Protein 3CRJ (pdb70)

Sequence (726 aa):
RTFSDQTEEIQATYRALREHGYADLTIQRIADEYGKSTAAVHYYYDTKDDLLAAFLDYLLERFVDSIHDVETTDPEARLNLLLDELLVKPQENPDLSVALLERSQAPYKEAFSDRFRQNDEYVRYLKAVINHGIDEGVFTDVDAEHVTRSLLTIIDGARTRAVLDDTEELETARQTASEYADALQFSDQTEEIQATYRALREHGYADLTIQRIADEYGKSTAAVHYYYDTKDDLLAAFLDYLLERFVDSIHDVETTDPEARLNLLLDELLVKPQENPDLLSVALLERSQAPYKEAFSDRFRQNDEYVRYLKAVINHGIDEGVFTDVDAEHVTRSLLTIIDGARTRAVLDDTEELETARQTASEYADALQDQTEEIQATYRALRDLTIQRIADEYSTAAVHYYYDTKDDLLAAFLDYLLERFVDSIHDVETTDPEARLNLLLDELLVKPQENPDLSVALLERSQAPYKEAFSDRFRQNDEYVRYLKAVINHGIDEGVFTDVDAEHVTRSLLTIIDGARTRAVLDDTEELETARQTASEYADALQTFSDQTEEIQATYRALREHGYADLTIQRIADEYGKSTAAVHYYYDTKDDLLAAFLDYLLERFVDSIHDVETTDPEARLNLLLDELLVKPQENPDLSVALLERSQAPYKEAFSDRFRQNDEYVRYLKAVINHGIDEGVFTDVDAEHVTRSLLTIIDGARTRAVLDDTEELETARQTASEYADALQ

Organism: Haloarcula marismortui (strain ATCC 43049 / DSM 3752 / JCM 8966 / VKM B-1809) (NCBI:txid272569)

Nearest PDB structures (foldseek):
  3crj-assembly2_C  TM=1.004E+00  e=4.520E-21  Haloarcula marismortui ATCC 43049
  3vpr-assembly2_C  TM=7.444E-01  e=3.535E-04  Thermus thermophilus HB8
  5k7z-assembly2_C  TM=6.966E-01  e=6.890E-03  Myxococcus xanthus DK 1622
  4x1e-assembly1_B  TM=6.804E-01  e=2.512E-02  Escherichia coli CFT073
  4xk4-assembly2_D  TM=6.507E-01  e=2.175E-02  Escherichia coli K-12

Secondary structure (DSSP, 8-state):
--HHHHHHH--HHHHHHHHHTTTT--HHHHHHHHTS-HHHHHTT-SSHHHHHHHHHHHHHHHHHHHHHT-----HHHHHHHHHHHHHTGGGG-HHHHHHHH--TTGGG-HHHHHHHHHHHHHHH--HHHHHHHHHHTSS----HHHHHHHHHHHHHHHHHHH----THHHHHHHHHHHHHHH---/-HHHHHH--HHHHHHHHHTTTT--HHHHHHHH-S-HHHHHTT-SSHHHHHHHHHHHHHHHHHHHHTT-----HHHHHHHHHHHHHTGGGG-GGGHHHHH--TTTTT-HHHHHHHHHHHHHHH--HHHHHHHHHTTSS----HHHHHHHHHHHHHHHHHHH----THHHHHHHHHHHHHHH---/--GGG---TTGGG----SHHHHTT--TTTS-TTSS-HHHHHHHHHHHHHHHHHHHHTT----SHHHHHHHHHHHHHTGGGS-HHHHHHHH---SGGG-HHHHHHHHHHHHHHH--HHHHHHHHHHTSS----HHHHHHHHHHHHHHHHHHH----THHHHHHHHHHHHHHH---/-HHHHHHH--HHHHHHTTTHHHH--HHHHHHHHTS-HHHHHTT-SSHHHHHHHHHHHHHHHHHHHHHT-----HHHHHHHHHIIIIIGGGT-TTHHHHHH--TTTTT-HHHHHHHHHHHHHHH--HHHHHHHHHTTSS----HHHHHHHHHHHHHHHHHHH----THHHHHHHHHHHHHHH---

CATH classification: 1.10.357.10

Radius of gyration: 34.07 Å; Cα contacts (8 Å, |Δi|>4): 810; chains: 4; bounding box: 64×96×90 Å

InterPro domains:
  IPR001647 DNA-binding HTH domain, TetR-type [PF00440] (16-61)
  IPR001647 DNA-binding HTH domain, TetR-type [PS50977] (10-70)
  IPR009057 Homedomain-like superfamily [SSF46689] (3-76)
  IPR036271 Tetracyclin repressor-like, C-terminal domain superfamily [SSF48498] (81-195)
  IPR039538 BetI-type transcriptional repressor, C-terminal [PF13977] (82-195)
  IPR050109 HTH-type, TetR-like transcriptional regulator [PTHR30055] (3-187)

B-factor: mean 64.31, std 8.61, range [44.81, 91.11]

Foldseek 3Di:
DVVVVLLVLLVLVLVQCLPQAQPPDDCVSSCVSSVDDSVSVCVPPVDPVRSVLSVLVVVLVVLVVVLVVDPDLQLVVSLLVLLCSLQVVCLPSLSNLRNLVVCVCLVVDVSVVVSVVVSVVVSLVSLVSLVSCVVVVVFDDDDSSVLSVVLSVLSVVLSVCCNCVNSVSSVVSSVVNVVSRVVSD/DVVLLVLLCLCVVLCLPQNDVRDDLVSSCVSSVHDSVVVCVVPVDVVSSVLVVLVVVLVVLVVVLVVLPDLQLVVNLLVLLCSLQVVCLVVPSCLRNVVCCVCVVVDVSNVVRVVVSVVVQLCSLVSLVSCVVVVNFPPDPSSVLSVVLVVLSVVLSVVCVCVNSCSSVVSSVVNVVSRRCSD/DPCLLCVQLLCCQCPGDPQSRVVRSHCVPCVVVDPDPVVVVLVVLVNLLVVLVVVLVVPPDQQLPVNLLVLLCSLQVVCLPPLSSLVVVCCCVCQVPDPSNVVSVVVSVVVQLCSLVSVVSCPVVVNFPDDPSSVLSVVLVVLSVVLSVVCVCVHSVSSVVSSVVSVVSRVVSD/DLVVLLVLLVLVLVQCLPPNVVPDDCCSSCVSSVHHSVVVCVNPVGPVRSVLVVVVVLLVVLVVQLVVQDDLPQVVNLLSSLCSLFVVCLVPVSSLSHVVSCVCLVVDVSSVVVVVVSLVVQLCSLVSLVSCVVVVQFDPDPSSVLSVVLVVLSNVLSVVCVCVHSVSSVVSSVVSVVSRVVSD

Solvent-accessible surface area: 33147 Å² total

Structure (mmCIF, N/CA/C/O backbone):
data_3CRJ
#
_entry.id   3CRJ
#
_cell.length_a   62.494
_cell.length_b   103.361
_cell.length_c   167.898
_cell.angle_alpha   90.00
_cell.angle_beta   90.00
_cell.angle_gamma   90.00
#
_symmetry.space_group_name_H-M   'P 21 21 21'
#
loop_
_entity.id
_entity.type
_entity.pdbx_description
1 polymer 'Transcription regulator'
2 non-polymer 'CHLORIDE ION'
#
loop_
_atom_site.group_PDB
_atom_site.id
_atom_site.type_symbol
_atom_site.label_atom_id
_atom_site.label_alt_id
_atom_site.label_comp_id
_atom_site.label_asym_id
_atom_site.label_entity_id
_atom_site.label_seq_id
_atom_site.pdbx_PDB_ins_code
_atom_site.Cartn_x
_atom_site.Cartn_y
_atom_site.Cartn_z
_atom_site.occupancy
_atom_site.B_iso_or_equiv
_atom_site.auth_seq_id
_atom_site.auth_comp_id
_atom_site.auth_asym_id
_atom_site.auth_atom_id
_atom_site.pdbx_PDB_model_num
ATOM 1 N N . ARG A 1 10 ? -0.733 65.431 120.510 1.00 75.97 7 ARG A N 1
ATOM 2 C CA . ARG A 1 10 ? 0.197 64.340 120.077 1.00 75.92 7 ARG A CA 1
ATOM 3 C C . ARG A 1 10 ? -0.222 63.737 118.734 1.00 76.01 7 ARG A C 1
ATOM 4 O O . ARG A 1 10 ? 0.529 63.819 117.762 1.00 75.97 7 ARG A O 1
ATOM 12 N N . THR A 1 11 ? -1.415 63.143 118.684 1.00 76.05 8 THR A N 1
ATOM 13 C CA . THR A 1 11 ? -1.987 62.637 117.422 1.00 76.05 8 THR A CA 1
ATOM 14 C C . THR A 1 11 ? -2.973 63.635 116.774 1.00 76.08 8 THR A C 1
ATOM 15 O O . THR A 1 11 ? -3.475 63.396 115.666 1.00 76.12 8 THR A O 1
ATOM 19 N N . PHE A 1 12 ? -3.224 64.751 117.470 1.00 75.93 9 PHE A N 1
ATOM 20 C CA . PHE A 1 12 ? -4.033 65.869 116.950 1.00 75.59 9 PHE A CA 1
ATOM 21 C C . PHE A 1 12 ? -3.230 66.683 115.931 1.00 74.91 9 PHE A C 1
ATOM 22 O O . PHE A 1 12 ? -3.771 67.124 114.913 1.00 75.14 9 PHE A O 1
ATOM 30 N N . SER A 1 13 ? -1.943 66.884 116.217 1.00 73.96 10 SER A N 1
ATOM 31 C CA . SER A 1 13 ? -1.034 67.604 115.320 1.00 72.98 10 SER A CA 1
ATOM 32 C C . SER A 1 13 ? -0.731 66.804 114.045 1.00 72.33 10 SER A C 1
ATOM 33 O O . SER A 1 13 ? -0.541 67.378 112.971 1.00 72.18 10 SER A O 1
ATOM 36 N N . ASP A 1 14 ? -0.688 65.480 114.193 1.00 71.52 11 ASP A N 1
ATOM 37 C CA . ASP A 1 14 ? -0.347 64.553 113.116 1.00 70.61 11 ASP A CA 1
ATOM 38 C C . ASP A 1 14 ? -1.404 64.592 112.016 1.00 69.78 11 ASP A C 1
ATOM 39 O O . ASP A 1 14 ? -1.072 64.625 110.832 1.00 69.50 11 ASP A O 1
ATOM 44 N N . GLN A 1 15 ? -2.671 64.596 112.426 1.00 68.81 12 GLN A N 1
ATOM 45 C CA . GLN A 1 15 ? -3.810 64.712 111.510 1.00 67.95 12 GLN A CA 1
ATOM 46 C C . GLN A 1 15 ? -3.919 66.083 110.852 1.00 66.91 12 GLN A C 1
ATOM 47 O O . GLN A 1 15 ? -4.219 66.190 109.664 1.00 67.03 12 GLN A O 1
ATOM 53 N N . THR A 1 16 ? -3.712 67.124 111.649 1.00 65.63 13 THR A N 1
ATOM 54 C CA . THR A 1 16 ? -3.731 68.500 111.185 1.00 64.45 13 THR A CA 1
ATOM 55 C C . THR A 1 16 ? -2.713 68.664 110.041 1.00 63.61 13 THR A C 1
ATOM 56 O O . THR A 1 16 ? -3.074 69.080 108.935 1.00 63.32 13 THR A O 1
ATOM 60 N N . GLU A 1 17 ? -1.462 68.286 110.307 1.00 62.64 14 GLU A N 1
ATOM 61 C CA . GLU A 1 17 ? -0.367 68.330 109.336 1.00 62.02 14 GLU A CA 1
ATOM 62 C C . GLU A 1 17 ? -0.640 67.549 108.042 1.00 61.59 14 GLU A C 1
ATOM 63 O O . GLU A 1 17 ? -0.489 68.086 106.941 1.00 61.56 14 GLU A O 1
ATOM 69 N N . GLU A 1 18 ? -1.033 66.284 108.176 1.00 60.91 15 GLU A N 1
ATOM 70 C CA . GLU A 1 18 ? -1.434 65.477 107.030 1.00 60.52 15 GLU A CA 1
ATOM 71 C C . GLU A 1 18 ? -2.571 66.146 106.274 1.00 60.16 15 GLU A C 1
ATOM 72 O O . GLU A 1 18 ? -2.598 66.101 105.039 1.00 59.85 15 GLU A O 1
ATOM 78 N N . ILE A 1 19 ? -3.509 66.752 107.013 1.00 59.73 16 ILE A N 1
ATOM 79 C CA . ILE A 1 19 ? -4.607 67.502 106.381 1.00 59.54 16 ILE A CA 1
ATOM 80 C C . ILE A 1 19 ? -4.138 68.802 105.721 1.00 59.61 16 ILE A C 1
ATOM 81 O O . ILE A 1 19 ? -4.583 69.115 104.623 1.00 59.05 16 ILE A O 1
ATOM 94 N N . GLN A 1 21 ? -1.192 69.301 104.457 1.00 59.64 18 GLN A N 1
ATOM 95 C CA . GLN A 1 21 ? -0.534 68.822 103.242 1.00 59.40 18 GLN A CA 1
ATOM 96 C C . GLN A 1 21 ? -1.516 68.462 102.123 1.00 59.00 18 GLN A C 1
ATOM 97 O O . GLN A 1 21 ? -1.344 68.885 100.988 1.00 59.44 18 GLN A O 1
ATOM 103 N N . ALA A 1 22 ? -2.554 67.710 102.450 1.00 58.76 19 ALA A N 1
ATOM 104 C CA . ALA A 1 22 ? -3.603 67.400 101.487 1.00 58.93 19 ALA A CA 1
ATOM 105 C C . ALA A 1 22 ? -4.123 68.696 100.892 1.00 59.40 19 ALA A C 1
ATOM 106 O O . ALA A 1 22 ? -4.260 68.810 99.667 1.00 59.68 19 ALA A O 1
ATOM 108 N N . THR A 1 23 ? -4.393 69.672 101.764 1.00 59.65 20 THR A N 1
ATOM 109 C CA . THR A 1 23 ? -4.898 70.982 101.358 1.00 59.56 20 THR A CA 1
ATOM 110 C C . THR A 1 23 ? -3.982 71.623 100.329 1.00 59.38 20 THR A C 1
ATOM 111 O O . THR A 1 23 ? -4.417 71.918 99.204 1.00 59.70 20 THR A O 1
ATOM 115 N N . TYR A 1 24 ? -2.716 71.796 100.696 1.00 58.78 21 TYR A N 1
ATOM 116 C CA . TYR A 1 24 ? -1.737 72.253 99.747 1.00 58.65 21 TYR A CA 1
ATOM 117 C C . TYR A 1 24 ? -1.927 71.537 98.410 1.00 58.47 21 TYR A C 1
ATOM 118 O O . TYR A 1 24 ? -2.100 72.203 97.391 1.00 58.75 21 TYR A O 1
ATOM 127 N N . ARG A 1 25 ? -1.922 70.197 98.412 1.00 57.24 22 ARG A N 1
ATOM 128 C CA . ARG A 1 25 ? -1.962 69.430 97.156 1.00 55.95 22 ARG A CA 1
ATOM 129 C C . ARG A 1 25 ? -3.234 69.690 96.372 1.00 55.72 22 ARG A C 1
ATOM 130 O O . ARG A 1 25 ? -3.202 69.781 95.148 1.00 56.23 22 ARG A O 1
ATOM 138 N N . ALA A 1 26 ? -4.337 69.854 97.082 1.00 55.47 23 ALA A N 1
ATOM 139 C CA . ALA A 1 26 ? -5.647 69.960 96.465 1.00 55.43 23 ALA A CA 1
ATOM 140 C C . ALA A 1 26 ? -5.842 71.363 95.878 1.00 55.67 23 ALA A C 1
ATOM 141 O O . ALA A 1 26 ? -6.319 71.515 94.723 1.00 55.22 23 ALA A O 1
ATOM 143 N N . LEU A 1 27 ? -5.428 72.369 96.656 1.00 55.32 24 LEU A N 1
ATOM 144 C CA . LEU A 1 27 ? -5.292 73.746 96.158 1.00 55.39 24 LEU A CA 1
ATOM 145 C C . LEU A 1 27 ? -4.375 73.849 94.937 1.00 55.90 24 LEU A C 1
ATOM 146 O O . LEU A 1 27 ? -4.737 74.518 93.981 1.00 56.68 24 LEU A O 1
ATOM 151 N N . ARG A 1 28 ? -3.207 73.201 94.962 1.00 55.52 25 ARG A N 1
ATOM 152 C CA . ARG A 1 28 ? -2.336 73.202 93.803 1.00 56.13 25 ARG A CA 1
ATOM 153 C C . ARG A 1 28 ? -3.091 72.691 92.569 1.00 56.06 25 ARG A C 1
ATOM 154 O O . ARG A 1 28 ? -2.992 73.274 91.501 1.00 55.85 25 ARG A O 1
ATOM 162 N N . GLU A 1 29 ? -3.884 71.640 92.716 1.00 56.26 26 GLU A N 1
ATOM 163 C CA . GLU A 1 29 ? -4.594 71.103 91.549 1.00 56.23 26 GLU A CA 1
ATOM 164 C C . GLU A 1 29 ? -5.814 71.891 91.106 1.00 56.03 26 GLU A C 1
ATOM 165 O O . GLU A 1 29 ? -5.968 72.154 89.923 1.00 55.25 26 GLU A O 1
ATOM 171 N N . HIS A 1 30 ? -6.684 72.248 92.052 1.00 56.53 27 HIS A N 1
ATOM 172 C CA . HIS A 1 30 ? -8.020 72.748 91.715 1.00 57.17 27 HIS A CA 1
ATOM 173 C C . HIS A 1 30 ? -8.215 74.240 91.794 1.00 57.58 27 HIS A C 1
ATOM 174 O O . HIS A 1 30 ? -9.230 74.747 91.304 1.00 58.06 27 HIS A O 1
ATOM 181 N N . GLY A 1 31 ? -7.278 74.933 92.434 1.00 57.98 28 GLY A N 1
ATOM 182 C CA . GLY A 1 31 ? -7.424 76.355 92.704 1.00 58.78 28 GLY A CA 1
ATOM 183 C C . GLY A 1 31 ? -8.375 76.585 93.862 1.00 59.70 28 GLY A C 1
ATOM 184 O O . GLY A 1 31 ? -8.952 75.641 94.409 1.00 59.26 28 GLY A O 1
ATOM 185 N N . TYR A 1 32 ? -8.561 77.848 94.232 1.00 60.87 29 TYR A N 1
ATOM 186 C CA . TYR A 1 32 ? -9.479 78.158 95.321 1.00 61.78 29 TYR A CA 1
ATOM 187 C C . TYR A 1 32 ? -10.933 77.820 94.975 1.00 61.65 29 TYR A C 1
ATOM 188 O O . TYR A 1 32 ? -11.565 77.064 95.678 1.00 61.90 29 TYR A O 1
ATOM 197 N N . ALA A 1 33 ? -11.458 78.376 93.895 1.00 61.88 30 ALA A N 1
ATOM 198 C CA . ALA A 1 33 ? -12.895 78.268 93.605 1.00 62.14 30 ALA A CA 1
ATOM 199 C C . ALA A 1 33 ? -13.451 76.827 93.619 1.00 62.37 30 ALA A C 1
ATOM 200 O O . ALA A 1 33 ? -14.571 76.571 94.048 1.00 62.47 30 ALA A O 1
ATOM 202 N N . ASP A 1 34 ? -12.654 75.885 93.149 1.00 62.68 31 ASP A N 1
ATOM 203 C CA . ASP A 1 34 ? -13.158 74.558 92.932 1.00 62.54 31 ASP A CA 1
ATOM 204 C C . ASP A 1 34 ? -12.686 73.629 94.013 1.00 62.78 31 ASP A C 1
ATOM 205 O O . ASP A 1 34 ? -12.826 72.420 93.889 1.00 63.30 31 ASP A O 1
ATOM 210 N N . LEU A 1 35 ? -12.109 74.182 95.074 1.00 62.93 32 LEU A N 1
ATOM 211 C CA . LEU A 1 35 ? -11.698 73.370 96.201 1.00 62.57 32 LEU A CA 1
ATOM 212 C C . LEU A 1 35 ? -12.947 72.969 96.924 1.00 62.75 32 LEU A C 1
ATOM 213 O O . LEU A 1 35 ? -13.897 73.754 97.036 1.00 62.76 32 LEU A O 1
ATOM 218 N N . THR A 1 36 ? -12.947 71.739 97.407 1.00 62.83 33 THR A N 1
ATOM 219 C CA . THR A 1 36 ? -14.020 71.228 98.250 1.00 62.58 33 THR A CA 1
ATOM 220 C C . THR A 1 36 ? -13.395 70.341 99.321 1.00 62.96 33 THR A C 1
ATOM 221 O O . THR A 1 36 ? -12.475 69.580 99.043 1.00 63.35 33 THR A O 1
ATOM 225 N N . ILE A 1 37 ? -13.892 70.433 100.547 1.00 63.68 34 ILE A N 1
ATOM 226 C CA . ILE A 1 37 ? -13.587 69.428 101.565 1.00 64.12 34 ILE A CA 1
ATOM 227 C C . ILE A 1 37 ? -13.425 68.046 100.890 1.00 64.63 34 ILE A C 1
ATOM 228 O O . ILE A 1 37 ? -12.426 67.344 101.094 1.00 64.45 34 ILE A O 1
ATOM 233 N N . GLN A 1 38 ? -14.384 67.685 100.041 1.00 64.98 35 GLN A N 1
ATOM 234 C CA . GLN A 1 38 ? -14.323 66.403 99.400 1.00 65.72 35 GLN A CA 1
ATOM 235 C C . GLN A 1 38 ? -12.978 66.182 98.722 1.00 65.84 35 GLN A C 1
ATOM 236 O O . GLN A 1 38 ? -12.359 65.118 98.878 1.00 65.82 35 GLN A O 1
ATOM 242 N N . ARG A 1 39 ? -12.525 67.182 97.970 1.00 65.63 36 ARG A N 1
ATOM 243 C CA . ARG A 1 39 ? -11.311 67.018 97.181 1.00 65.49 36 ARG A CA 1
ATOM 244 C C . ARG A 1 39 ? -10.091 67.001 98.094 1.00 65.56 36 ARG A C 1
ATOM 245 O O . ARG A 1 39 ? -9.177 66.188 97.919 1.00 65.41 36 ARG A O 1
ATOM 253 N N . ILE A 1 40 ? -10.115 67.875 99.095 1.00 65.43 37 ILE A N 1
ATOM 254 C CA . ILE A 1 40 ? -9.202 67.780 100.217 1.00 65.12 37 ILE A CA 1
ATOM 255 C C . ILE A 1 40 ? -9.197 66.353 100.769 1.00 64.93 37 ILE A C 1
ATOM 256 O O . ILE A 1 40 ? -8.146 65.717 100.840 1.00 64.89 37 ILE A O 1
ATOM 261 N N . ALA A 1 41 ? -10.371 65.837 101.119 1.00 64.56 38 ALA A N 1
ATOM 262 C CA . ALA A 1 41 ? -10.440 64.491 101.664 1.00 64.63 38 ALA A CA 1
ATOM 263 C C . ALA A 1 41 ? -9.867 63.454 100.717 1.00 64.63 38 ALA A C 1
ATOM 264 O O . ALA A 1 41 ? -9.130 62.582 101.150 1.00 64.54 38 ALA A O 1
ATOM 266 N N . ASP A 1 42 ? -10.190 63.544 99.429 1.00 65.00 39 ASP A N 1
ATOM 267 C CA . ASP A 1 42 ? -9.572 62.640 98.442 1.00 65.41 39 ASP A CA 1
ATOM 268 C C . ASP A 1 42 ? -8.038 62.681 98.475 1.00 64.51 39 ASP A C 1
ATOM 269 O O . ASP A 1 42 ? -7.369 61.672 98.321 1.00 64.17 39 ASP A O 1
ATOM 274 N N . GLU A 1 43 ? -7.482 63.858 98.689 1.00 64.70 40 GLU A N 1
ATOM 275 C CA . GLU A 1 43 ? -6.041 63.973 98.779 1.00 64.50 40 GLU A CA 1
ATOM 276 C C . GLU A 1 43 ? -5.464 63.486 100.109 1.00 63.82 40 GLU A C 1
ATOM 277 O O . GLU A 1 43 ? -4.300 63.114 100.184 1.00 63.73 40 GLU A O 1
ATOM 283 N N . TYR A 1 44 ? -6.299 63.477 101.140 1.00 63.17 41 TYR A N 1
ATOM 284 C CA . TYR A 1 44 ? -5.900 63.072 102.482 1.00 62.54 41 TYR A CA 1
ATOM 285 C C . TYR A 1 44 ? -5.938 61.551 102.598 1.00 62.40 41 TYR A C 1
ATOM 286 O O . TYR A 1 44 ? -5.152 60.954 103.329 1.00 62.25 41 TYR A O 1
ATOM 295 N N . GLY A 1 45 ? -6.837 60.933 101.841 1.00 62.30 42 GLY A N 1
ATOM 296 C CA . GLY A 1 45 ? -6.886 59.481 101.726 1.00 62.22 42 GLY A CA 1
ATOM 297 C C . GLY A 1 45 ? -7.888 58.895 102.686 1.00 62.27 42 GLY A C 1
ATOM 298 O O . GLY A 1 45 ? -8.191 57.702 102.633 1.00 62.31 42 GLY A O 1
ATOM 299 N N . LYS A 1 46 ? -8.405 59.745 103.565 1.00 62.54 43 LYS A N 1
ATOM 300 C CA . LYS A 1 46 ? -9.438 59.345 104.506 1.00 62.75 43 LYS A CA 1
ATOM 301 C C . LYS A 1 46 ? -10.813 59.876 104.122 1.00 62.16 43 LYS A C 1
ATOM 302 O O . LYS A 1 46 ? -10.933 60.718 103.244 1.00 62.60 43 LYS A O 1
ATOM 308 N N . SER A 1 47 ? -11.841 59.328 104.764 1.00 61.87 44 SER A N 1
ATOM 309 C CA . SER A 1 47 ? -13.217 59.818 104.717 1.00 61.28 44 SER A CA 1
ATOM 310 C C . SER A 1 47 ? -13.360 61.341 104.795 1.00 61.09 44 SER A C 1
ATOM 311 O O . SER A 1 47 ? -12.547 62.028 105.414 1.00 60.55 44 SER A O 1
ATOM 314 N N . THR A 1 48 ? -14.432 61.851 104.194 1.00 60.76 45 THR A N 1
ATOM 315 C CA . THR A 1 48 ? -14.737 63.272 104.246 1.00 60.40 45 THR A CA 1
ATOM 316 C C . THR A 1 48 ? -14.932 63.739 105.700 1.00 59.90 45 THR A C 1
ATOM 317 O O . THR A 1 48 ? -14.474 64.800 106.078 1.00 60.57 45 THR A O 1
ATOM 321 N N . ALA A 1 49 ? -15.552 62.904 106.515 1.00 59.32 46 ALA A N 1
ATOM 322 C CA . ALA A 1 49 ? -15.797 63.190 107.921 1.00 59.18 46 ALA A CA 1
ATOM 323 C C . ALA A 1 49 ? -14.530 63.172 108.768 1.00 58.94 46 ALA A C 1
ATOM 324 O O . ALA A 1 49 ? -14.526 63.658 109.892 1.00 59.06 46 ALA A O 1
ATOM 326 N N . ALA A 1 50 ? -13.463 62.583 108.255 1.00 58.88 47 ALA A N 1
ATOM 327 C CA . ALA A 1 50 ? -12.190 62.663 108.955 1.00 59.02 47 ALA A CA 1
ATOM 328 C C . ALA A 1 50 ? -11.574 64.079 108.834 1.00 59.27 47 ALA A C 1
ATOM 329 O O . ALA A 1 50 ? -10.786 64.477 109.686 1.00 59.80 47 ALA A O 1
ATOM 331 N N . VAL A 1 51 ? -11.932 64.836 107.797 1.00 58.88 48 VAL A N 1
ATOM 332 C CA . VAL A 1 51 ? -11.604 66.255 107.782 1.00 58.93 48 VAL A CA 1
ATOM 333 C C . VAL A 1 51 ? -12.627 67.118 108.536 1.00 59.35 48 VAL A C 1
ATOM 334 O O . VAL A 1 51 ? -12.234 68.026 109.272 1.00 59.30 48 VAL A O 1
ATOM 338 N N . HIS A 1 52 ? -13.922 66.819 108.409 1.00 59.60 49 HIS A N 1
ATOM 339 C CA . HIS A 1 52 ? -14.936 67.578 109.171 1.00 59.61 49 HIS A CA 1
ATOM 340 C C . HIS A 1 52 ? -14.824 67.415 110.681 1.00 59.65 49 HIS A C 1
ATOM 341 O O . HIS A 1 52 ? -15.440 68.169 111.452 1.00 59.78 49 HIS A O 1
ATOM 348 N N . TYR A 1 53 ? -14.030 66.432 111.096 1.00 59.43 50 TYR A N 1
ATOM 349 C CA . TYR A 1 53 ? -13.686 66.253 112.499 1.00 59.26 50 TYR A CA 1
ATOM 350 C C . TYR A 1 53 ? -12.910 67.468 113.028 1.00 58.91 50 TYR A C 1
ATOM 351 O O . TYR A 1 53 ? -13.087 67.861 114.171 1.00 58.67 50 TYR A O 1
ATOM 360 N N . TYR A 1 54 ? -12.076 68.065 112.182 1.00 58.59 51 TYR A N 1
ATOM 361 C CA . TYR A 1 54 ? -11.241 69.186 112.589 1.00 58.64 51 TYR A CA 1
ATOM 362 C C . TYR A 1 54 ? -11.741 70.529 112.094 1.00 58.93 51 TYR A C 1
ATOM 363 O O . TYR A 1 54 ? -11.572 71.539 112.769 1.00 59.23 51 TYR A O 1
ATOM 372 N N . TYR A 1 55 ? -12.339 70.541 110.909 1.00 59.27 52 TYR A N 1
ATOM 373 C CA . TYR A 1 55 ? -12.842 71.767 110.307 1.00 59.47 52 TYR A CA 1
ATOM 374 C C . TYR A 1 55 ? -14.265 71.583 109.785 1.00 60.25 52 TYR A C 1
ATOM 375 O O . TYR A 1 55 ? -14.599 70.540 109.205 1.00 60.61 52 TYR A O 1
ATOM 384 N N . ASP A 1 56 ? -15.096 72.599 109.988 1.00 60.55 53 ASP A N 1
ATOM 385 C CA . ASP A 1 56 ? -16.508 72.512 109.645 1.00 61.48 53 ASP A CA 1
ATOM 386 C C . ASP A 1 56 ? -16.769 73.052 108.248 1.00 61.76 53 ASP A C 1
ATOM 387 O O . ASP A 1 56 ? -17.764 72.704 107.612 1.00 62.29 53 ASP A O 1
ATOM 392 N N . THR A 1 57 ? -15.853 73.885 107.767 1.00 62.04 54 THR A N 1
ATOM 393 C CA . THR A 1 57 ? -16.025 74.588 106.522 1.00 61.90 54 THR A CA 1
ATOM 394 C C . THR A 1 57 ? -14.741 74.582 105.748 1.00 62.41 54 THR A C 1
ATOM 395 O O . THR A 1 57 ? -13.652 74.504 106.332 1.00 62.86 54 THR A O 1
ATOM 399 N N . LYS A 1 58 ? -14.883 74.630 104.423 1.00 62.75 55 LYS A N 1
ATOM 400 C CA . LYS A 1 58 ? -13.818 75.046 103.512 1.00 62.77 55 LYS A CA 1
ATOM 401 C C . LYS A 1 58 ? -13.098 76.272 104.089 1.00 62.94 55 LYS A C 1
ATOM 402 O O . LYS A 1 58 ? -11.875 76.263 104.210 1.00 63.86 55 LYS A O 1
ATOM 408 N N . ASP A 1 59 ? -13.859 77.294 104.474 1.00 62.59 56 ASP A N 1
ATOM 409 C CA . ASP A 1 59 ? -13.300 78.541 104.998 1.00 62.77 56 ASP A CA 1
ATOM 410 C C . ASP A 1 59 ? -12.542 78.403 106.316 1.00 62.41 56 ASP A C 1
ATOM 411 O O . ASP A 1 59 ? -11.484 79.013 106.483 1.00 62.64 56 ASP A O 1
ATOM 416 N N . ASP A 1 60 ? -13.067 77.624 107.253 1.00 61.64 57 ASP A N 1
ATOM 417 C CA . ASP A 1 60 ? -12.328 77.378 108.482 1.00 61.52 57 ASP A CA 1
ATOM 418 C C . ASP A 1 60 ? -10.999 76.731 108.137 1.00 60.66 57 ASP A C 1
ATOM 419 O O . ASP A 1 60 ? -9.948 77.094 108.662 1.00 60.23 57 ASP A O 1
ATOM 424 N N . LEU A 1 61 ? -11.072 75.769 107.221 1.00 60.08 58 LEU A N 1
ATOM 425 C CA . LEU A 1 61 ? -9.940 74.949 106.855 1.00 59.03 58 LEU A CA 1
ATOM 426 C C . LEU A 1 61 ? -8.849 75.794 106.218 1.00 58.64 58 LEU A C 1
ATOM 427 O O . LEU A 1 61 ? -7.674 75.617 106.520 1.00 58.72 58 LEU A O 1
ATOM 432 N N . LEU A 1 62 ? -9.240 76.728 105.363 1.00 57.91 59 LEU A N 1
ATOM 433 C CA . LEU A 1 62 ? -8.273 77.575 104.688 1.00 57.68 59 LEU A CA 1
ATOM 434 C C . LEU A 1 62 ? -7.730 78.696 105.571 1.00 57.56 59 LEU A C 1
ATOM 435 O O . LEU A 1 62 ? -6.640 79.213 105.332 1.00 57.14 59 LEU A O 1
ATOM 440 N N . ALA A 1 63 ? -8.473 79.088 106.599 1.00 57.70 60 ALA A N 1
ATOM 441 C CA . ALA A 1 63 ? -7.903 80.038 107.539 1.00 58.07 60 ALA A CA 1
ATOM 442 C C . ALA A 1 63 ? -6.733 79.338 108.209 1.00 57.95 60 ALA A C 1
ATOM 443 O O . ALA A 1 63 ? -5.628 79.886 108.270 1.00 57.99 60 ALA A O 1
ATOM 445 N N . ALA A 1 64 ? -6.979 78.108 108.664 1.00 57.79 61 ALA A N 1
ATOM 446 C CA . ALA A 1 64 ? -5.925 77.242 109.219 1.00 57.64 61 ALA A CA 1
ATOM 447 C C . ALA A 1 64 ? -4.742 77.080 108.243 1.00 57.85 61 ALA A C 1
ATOM 448 O O . ALA A 1 64 ? -3.584 77.197 108.653 1.00 57.84 61 ALA A O 1
ATOM 450 N N . PHE A 1 65 ? -5.045 76.858 106.957 1.00 57.80 62 PHE A N 1
ATOM 451 C CA . PHE A 1 65 ? -4.021 76.677 105.934 1.00 58.28 62 PHE A CA 1
ATOM 452 C C . PHE A 1 65 ? -3.176 77.932 105.752 1.00 58.86 62 PHE A C 1
ATOM 453 O O . PHE A 1 65 ? -1.965 77.843 105.537 1.00 59.35 62 PHE A O 1
ATOM 461 N N . LEU A 1 66 ? -3.793 79.105 105.838 1.00 59.10 63 LEU A N 1
ATOM 462 C CA . LEU A 1 66 ? -2.991 80.312 105.870 1.00 59.28 63 LEU A CA 1
ATOM 463 C C . LEU A 1 66 ? -2.047 80.304 107.090 1.00 59.84 63 LEU A C 1
ATOM 464 O O . LEU A 1 66 ? -0.826 80.473 106.937 1.00 59.79 63 LEU A O 1
ATOM 469 N N . ASP A 1 67 ? -2.597 80.038 108.279 1.00 60.11 64 ASP A N 1
ATOM 470 C CA . ASP A 1 67 ? -1.793 79.980 109.515 1.00 60.59 64 ASP A CA 1
ATOM 471 C C . ASP A 1 67 ? -0.627 79.030 109.359 1.00 60.73 64 ASP A C 1
ATOM 472 O O . ASP A 1 67 ? 0.490 79.309 109.818 1.00 60.78 64 ASP A O 1
ATOM 477 N N . TYR A 1 68 ? -0.911 77.919 108.683 1.00 60.52 65 TYR A N 1
ATOM 478 C CA . TYR A 1 68 ? 0.085 76.922 108.351 1.00 60.32 65 TYR A CA 1
ATOM 479 C C . TYR A 1 68 ? 1.189 77.490 107.464 1.00 60.26 65 TYR A C 1
ATOM 480 O O . TYR A 1 68 ? 2.353 77.299 107.763 1.00 60.38 65 TYR A O 1
ATOM 489 N N . LEU A 1 69 ? 0.840 78.193 106.394 1.00 60.44 66 LEU A N 1
ATOM 490 C CA . LEU A 1 69 ? 1.869 78.734 105.516 1.00 61.00 66 LEU A CA 1
ATOM 491 C C . LEU A 1 69 ? 2.723 79.774 106.243 1.00 61.76 66 LEU A C 1
ATOM 492 O O . LEU A 1 69 ? 3.924 79.876 105.997 1.00 62.24 66 LEU A O 1
ATOM 497 N N . LEU A 1 70 ? 2.118 80.537 107.149 1.00 62.29 67 LEU A N 1
ATOM 498 C CA . LEU A 1 70 ? 2.880 81.514 107.903 1.00 62.66 67 LEU A CA 1
ATOM 499 C C . LEU A 1 70 ? 3.913 80.827 108.805 1.00 63.56 67 LEU A C 1
ATOM 500 O O . LEU A 1 70 ? 5.035 81.301 108.917 1.00 63.70 67 LEU A O 1
ATOM 505 N N . GLU A 1 71 ? 3.533 79.715 109.429 1.00 64.69 68 GLU A N 1
ATOM 506 C CA . GLU A 1 71 ? 4.440 78.982 110.336 1.00 66.27 68 GLU A CA 1
ATOM 507 C C . GLU A 1 71 ? 5.626 78.414 109.568 1.00 66.73 68 GLU A C 1
ATOM 508 O O . GLU A 1 71 ? 6.774 78.481 110.020 1.00 66.45 68 GLU A O 1
ATOM 514 N N . ARG A 1 72 ? 5.321 77.820 108.417 1.00 67.85 69 ARG A N 1
ATOM 515 C CA . ARG A 1 72 ? 6.331 77.321 107.492 1.00 68.94 69 ARG A CA 1
ATOM 516 C C . ARG A 1 72 ? 7.312 78.459 107.159 1.00 68.53 69 ARG A C 1
ATOM 517 O O . ARG A 1 72 ? 8.535 78.268 107.157 1.00 68.86 69 ARG A O 1
ATOM 525 N N . PHE A 1 73 ? 6.771 79.644 106.897 1.00 68.07 70 PHE A N 1
ATOM 526 C CA . PHE A 1 73 ? 7.608 80.791 106.560 1.00 68.01 70 PHE A CA 1
ATOM 527 C C . PHE A 1 73 ? 8.437 81.226 107.774 1.00 68.21 70 PHE A C 1
ATOM 528 O O . PHE A 1 73 ? 9.655 81.411 107.668 1.00 68.16 70 PHE A O 1
ATOM 536 N N . VAL A 1 74 ? 7.764 81.354 108.921 1.00 68.33 71 VAL A N 1
ATOM 537 C CA . VAL A 1 74 ? 8.400 81.690 110.193 1.00 68.51 71 VAL A CA 1
ATOM 538 C C . VAL A 1 74 ? 9.563 80.740 110.520 1.00 68.57 71 VAL A C 1
ATOM 539 O O . VAL A 1 74 ? 10.650 81.191 110.891 1.00 68.48 71 VAL A O 1
ATOM 543 N N . ASP A 1 75 ? 9.329 79.439 110.350 1.00 68.67 72 ASP A N 1
ATOM 544 C CA . ASP A 1 75 ? 10.358 78.414 110.526 1.00 68.39 72 ASP A CA 1
ATOM 545 C C . ASP A 1 75 ? 11.619 78.715 109.743 1.00 68.47 72 ASP A C 1
ATOM 546 O O . ASP A 1 75 ? 12.713 78.756 110.314 1.00 68.35 72 ASP A O 1
ATOM 551 N N . SER A 1 76 ? 11.459 78.933 108.440 1.00 68.56 73 SER A N 1
ATOM 552 C CA . SER A 1 76 ? 12.600 79.100 107.536 1.00 68.88 73 SER A CA 1
ATOM 553 C C . SER A 1 76 ? 13.431 80.332 107.878 1.00 68.25 73 SER A C 1
ATOM 554 O O . SER A 1 76 ? 14.652 80.308 107.725 1.00 68.34 73 SER A O 1
ATOM 557 N N . ILE A 1 77 ? 12.760 81.394 108.341 1.00 67.50 74 ILE A N 1
ATOM 558 C CA . ILE A 1 77 ? 13.430 82.599 108.858 1.00 66.49 74 ILE A CA 1
ATOM 559 C C . ILE A 1 77 ? 14.211 82.345 110.158 1.00 66.30 74 ILE A C 1
ATOM 560 O O . ILE A 1 77 ? 15.330 82.837 110.306 1.00 65.96 74 ILE A O 1
ATOM 565 N N . HIS A 1 78 ? 13.639 81.571 111.086 1.00 65.87 75 HIS A N 1
ATOM 566 C CA . HIS A 1 78 ? 14.382 81.160 112.281 1.00 65.83 75 HIS A CA 1
ATOM 567 C C . HIS A 1 78 ? 15.662 80.432 111.879 1.00 65.96 75 HIS A C 1
ATOM 568 O O . HIS A 1 78 ? 16.574 80.308 112.678 1.00 65.80 75 HIS A O 1
ATOM 575 N N . ASP A 1 79 ? 15.712 79.947 110.639 1.00 66.32 76 ASP A N 1
ATOM 576 C CA . ASP A 1 79 ? 16.904 79.284 110.116 1.00 66.61 76 ASP A CA 1
ATOM 577 C C . ASP A 1 79 ? 18.010 80.278 109.880 1.00 66.59 76 ASP A C 1
ATOM 578 O O . ASP A 1 79 ? 19.181 79.941 110.025 1.00 66.82 76 ASP A O 1
ATOM 583 N N . VAL A 1 80 ? 17.648 81.499 109.496 1.00 66.38 77 VAL A N 1
ATOM 584 C CA . VAL A 1 80 ? 18.662 82.541 109.310 1.00 66.14 77 VAL A CA 1
ATOM 585 C C . VAL A 1 80 ? 19.040 83.236 110.641 1.00 65.44 77 VAL A C 1
ATOM 586 O O . VAL A 1 80 ? 18.322 84.103 111.147 1.00 65.66 77 VAL A O 1
ATOM 590 N N . GLU A 1 81 ? 20.164 82.827 111.214 1.00 64.35 78 GLU A N 1
ATOM 591 C CA . GLU A 1 81 ? 20.648 83.478 112.430 1.00 63.38 78 GLU A CA 1
ATOM 592 C C . GLU A 1 81 ? 21.645 84.622 112.170 1.00 62.85 78 GLU A C 1
ATOM 593 O O . GLU A 1 81 ? 22.191 85.196 113.112 1.00 62.56 78 GLU A O 1
ATOM 599 N N . THR A 1 82 ? 21.883 84.970 110.911 1.00 62.21 79 THR A N 1
ATOM 600 C CA . THR A 1 82 ? 22.816 86.050 110.659 1.00 62.08 79 THR A CA 1
ATOM 601 C C . THR A 1 82 ? 22.245 87.374 111.190 1.00 61.78 79 THR A C 1
ATOM 602 O O . THR A 1 82 ? 21.077 87.721 110.950 1.00 61.56 79 THR A O 1
ATOM 606 N N . THR A 1 83 ? 23.080 88.079 111.948 1.00 61.13 80 THR A N 1
ATOM 607 C CA . THR A 1 83 ? 22.706 89.351 112.548 1.00 60.64 80 THR A CA 1
ATOM 608 C C . THR A 1 83 ? 23.345 90.535 111.821 1.00 60.21 80 THR A C 1
ATOM 609 O O . THR A 1 83 ? 23.052 91.674 112.144 1.00 60.01 80 THR A O 1
ATOM 613 N N . ASP A 1 84 ? 24.219 90.262 110.853 1.00 60.33 81 ASP A N 1
ATOM 614 C CA . ASP A 1 84 ? 24.773 91.297 109.967 1.00 60.64 81 ASP A CA 1
ATOM 615 C C . ASP A 1 84 ? 23.675 91.961 109.124 1.00 60.49 81 ASP A C 1
ATOM 616 O O . ASP A 1 84 ? 23.060 91.309 108.268 1.00 60.19 81 ASP A O 1
ATOM 621 N N . PRO A 1 85 ? 23.438 93.258 109.361 1.00 60.37 82 PRO A N 1
ATOM 622 C CA . PRO A 1 85 ? 22.336 93.965 108.752 1.00 60.83 82 PRO A CA 1
ATOM 623 C C . PRO A 1 85 ? 22.295 93.873 107.227 1.00 61.52 82 PRO A C 1
ATOM 624 O O . PRO A 1 85 ? 21.221 93.616 106.680 1.00 61.86 82 PRO A O 1
ATOM 628 N N . GLU A 1 86 ? 23.426 94.054 106.545 1.00 61.62 83 GLU A N 1
ATOM 629 C CA . GLU A 1 86 ? 23.426 93.970 105.088 1.00 62.14 83 GLU A CA 1
ATOM 630 C C . GLU A 1 86 ? 23.073 92.541 104.675 1.00 61.45 83 GLU A C 1
ATOM 631 O O . GLU A 1 86 ? 22.154 92.327 103.857 1.00 61.18 83 GLU A O 1
ATOM 637 N N . ALA A 1 87 ? 23.780 91.558 105.248 1.00 60.58 84 ALA A N 1
ATOM 638 C CA . ALA A 1 87 ? 23.572 90.154 104.850 1.00 59.62 84 ALA A CA 1
ATOM 639 C C . ALA A 1 87 ? 22.172 89.641 105.183 1.00 59.07 84 ALA A C 1
ATOM 640 O O . ALA A 1 87 ? 21.639 88.766 104.498 1.00 58.89 84 ALA A O 1
ATOM 642 N N . ARG A 1 88 ? 21.576 90.204 106.226 1.00 58.52 85 ARG A N 1
ATOM 643 C CA . ARG A 1 88 ? 20.310 89.706 106.716 1.00 57.90 85 ARG A CA 1
ATOM 644 C C . ARG A 1 88 ? 19.155 90.249 105.900 1.00 57.24 85 ARG A C 1
ATOM 645 O O . ARG A 1 88 ? 18.177 89.527 105.629 1.00 56.64 85 ARG A O 1
ATOM 653 N N . LEU A 1 89 ? 19.257 91.519 105.519 1.00 56.54 86 LEU A N 1
ATOM 654 C CA . LEU A 1 89 ? 18.253 92.107 104.669 1.00 56.18 86 LEU A CA 1
ATOM 655 C C . LEU A 1 89 ? 18.195 91.237 103.438 1.00 56.81 86 LEU A C 1
ATOM 656 O O . LEU A 1 89 ? 17.140 90.649 103.112 1.00 57.20 86 LEU A O 1
ATOM 661 N N . ASN A 1 90 ? 19.342 91.092 102.784 1.00 56.66 87 ASN A N 1
ATOM 662 C CA . ASN A 1 90 ? 19.385 90.321 101.547 1.00 56.64 87 ASN A CA 1
ATOM 663 C C . ASN A 1 90 ? 18.743 88.948 101.662 1.00 56.99 87 ASN A C 1
ATOM 664 O O . ASN A 1 90 ? 17.917 88.571 100.832 1.00 57.60 87 ASN A O 1
ATOM 669 N N . LEU A 1 91 ? 19.123 88.218 102.704 1.00 57.04 88 LEU A N 1
ATOM 670 C CA . LEU A 1 91 ? 18.630 86.884 102.956 1.00 56.85 88 LEU A CA 1
ATOM 671 C C . LEU A 1 91 ? 17.129 86.882 103.156 1.00 56.90 88 LEU A C 1
ATOM 672 O O . LEU A 1 91 ? 16.444 85.970 102.713 1.00 56.70 88 LEU A O 1
ATOM 677 N N . LEU A 1 92 ? 16.607 87.911 103.811 1.00 57.30 89 LEU A N 1
ATOM 678 C CA . LEU A 1 92 ? 15.152 88.026 103.944 1.00 57.69 89 LEU A CA 1
ATOM 679 C C . LEU A 1 92 ? 14.515 8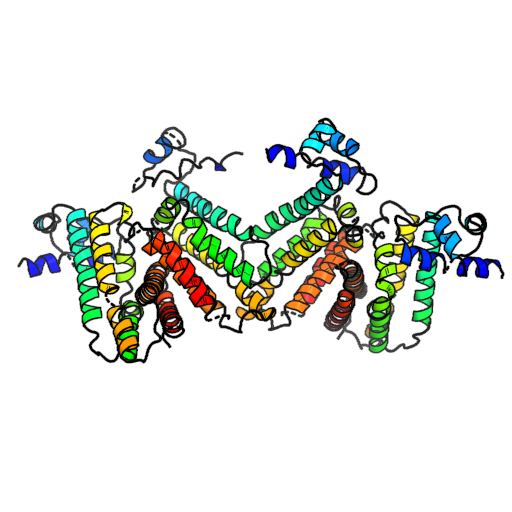8.286 102.594 1.00 58.08 89 LEU A C 1
ATOM 680 O O . LEU A 1 92 ? 13.563 87.604 102.219 1.00 58.57 89 LEU A O 1
ATOM 685 N N . LEU A 1 93 ? 15.059 89.252 101.854 1.00 57.98 90 LEU A N 1
ATOM 686 C CA . LEU A 1 93 ? 14.563 89.521 100.527 1.00 58.29 90 LEU A CA 1
ATOM 687 C C . LEU A 1 93 ? 14.625 88.294 99.646 1.00 58.55 90 LEU A C 1
ATOM 688 O O . LEU A 1 93 ? 13.677 88.045 98.904 1.00 58.44 90 LEU A O 1
ATOM 693 N N . ASP A 1 94 ? 15.721 87.537 99.718 1.00 58.84 91 ASP A N 1
ATOM 694 C CA . ASP A 1 94 ? 15.806 86.289 98.973 1.00 59.81 91 ASP A CA 1
ATOM 695 C C . ASP A 1 94 ? 14.677 85.375 99.373 1.00 60.31 91 ASP A C 1
ATOM 696 O O . ASP A 1 94 ? 13.969 84.856 98.524 1.00 60.51 91 ASP A O 1
ATOM 701 N N . GLU A 1 95 ? 14.479 85.226 100.671 1.00 61.22 92 GLU A N 1
ATOM 702 C CA . GLU A 1 95 ? 13.421 84.384 101.185 1.00 62.48 92 GLU A CA 1
ATOM 703 C C . GLU A 1 95 ? 12.042 84.761 100.634 1.00 62.63 92 GLU A C 1
ATOM 704 O O . GLU A 1 95 ? 11.246 83.889 100.286 1.00 63.74 92 GLU A O 1
ATOM 710 N N . LEU A 1 96 ? 11.773 86.049 100.520 1.00 62.47 93 LEU A N 1
ATOM 711 C CA . LEU A 1 96 ? 10.459 86.508 100.100 1.00 62.27 93 LEU A CA 1
ATOM 712 C C . LEU A 1 96 ? 10.322 86.544 98.575 1.00 62.63 93 LEU A C 1
ATOM 713 O O . LEU A 1 96 ? 9.212 86.473 98.049 1.00 62.39 93 LEU A O 1
ATOM 718 N N . LEU A 1 97 ? 11.444 86.642 97.867 1.00 63.27 94 LEU A N 1
ATOM 719 C CA . LEU A 1 97 ? 11.402 86.892 96.416 1.00 64.18 94 LEU A CA 1
ATOM 720 C C . LEU A 1 97 ? 12.059 85.844 95.531 1.00 65.44 94 LEU A C 1
ATOM 721 O O . LEU A 1 97 ? 11.653 85.693 94.401 1.00 65.97 94 LEU A O 1
ATOM 726 N N . VAL A 1 98 ? 13.063 85.122 96.012 1.00 67.28 95 VAL A N 1
ATOM 727 C CA . VAL A 1 98 ? 13.646 84.061 95.183 1.00 69.06 95 VAL A CA 1
ATOM 728 C C . VAL A 1 98 ? 13.056 82.668 95.446 1.00 70.49 95 VAL A C 1
ATOM 729 O O . VAL A 1 98 ? 12.740 81.946 94.502 1.00 70.88 95 VAL A O 1
ATOM 733 N N . LYS A 1 99 ? 12.891 82.302 96.716 1.00 72.44 96 LYS A N 1
ATOM 734 C CA . LYS A 1 99 ? 12.282 81.007 97.079 1.00 74.61 96 LYS A CA 1
ATOM 735 C C . LYS A 1 99 ? 10.924 80.728 96.406 1.00 75.52 96 LYS A C 1
ATOM 736 O O . LYS A 1 99 ? 10.723 79.608 95.928 1.00 75.54 96 LYS A O 1
ATOM 742 N N . PRO A 1 100 ? 9.992 81.728 96.376 1.00 76.47 97 PRO A N 1
ATOM 743 C CA . PRO A 1 100 ? 8.653 81.496 95.803 1.00 77.56 97 PRO A CA 1
ATOM 744 C C . PRO A 1 100 ? 8.625 81.337 94.282 1.00 78.72 97 PRO A C 1
ATOM 745 O O . PRO A 1 100 ? 7.533 81.122 93.706 1.00 78.85 97 PRO A O 1
ATOM 749 N N . GLN A 1 101 ? 9.801 81.428 93.644 1.00 79.61 98 GLN A N 1
ATOM 750 C CA . GLN A 1 101 ? 9.929 81.117 92.216 1.00 80.61 98 GLN A CA 1
ATOM 751 C C . GLN A 1 101 ? 9.759 79.619 91.936 1.00 81.29 98 GLN A C 1
ATOM 752 O O . GLN A 1 101 ? 9.986 79.189 90.797 1.00 81.64 98 GLN A O 1
ATOM 758 N N . GLU A 1 102 ? 9.351 78.845 92.971 1.00 82.02 99 GLU A N 1
ATOM 759 C CA . GLU A 1 102 ? 8.903 77.414 92.842 1.00 82.21 99 GLU A CA 1
ATOM 760 C C . GLU A 1 102 ? 7.514 77.020 93.459 1.00 82.30 99 GLU A C 1
ATOM 761 O O . GLU A 1 102 ? 7.267 75.834 93.719 1.00 82.33 99 GLU A O 1
ATOM 767 N N . ASN A 1 103 ? 6.623 77.993 93.687 1.00 82.04 100 ASN A N 1
ATOM 768 C CA . ASN A 1 103 ? 5.251 77.697 94.136 1.00 81.96 100 ASN A CA 1
ATOM 769 C C . ASN A 1 103 ? 4.127 78.263 93.213 1.00 81.20 100 ASN A C 1
ATOM 770 O O . ASN A 1 103 ? 2.975 78.435 93.631 1.00 81.61 100 ASN A O 1
ATOM 775 N N . PRO A 1 104 ? 4.436 78.479 91.932 1.00 80.00 101 PRO A N 1
ATOM 776 C CA . PRO A 1 104 ? 3.501 79.228 91.100 1.00 79.42 101 PRO A CA 1
ATOM 777 C C . PRO A 1 104 ? 2.034 78.746 91.113 1.00 78.79 101 PRO A C 1
ATOM 778 O O . PRO A 1 104 ? 1.125 79.552 90.872 1.00 79.50 101 PRO A O 1
ATOM 782 N N . ASP A 1 105 ? 1.792 77.460 91.360 1.00 77.65 102 ASP A N 1
ATOM 783 C CA . ASP A 1 105 ? 0.407 76.937 91.311 1.00 75.85 102 ASP A CA 1
ATOM 784 C C . ASP A 1 105 ? -0.350 77.234 92.608 1.00 73.91 102 ASP A C 1
ATOM 785 O O . ASP A 1 105 ? -1.557 77.575 92.582 1.00 74.03 102 ASP A O 1
ATOM 790 N N . LEU A 1 106 ? 0.365 77.153 93.730 1.00 70.53 103 LEU A N 1
ATOM 791 C CA . LEU A 1 106 ? -0.149 77.751 94.945 1.00 67.92 103 LEU A CA 1
ATOM 792 C C . LEU A 1 106 ? -0.433 79.257 94.781 1.00 66.29 103 LEU A C 1
ATOM 793 O O . LEU A 1 106 ? -1.381 79.798 95.335 1.00 65.99 103 LEU A O 1
ATOM 798 N N . SER A 1 107 ? 0.378 79.924 93.986 1.00 64.51 104 SER A N 1
ATOM 799 C CA . SER A 1 107 ? 0.240 81.359 93.804 1.00 63.34 104 SER A CA 1
ATOM 800 C C . SER A 1 107 ? -1.099 81.853 93.237 1.00 62.48 104 SER A C 1
ATOM 801 O O . SER A 1 107 ? -1.642 82.838 93.752 1.00 62.70 104 SER A O 1
ATOM 804 N N . VAL A 1 108 ? -1.631 81.168 92.217 1.00 60.84 105 VAL A N 1
ATOM 805 C CA . VAL A 1 108 ? -2.976 81.442 91.690 1.00 59.23 105 VAL A CA 1
ATOM 806 C C . VAL A 1 108 ? -4.013 81.370 92.818 1.00 59.27 105 VAL A C 1
ATOM 807 O O . VAL A 1 108 ? -4.779 82.309 93.026 1.00 59.03 105 VAL A O 1
ATOM 811 N N . ALA A 1 109 ? -3.998 80.271 93.566 1.00 59.09 106 ALA A N 1
ATOM 812 C CA . ALA A 1 109 ? -4.916 80.083 94.691 1.00 58.82 106 ALA A CA 1
ATOM 813 C C . ALA A 1 109 ? -4.868 81.217 95.702 1.00 58.48 106 ALA A C 1
ATOM 814 O O . ALA A 1 109 ? -5.917 81.708 96.123 1.00 57.91 106 ALA A O 1
ATOM 816 N N . LEU A 1 110 ? -3.656 81.639 96.067 1.00 58.39 107 LEU A N 1
ATOM 817 C CA . LEU A 1 110 ? -3.473 82.704 97.061 1.00 58.07 107 LEU A CA 1
ATOM 818 C C . LEU A 1 110 ? -3.957 84.102 96.615 1.00 58.00 107 LEU A C 1
ATOM 819 O O . LEU A 1 110 ? -4.436 84.878 97.436 1.00 58.16 107 LEU A O 1
ATOM 824 N N . LEU A 1 111 ? -3.845 84.417 95.329 1.00 57.58 108 LEU A N 1
ATOM 825 C CA . LEU A 1 111 ? -4.381 85.671 94.804 1.00 57.23 108 LEU A CA 1
ATOM 826 C C . LEU A 1 111 ? -5.910 85.631 94.812 1.00 57.23 108 LEU A C 1
ATOM 827 O O . LEU A 1 111 ? -6.560 86.626 95.122 1.00 56.49 108 LEU A O 1
ATOM 832 N N . GLU A 1 112 ? -6.478 84.475 94.484 1.00 57.46 109 GLU A N 1
ATOM 833 C CA . GLU A 1 112 ? -7.922 84.315 94.522 1.00 58.30 109 GLU A CA 1
ATOM 834 C C . GLU A 1 112 ? -8.377 84.595 95.938 1.00 58.88 109 GLU A C 1
ATOM 835 O O . GLU A 1 112 ? -9.331 85.341 96.159 1.00 59.32 109 GLU A O 1
ATOM 849 N N . ARG A 1 114 ? -6.766 86.235 98.309 1.00 59.92 111 ARG A N 1
ATOM 850 C CA . ARG A 1 114 ? -6.500 87.634 98.656 1.00 59.74 111 ARG A CA 1
ATOM 851 C C . ARG A 1 114 ? -7.583 88.546 98.139 1.00 59.27 111 ARG A C 1
ATOM 852 O O . ARG A 1 114 ? -7.997 89.476 98.828 1.00 58.60 111 ARG A O 1
ATOM 860 N N . SER A 1 115 ? -8.039 88.280 96.916 1.00 59.28 112 SER A N 1
ATOM 861 C CA . SER A 1 115 ? -9.108 89.080 96.326 1.00 58.93 112 SER A CA 1
ATOM 862 C C . SER A 1 115 ? -10.405 88.912 97.099 1.00 59.09 112 SER A C 1
ATOM 863 O O . SER A 1 115 ? -11.292 89.737 96.973 1.00 59.44 112 SER A O 1
ATOM 866 N N . GLN A 1 116 ? -10.491 87.868 97.923 1.00 59.53 113 GLN A N 1
ATOM 867 C CA . GLN A 1 116 ? -11.661 87.647 98.780 1.00 60.15 113 GLN A CA 1
ATOM 868 C C . GLN A 1 116 ? -11.603 88.171 100.204 1.00 59.93 113 GLN A C 1
ATOM 869 O O . GLN A 1 116 ? -12.600 88.163 100.899 1.00 60.05 113 GLN A O 1
ATOM 875 N N . ALA A 1 117 ? -10.450 88.677 100.616 1.00 60.59 114 ALA A N 1
ATOM 876 C CA . ALA A 1 117 ? -10.281 89.289 101.932 1.00 60.71 114 ALA A CA 1
ATOM 877 C C . ALA A 1 117 ? -11.332 90.346 102.317 1.00 60.74 114 ALA A C 1
ATOM 878 O O . ALA A 1 117 ? -11.712 90.404 103.476 1.00 61.56 114 ALA A O 1
ATOM 880 N N . PRO A 1 118 ? -11.803 91.184 101.368 1.00 60.70 115 PRO A N 1
ATOM 881 C CA . PRO A 1 118 ? -12.853 92.127 101.774 1.00 60.60 115 PRO A CA 1
ATOM 882 C C . PRO A 1 118 ? -14.227 91.496 102.052 1.00 61.17 115 PRO A C 1
ATOM 883 O O . PRO A 1 118 ? -15.151 92.204 102.480 1.00 61.64 115 PRO A O 1
ATOM 887 N N . TYR A 1 119 ? -14.380 90.196 101.821 1.00 61.38 116 TYR A N 1
ATOM 888 C CA . TYR A 1 119 ? -15.667 89.556 102.076 1.00 61.76 116 TYR A CA 1
ATOM 889 C C . TYR A 1 119 ? -15.584 88.581 103.224 1.00 61.56 116 TYR A C 1
ATOM 890 O O . TYR A 1 119 ? -16.599 88.032 103.641 1.00 62.02 116 TYR A O 1
ATOM 899 N N . LYS A 1 120 ? -14.374 88.357 103.721 1.00 61.37 117 LYS A N 1
ATOM 900 C CA . LYS A 1 120 ? -14.118 87.315 104.707 1.00 60.94 117 LYS A CA 1
ATOM 901 C C . LYS A 1 120 ? -13.071 87.810 105.689 1.00 61.06 117 LYS A C 1
ATOM 902 O O . LYS A 1 120 ? -11.891 87.961 105.345 1.00 61.03 117 LYS A O 1
ATOM 908 N N . GLU A 1 121 ? -13.514 88.075 106.910 1.00 61.20 118 GLU A N 1
ATOM 909 C CA . GLU A 1 121 ? -12.633 88.484 107.995 1.00 61.22 118 GLU A CA 1
ATOM 910 C C . GLU A 1 121 ? -11.506 87.500 108.293 1.00 61.02 118 GLU A C 1
ATOM 911 O O . GLU A 1 121 ? -10.358 87.913 108.477 1.00 61.35 118 GLU A O 1
ATOM 917 N N . ALA A 1 122 ? -11.831 86.209 108.345 1.00 60.62 119 ALA A N 1
ATOM 918 C CA . ALA A 1 122 ? -10.850 85.198 108.699 1.00 59.99 119 ALA A CA 1
ATOM 919 C C . ALA A 1 122 ? -9.655 85.242 107.761 1.00 60.26 119 ALA A C 1
ATOM 920 O O . ALA A 1 122 ? -8.519 85.047 108.209 1.00 60.40 119 ALA A O 1
ATOM 922 N N . PHE A 1 123 ? -9.902 85.516 106.474 1.00 59.69 120 PHE A N 1
ATOM 923 C CA . PHE A 1 123 ? -8.820 85.633 105.497 1.00 59.57 120 PHE A CA 1
ATOM 924 C C . PHE A 1 123 ? -8.092 86.967 105.674 1.00 59.95 120 PHE A C 1
ATOM 925 O O . PHE A 1 123 ? -6.849 87.032 105.706 1.00 60.26 120 PHE A O 1
ATOM 933 N N . SER A 1 124 ? -8.878 88.036 105.769 1.00 60.13 121 SER A N 1
ATOM 934 C CA . SER A 1 124 ? -8.347 89.378 105.957 1.00 59.85 121 SER A CA 1
ATOM 935 C C . SER A 1 124 ? -7.447 89.451 107.186 1.00 59.61 121 SER A C 1
ATOM 936 O O . SER A 1 124 ? -6.287 89.869 107.072 1.00 59.45 121 SER A O 1
ATOM 939 N N . ASP A 1 125 ? -7.966 89.037 108.344 1.00 59.04 122 ASP A N 1
ATOM 940 C CA . ASP A 1 125 ? -7.141 88.928 109.556 1.00 59.33 122 ASP A CA 1
ATOM 941 C C . ASP A 1 125 ? -5.802 88.231 109.298 1.00 59.30 122 ASP A C 1
ATOM 942 O O . ASP A 1 125 ? -4.761 88.656 109.815 1.00 59.09 122 ASP A O 1
ATOM 947 N N . ARG A 1 126 ? -5.859 87.168 108.489 1.00 59.39 123 ARG A N 1
ATOM 948 C CA . ARG A 1 126 ? -4.772 86.214 108.286 1.00 59.30 123 ARG A CA 1
ATOM 949 C C . ARG A 1 126 ? -3.688 86.781 107.403 1.00 59.70 123 ARG A C 1
ATOM 950 O O . ARG A 1 126 ? -2.497 86.535 107.632 1.00 59.80 123 ARG A O 1
ATOM 958 N N . PHE A 1 127 ? -4.115 87.501 106.369 1.00 59.91 124 PHE A N 1
ATOM 959 C CA . PHE A 1 127 ? -3.212 88.143 105.435 1.00 60.08 124 PHE A CA 1
ATOM 960 C C . PHE A 1 127 ? -2.570 89.371 106.052 1.00 60.89 124 PHE A C 1
ATOM 961 O O . PHE A 1 127 ? -1.464 89.750 105.668 1.00 61.58 124 PHE A O 1
ATOM 969 N N . ARG A 1 128 ? -3.273 90.034 106.971 1.00 61.56 125 ARG A N 1
ATOM 970 C CA . ARG A 1 128 ? -2.692 91.177 107.680 1.00 62.11 125 ARG A CA 1
ATOM 971 C C . ARG A 1 128 ? -1.611 90.657 108.639 1.00 61.68 125 ARG A C 1
ATOM 972 O O . ARG A 1 128 ? -0.542 91.249 108.817 1.00 60.58 125 ARG A O 1
ATOM 980 N N . GLN A 1 129 ? -1.901 89.506 109.212 1.00 62.05 126 GLN A N 1
ATOM 981 C CA . GLN A 1 129 ? -0.991 88.866 110.135 1.00 63.04 126 GLN A CA 1
ATOM 982 C C . GLN A 1 129 ? 0.342 88.581 109.442 1.00 62.37 126 GLN A C 1
ATOM 983 O O . GLN A 1 129 ? 1.411 88.916 109.959 1.00 61.99 126 GLN A O 1
ATOM 989 N N . ASN A 1 130 ? 0.257 87.957 108.269 1.00 61.93 127 ASN A N 1
ATOM 990 C CA . ASN A 1 130 ? 1.419 87.643 107.459 1.00 61.36 127 ASN A CA 1
ATOM 991 C C . ASN A 1 130 ? 2.150 88.934 107.198 1.00 61.09 127 ASN A C 1
ATOM 992 O O . ASN A 1 130 ? 3.313 89.081 107.559 1.00 61.31 127 ASN A O 1
ATOM 997 N N . ASP A 1 131 ? 1.440 89.901 106.636 1.00 60.81 128 ASP A N 1
ATOM 998 C CA . ASP A 1 131 ? 2.030 91.189 106.360 1.00 61.30 128 ASP A CA 1
ATOM 999 C C . ASP A 1 131 ? 2.746 91.773 107.585 1.00 62.29 128 ASP A C 1
ATOM 1000 O O . ASP A 1 131 ? 3.903 92.153 107.446 1.00 63.27 128 ASP A O 1
ATOM 1005 N N . GLU A 1 132 ? 2.099 91.822 108.769 1.00 62.29 129 GLU A N 1
ATOM 1006 C CA . GLU A 1 132 ? 2.747 92.356 109.991 1.00 62.56 129 GLU A CA 1
ATOM 1007 C C . GLU A 1 132 ? 4.051 91.647 110.342 1.00 62.34 129 GLU A C 1
ATOM 1008 O O . GLU A 1 132 ? 5.015 92.284 110.787 1.00 61.60 129 GLU A O 1
ATOM 1014 N N . TYR A 1 133 ? 4.067 90.331 110.152 1.00 62.45 130 TYR A N 1
ATOM 1015 C CA . TYR A 1 133 ? 5.224 89.541 110.510 1.00 63.04 130 TYR A CA 1
ATOM 1016 C C . TYR A 1 133 ? 6.409 89.926 109.643 1.00 62.74 130 TYR A C 1
ATOM 1017 O O . TYR A 1 133 ? 7.541 90.083 110.143 1.00 62.71 130 TYR A O 1
ATOM 1026 N N . VAL A 1 134 ? 6.134 90.087 108.348 1.00 61.50 131 VAL A N 1
ATOM 1027 C CA . VAL A 1 134 ? 7.158 90.454 107.389 1.00 60.44 131 VAL A CA 1
ATOM 1028 C C . VAL A 1 134 ? 7.637 91.844 107.708 1.00 60.56 131 VAL A C 1
ATOM 1029 O O . VAL A 1 134 ? 8.827 92.063 107.867 1.00 61.07 131 VAL A O 1
ATOM 1033 N N . ARG A 1 135 ? 6.702 92.774 107.840 1.00 60.65 132 ARG A N 1
ATOM 1034 C CA . ARG A 1 135 ? 6.985 94.131 108.303 1.00 60.94 132 ARG A CA 1
ATOM 1035 C C . ARG A 1 135 ? 7.895 94.158 109.566 1.00 61.22 132 ARG A C 1
ATOM 1036 O O . ARG A 1 135 ? 8.941 94.821 109.572 1.00 61.25 132 ARG A O 1
ATOM 1044 N N . TYR A 1 136 ? 7.514 93.426 110.619 1.00 61.06 133 TYR A N 1
ATOM 1045 C CA . TYR A 1 136 ? 8.343 93.341 111.808 1.00 60.40 133 TYR A CA 1
ATOM 1046 C C . TYR A 1 136 ? 9.758 92.872 111.473 1.00 60.98 133 TYR A C 1
ATOM 1047 O O . TYR A 1 136 ? 10.717 93.500 111.876 1.00 61.47 133 TYR A O 1
ATOM 1064 N N . LEU A 1 138 ? 11.419 92.876 108.659 1.00 59.48 135 LEU A N 1
ATOM 1065 C CA . LEU A 1 138 ? 12.111 93.791 107.759 1.00 57.92 135 LEU A CA 1
ATOM 1066 C C . LEU A 1 138 ? 12.521 95.098 108.436 1.00 57.34 135 LEU A C 1
ATOM 1067 O O . LEU A 1 138 ? 13.689 95.492 108.376 1.00 57.50 135 LEU A O 1
ATOM 1072 N N . LYS A 1 139 ? 11.573 95.766 109.090 1.00 56.03 136 LYS A N 1
ATOM 1073 C CA . LYS A 1 139 ? 11.909 96.908 109.920 1.00 55.21 136 LYS A CA 1
ATOM 1074 C C . LYS A 1 139 ? 13.004 96.637 110.965 1.00 54.87 136 LYS A C 1
ATOM 1075 O O . LYS A 1 139 ? 13.882 97.481 111.183 1.00 55.17 136 LYS A O 1
ATOM 1081 N N . ALA A 1 140 ? 12.971 95.456 111.575 1.00 53.86 137 ALA A N 1
ATOM 1082 C CA . ALA A 1 140 ? 13.973 95.077 112.571 1.00 53.35 137 ALA A CA 1
ATOM 1083 C C . ALA A 1 140 ? 15.392 95.027 112.040 1.00 52.83 137 ALA A C 1
ATOM 1084 O O . ALA A 1 140 ? 16.297 95.413 112.738 1.00 52.49 137 ALA A O 1
ATOM 1086 N N . VAL A 1 141 ? 15.605 94.572 110.812 1.00 53.14 138 VAL A N 1
ATOM 1087 C CA . VAL A 1 141 ? 16.983 94.482 110.353 1.00 53.32 138 VAL A CA 1
ATOM 1088 C C . VAL A 1 141 ? 17.432 95.864 109.891 1.00 53.64 138 VAL A C 1
ATOM 1089 O O . VAL A 1 141 ? 18.581 96.269 110.125 1.00 53.18 138 VAL A O 1
ATOM 1093 N N . ILE A 1 142 ? 16.492 96.608 109.310 1.00 53.94 139 ILE A N 1
ATOM 1094 C CA . ILE A 1 142 ? 16.747 98.000 108.942 1.00 54.14 139 ILE A CA 1
ATOM 1095 C C . ILE A 1 142 ? 17.099 98.836 110.160 1.00 54.42 139 ILE A C 1
ATOM 1096 O O . ILE A 1 142 ? 17.993 99.706 110.117 1.00 55.40 139 ILE A O 1
ATOM 1101 N N . ASN A 1 143 ? 16.414 98.580 111.265 1.00 54.09 140 ASN A N 1
ATOM 1102 C CA . ASN A 1 143 ? 16.728 99.337 112.463 1.00 53.04 140 ASN A CA 1
ATOM 1103 C C . ASN A 1 143 ? 18.096 98.965 112.981 1.00 52.69 140 ASN A C 1
ATOM 1104 O O . ASN A 1 143 ? 18.857 99.839 113.365 1.00 53.82 140 ASN A O 1
ATOM 1109 N N . HIS A 1 144 ? 18.412 97.674 112.978 1.00 51.90 141 HIS A N 1
ATOM 1110 C CA . HIS A 1 144 ? 19.708 97.184 113.462 1.00 51.21 141 HIS A CA 1
ATOM 1111 C C . HIS A 1 144 ? 20.907 97.830 112.744 1.00 51.50 141 HIS A C 1
ATOM 1112 O O . HIS A 1 144 ? 21.872 98.264 113.393 1.00 50.80 141 HIS A O 1
ATOM 1119 N N . GLY A 1 145 ? 20.822 97.885 111.411 1.00 51.46 142 GLY A N 1
ATOM 1120 C CA . GLY A 1 145 ? 21.844 98.479 110.590 1.00 52.18 142 GLY A CA 1
ATOM 1121 C C . GLY A 1 145 ? 21.970 99.969 110.802 1.00 52.78 142 GLY A C 1
ATOM 1122 O O . GLY A 1 145 ? 23.083 100.499 110.809 1.00 53.48 142 GLY A O 1
ATOM 1123 N N . ILE A 1 146 ? 20.844 100.653 110.983 1.00 52.90 143 ILE A N 1
ATOM 1124 C CA . ILE A 1 146 ? 20.890 102.066 111.361 1.00 52.65 143 ILE A CA 1
ATOM 1125 C C . ILE A 1 146 ? 21.628 102.207 112.664 1.00 53.72 143 ILE A C 1
ATOM 1126 O O . ILE A 1 146 ? 22.495 103.077 112.803 1.00 54.21 143 ILE A O 1
ATOM 1131 N N . ASP A 1 147 ? 21.282 101.357 113.629 1.00 54.70 144 ASP A N 1
ATOM 1132 C CA . ASP A 1 147 ? 21.990 101.333 114.906 1.00 55.29 144 ASP A CA 1
ATOM 1133 C C . ASP A 1 147 ? 23.470 101.042 114.718 1.00 55.63 144 ASP A C 1
ATOM 1134 O O . ASP A 1 147 ? 24.276 101.744 115.283 1.00 56.16 144 ASP A O 1
ATOM 1139 N N . GLU A 1 148 ? 23.837 100.051 113.907 1.00 56.29 145 GLU A N 1
ATOM 1140 C CA . GLU A 1 148 ? 25.259 99.772 113.661 1.00 56.98 145 GLU A CA 1
ATOM 1141 C C . GLU A 1 148 ? 25.900 100.837 112.766 1.00 57.77 145 GLU A C 1
ATOM 1142 O O . GLU A 1 148 ? 27.116 100.835 112.558 1.00 58.01 145 GLU A O 1
ATOM 1148 N N . GLY A 1 149 ? 25.093 101.754 112.243 1.00 58.32 146 GLY A N 1
ATOM 1149 C CA . GLY A 1 149 ? 25.616 102.838 111.412 1.00 59.23 146 GLY A CA 1
ATOM 1150 C C . GLY A 1 149 ? 25.946 102.407 109.993 1.00 60.11 146 GLY A C 1
ATOM 1151 O O . GLY A 1 149 ? 26.533 103.177 109.225 1.00 60.21 146 GLY A O 1
ATOM 1152 N N . VAL A 1 150 ? 25.560 101.175 109.653 1.00 60.52 147 VAL A N 1
ATOM 1153 C CA . VAL A 1 150 ? 25.715 100.596 108.307 1.00 60.77 147 VAL A CA 1
ATOM 1154 C C . VAL A 1 150 ? 24.707 101.180 107.309 1.00 60.64 147 VAL A C 1
ATOM 1155 O O . VAL A 1 150 ? 24.957 101.214 106.097 1.00 61.17 147 VAL A O 1
ATOM 1159 N N . PHE A 1 151 ? 23.553 101.597 107.814 1.00 60.47 148 PHE A N 1
ATOM 1160 C CA . PHE A 1 151 ? 22.504 102.179 106.974 1.00 60.54 148 PHE A CA 1
ATOM 1161 C C . PHE A 1 151 ? 22.288 103.621 107.393 1.00 60.81 148 PHE A C 1
ATOM 1162 O O . PHE A 1 151 ? 22.366 103.958 108.578 1.00 60.92 148 PHE A O 1
ATOM 1170 N N . THR A 1 152 ? 21.987 104.468 106.424 1.00 61.47 149 THR A N 1
ATOM 1171 C CA . THR A 1 152 ? 21.600 105.857 106.680 1.00 62.23 149 THR A CA 1
ATOM 1172 C C . THR A 1 152 ? 20.397 105.935 107.612 1.00 62.56 149 THR A C 1
ATOM 1173 O O . THR A 1 152 ? 19.480 105.092 107.510 1.00 62.49 149 THR A O 1
ATOM 1177 N N . ASP A 1 153 ? 20.383 106.935 108.498 1.00 62.66 150 ASP A N 1
ATOM 1178 C CA . ASP A 1 153 ? 19.255 107.070 109.415 1.00 63.63 150 ASP A CA 1
ATOM 1179 C C . ASP A 1 153 ? 18.015 107.603 108.710 1.00 63.80 150 ASP A C 1
ATOM 1180 O O . ASP A 1 153 ? 17.860 108.805 108.560 1.00 64.78 150 ASP A O 1
ATOM 1185 N N . VAL A 1 154 ? 17.119 106.708 108.324 1.00 63.76 151 VAL A N 1
ATOM 1186 C CA . VAL A 1 154 ? 15.986 107.065 107.472 1.00 63.55 151 VAL A CA 1
ATOM 1187 C C . VAL A 1 154 ? 14.688 106.577 108.111 1.00 63.38 151 VAL A C 1
ATOM 1188 O O . VAL A 1 154 ? 14.729 105.868 109.122 1.00 63.87 151 VAL A O 1
ATOM 1192 N N . ASP A 1 155 ? 13.547 106.964 107.540 1.00 63.03 152 ASP A N 1
ATOM 1193 C CA . ASP A 1 155 ? 12.227 106.595 108.072 1.00 62.59 152 ASP A CA 1
ATOM 1194 C C . ASP A 1 155 ? 11.995 105.115 107.836 1.00 61.58 152 ASP A C 1
ATOM 1195 O O . ASP A 1 155 ? 11.568 104.707 106.766 1.00 61.69 152 ASP A O 1
ATOM 1200 N N . ALA A 1 156 ? 12.305 104.322 108.853 1.00 61.26 153 ALA A N 1
ATOM 1201 C CA . ALA A 1 156 ? 12.282 102.860 108.774 1.00 60.71 153 ALA A CA 1
ATOM 1202 C C . ALA A 1 156 ? 10.914 102.357 108.411 1.00 60.62 153 ALA A C 1
ATOM 1203 O O . ALA A 1 156 ? 10.807 101.477 107.574 1.00 61.09 153 ALA A O 1
ATOM 1205 N N . GLU A 1 157 ? 9.862 102.919 109.004 1.00 60.47 154 GLU A N 1
ATOM 1206 C CA . GLU A 1 157 ? 8.522 102.439 108.676 1.00 60.72 154 GLU A CA 1
ATOM 1207 C C . GLU A 1 157 ? 8.239 102.565 107.187 1.00 59.39 154 GLU A C 1
ATOM 1208 O O . GLU A 1 157 ? 7.658 101.673 106.599 1.00 59.50 154 GLU A O 1
ATOM 1214 N N . HIS A 1 158 ? 8.685 103.662 106.589 1.00 58.58 155 HIS A N 1
ATOM 1215 C CA . HIS A 1 158 ? 8.400 103.934 105.204 1.00 58.19 155 HIS A CA 1
ATOM 1216 C C . HIS A 1 158 ? 9.286 103.177 104.240 1.00 57.62 155 HIS A C 1
ATOM 1217 O O . HIS A 1 158 ? 8.841 102.744 103.190 1.00 56.80 155 HIS A O 1
ATOM 1224 N N . VAL A 1 159 ? 10.556 103.043 104.568 1.00 57.64 156 VAL A N 1
ATOM 1225 C CA . VAL A 1 159 ? 11.364 102.123 103.785 1.00 57.74 156 VAL A CA 1
ATOM 1226 C C . VAL A 1 159 ? 10.764 100.715 103.791 1.00 58.13 156 VAL A C 1
ATOM 1227 O O . VAL A 1 159 ? 10.643 100.098 102.727 1.00 58.80 156 VAL A O 1
ATOM 1231 N N . THR A 1 160 ? 10.337 100.199 104.942 1.00 58.43 157 THR A N 1
ATOM 1232 C CA . THR A 1 160 ? 9.872 98.803 104.917 1.00 58.88 157 THR A CA 1
ATOM 1233 C C . THR A 1 160 ? 8.494 98.649 104.257 1.00 59.06 157 THR A C 1
ATOM 1234 O O . THR A 1 160 ? 8.208 97.631 103.625 1.00 58.47 157 THR A O 1
ATOM 1238 N N . ARG A 1 161 ? 7.668 99.679 104.382 1.00 59.52 158 ARG A N 1
ATOM 1239 C CA . ARG A 1 161 ? 6.415 99.726 103.652 1.00 60.69 158 ARG A CA 1
ATOM 1240 C C . ARG A 1 161 ? 6.675 99.693 102.145 1.00 60.57 158 ARG A C 1
ATOM 1241 O O . ARG A 1 161 ? 5.978 98.998 101.400 1.00 60.40 158 ARG A O 1
ATOM 1249 N N . SER A 1 162 ? 7.689 100.4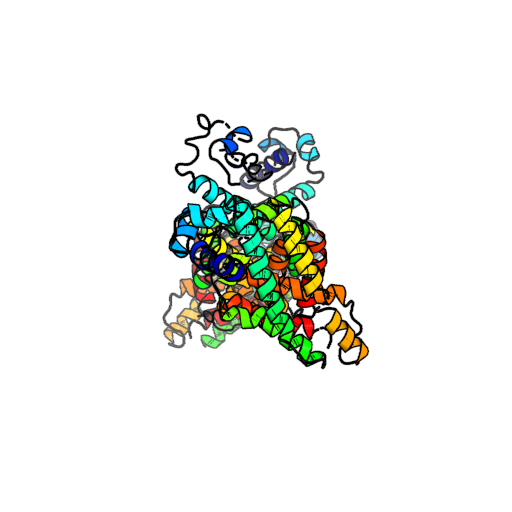38 101.710 1.00 60.76 159 SER A N 1
ATOM 1250 C CA . SER A 1 162 ? 8.143 100.405 100.339 1.00 61.17 159 SER A CA 1
ATOM 1251 C C . SER A 1 162 ? 8.552 99.000 99.860 1.00 61.53 159 SER A C 1
ATOM 1252 O O . SER A 1 162 ? 8.109 98.540 98.791 1.00 61.51 159 SER A O 1
ATOM 1255 N N . LEU A 1 163 ? 9.374 98.303 100.636 1.00 61.32 160 LEU A N 1
ATOM 1256 C CA . LEU A 1 163 ? 9.717 96.939 100.257 1.00 61.24 160 LEU A CA 1
ATOM 1257 C C . LEU A 1 163 ? 8.489 96.036 100.265 1.00 61.75 160 LEU A C 1
ATOM 1258 O O . LEU A 1 163 ? 8.429 95.033 99.521 1.00 62.64 160 LEU A O 1
ATOM 1263 N N . LEU A 1 164 ? 7.503 96.383 101.084 1.00 61.34 161 LEU A N 1
ATOM 1264 C CA . LEU A 1 164 ? 6.295 95.553 101.167 1.00 61.01 161 LEU A CA 1
ATOM 1265 C C . LEU A 1 164 ? 5.519 95.659 99.876 1.00 60.21 161 LEU A C 1
ATOM 1266 O O . LEU A 1 164 ? 4.924 94.673 99.424 1.00 60.25 161 LEU A O 1
ATOM 1271 N N . THR A 1 165 ? 5.523 96.864 99.305 1.00 58.35 162 THR A N 1
ATOM 1272 C CA . THR A 1 165 ? 4.788 97.119 98.090 1.00 56.95 162 THR A CA 1
ATOM 1273 C C . THR A 1 165 ? 5.419 96.372 96.927 1.00 56.52 162 THR A C 1
ATOM 1274 O O . THR A 1 165 ? 4.733 95.647 96.198 1.00 56.67 162 THR A O 1
ATOM 1278 N N . ILE A 1 166 ? 6.730 96.525 96.785 1.00 56.20 163 ILE A N 1
ATOM 1279 C CA . ILE A 1 166 ? 7.507 95.768 95.799 1.00 55.09 163 ILE A CA 1
ATOM 1280 C C . ILE A 1 166 ? 7.147 94.293 95.943 1.00 55.56 163 ILE A C 1
ATOM 1281 O O . ILE A 1 166 ? 6.706 93.689 94.977 1.00 55.75 163 ILE A O 1
ATOM 1286 N N . ILE A 1 167 ? 7.260 93.728 97.144 1.00 56.40 164 ILE A N 1
ATOM 1287 C CA . ILE A 1 167 ? 6.922 92.315 97.333 1.00 57.19 164 ILE A CA 1
ATOM 1288 C C . ILE A 1 167 ? 5.522 91.984 96.798 1.00 58.23 164 ILE A C 1
ATOM 1289 O O . ILE A 1 167 ? 5.357 91.072 95.970 1.00 58.85 164 ILE A O 1
ATOM 1294 N N . ASP A 1 168 ? 4.515 92.717 97.256 1.00 58.49 165 ASP A N 1
ATOM 1295 C CA . ASP A 1 168 ? 3.166 92.431 96.801 1.00 59.20 165 ASP A CA 1
ATOM 1296 C C . ASP A 1 168 ? 2.966 92.714 95.322 1.00 58.96 165 ASP A C 1
ATOM 1297 O O . ASP A 1 168 ? 2.125 92.077 94.704 1.00 59.44 165 ASP A O 1
ATOM 1302 N N . GLY A 1 169 ? 3.735 93.648 94.759 1.00 57.99 166 GLY A N 1
ATOM 1303 C CA . GLY A 1 169 ? 3.680 93.892 93.330 1.00 57.50 166 GLY A CA 1
ATOM 1304 C C . GLY A 1 169 ? 4.064 92.649 92.556 1.00 57.30 166 GLY A C 1
ATOM 1305 O O . GLY A 1 169 ? 3.335 92.193 91.657 1.00 56.95 166 GLY A O 1
ATOM 1306 N N . ALA A 1 170 ? 5.223 92.106 92.919 1.00 56.89 167 ALA A N 1
ATOM 1307 C CA . ALA A 1 170 ? 5.780 90.929 92.286 1.00 56.06 167 ALA A CA 1
ATOM 1308 C C . ALA A 1 170 ? 4.804 89.758 92.333 1.00 56.29 167 ALA A C 1
ATOM 1309 O O . ALA A 1 170 ? 4.624 89.079 91.331 1.00 56.91 167 ALA A O 1
ATOM 1311 N N . ARG A 1 171 ? 4.174 89.513 93.481 1.00 55.73 168 ARG A N 1
ATOM 1312 C CA . ARG A 1 171 ? 3.310 88.339 93.612 1.00 55.61 168 ARG A CA 1
ATOM 1313 C C . ARG A 1 171 ? 2.064 88.431 92.722 1.00 55.36 168 ARG A C 1
ATOM 1314 O O . ARG A 1 171 ? 1.560 87.408 92.249 1.00 55.06 168 ARG A O 1
ATOM 1322 N N . THR A 1 172 ? 1.560 89.645 92.533 1.00 54.61 169 THR A N 1
ATOM 1323 C CA . THR A 1 172 ? 0.386 89.855 91.717 1.00 54.73 169 THR A CA 1
ATOM 1324 C C . THR A 1 172 ? 0.746 89.702 90.248 1.00 55.24 169 THR A C 1
ATOM 1325 O O . THR A 1 172 ? 0.011 89.037 89.492 1.00 56.35 169 THR A O 1
ATOM 1329 N N . ARG A 1 173 ? 1.859 90.306 89.838 1.00 54.76 170 ARG A N 1
ATOM 1330 C CA . ARG A 1 173 ? 2.225 90.333 88.432 1.00 54.58 170 ARG A CA 1
ATOM 1331 C C . ARG A 1 173 ? 2.724 88.962 88.002 1.00 55.83 170 ARG A C 1
ATOM 1332 O O . ARG A 1 173 ? 2.595 88.583 86.836 1.00 55.55 170 ARG A O 1
ATOM 1340 N N . ALA A 1 174 ? 3.291 88.215 88.945 1.00 56.96 171 ALA A N 1
ATOM 1341 C CA . ALA A 1 174 ? 3.766 86.874 88.617 1.00 58.25 171 ALA A CA 1
ATOM 1342 C C . ALA A 1 174 ? 2.587 85.991 88.280 1.00 58.79 171 ALA A C 1
ATOM 1343 O O . ALA A 1 174 ? 2.661 85.241 87.323 1.00 59.39 171 ALA A O 1
ATOM 1345 N N . VAL A 1 175 ? 1.501 86.085 89.036 1.00 59.49 172 VAL A N 1
ATOM 1346 C CA . VAL A 1 175 ? 0.325 85.297 88.679 1.00 60.40 172 VAL A CA 1
ATOM 1347 C C . VAL A 1 175 ? -0.426 85.942 87.524 1.00 61.84 172 VAL A C 1
ATOM 1348 O O . VAL A 1 175 ? -0.707 85.261 86.518 1.00 62.01 172 VAL A O 1
ATOM 1360 N N . LEU A 1 177 ? 0.504 87.691 85.160 1.00 64.13 174 LEU A N 1
ATOM 1361 C CA . LEU A 1 177 ? 1.184 87.558 83.883 1.00 63.85 174 LEU A CA 1
ATOM 1362 C C . LEU A 1 177 ? 1.740 86.167 83.630 1.00 63.42 174 LEU A C 1
ATOM 1363 O O . LEU A 1 177 ? 2.456 85.955 82.655 1.00 63.83 174 LEU A O 1
ATOM 1368 N N . ASP A 1 178 ? 1.405 85.220 84.500 1.00 62.80 175 ASP A N 1
ATOM 1369 C CA . ASP A 1 178 ? 1.933 83.849 84.427 1.00 62.35 175 ASP A CA 1
ATOM 1370 C C . ASP A 1 178 ? 3.436 83.811 84.128 1.00 62.40 175 ASP A C 1
ATOM 1371 O O . ASP A 1 178 ? 3.894 83.110 83.220 1.00 62.08 175 ASP A O 1
ATOM 1376 N N . ASP A 1 179 ? 4.195 84.587 84.896 1.00 62.28 176 ASP A N 1
ATOM 1377 C CA . ASP A 1 179 ? 5.634 84.702 84.700 1.00 62.29 176 ASP A CA 1
ATOM 1378 C C . ASP A 1 179 ? 6.302 84.829 86.067 1.00 62.26 176 ASP A C 1
ATOM 1379 O O . ASP A 1 179 ? 6.022 85.739 86.832 1.00 61.86 176 ASP A O 1
ATOM 1384 N N . THR A 1 180 ? 7.163 83.876 86.387 1.00 62.71 177 THR A N 1
ATOM 1385 C CA . THR A 1 180 ? 7.906 83.929 87.641 1.00 62.98 177 THR A CA 1
ATOM 1386 C C . THR A 1 180 ? 9.116 84.844 87.499 1.00 63.08 177 THR A C 1
ATOM 1387 O O . THR A 1 180 ? 9.789 85.147 88.498 1.00 63.03 177 THR A O 1
ATOM 1391 N N . GLU A 1 181 ? 9.401 85.290 86.272 1.00 63.05 178 GLU A N 1
ATOM 1392 C CA . GLU A 1 181 ? 10.442 86.311 86.101 1.00 63.33 178 GLU A CA 1
ATOM 1393 C C . GLU A 1 181 ? 10.121 87.616 86.847 1.00 62.04 178 GLU A C 1
ATOM 1394 O O . GLU A 1 181 ? 11.025 88.354 87.179 1.00 61.90 178 GLU A O 1
ATOM 1400 N N . GLU A 1 182 ? 8.836 87.870 87.097 1.00 60.67 179 GLU A N 1
ATOM 1401 C CA . GLU A 1 182 ? 8.363 89.050 87.783 1.00 60.35 179 GLU A CA 1
ATOM 1402 C C . GLU A 1 182 ? 8.929 89.200 89.192 1.00 60.38 179 GLU A C 1
ATOM 1403 O O . GLU A 1 182 ? 9.155 90.322 89.678 1.00 59.91 179 GLU A O 1
ATOM 1409 N N . LEU A 1 183 ? 9.140 88.068 89.851 1.00 59.67 180 LEU A N 1
ATOM 1410 C CA . LEU A 1 183 ? 9.747 88.082 91.151 1.00 58.92 180 LEU A CA 1
ATOM 1411 C C . LEU A 1 183 ? 11.234 88.361 91.006 1.00 58.61 180 LEU A C 1
ATOM 1412 O O . LEU A 1 183 ? 11.833 89.026 91.858 1.00 58.51 180 LEU A O 1
ATOM 1417 N N . GLU A 1 184 ? 11.836 87.850 89.939 1.00 58.65 181 GLU A N 1
ATOM 1418 C CA . GLU A 1 184 ? 13.273 87.974 89.778 1.00 59.40 181 GLU A CA 1
ATOM 1419 C C . GLU A 1 184 ? 13.610 89.444 89.487 1.00 59.13 181 GLU A C 1
ATOM 1420 O O . GLU A 1 184 ? 14.572 89.986 90.060 1.00 59.39 181 GLU A O 1
ATOM 1426 N N . THR A 1 185 ? 12.794 90.112 88.668 1.00 58.36 182 THR A N 1
ATOM 1427 C CA . THR A 1 185 ? 12.992 91.551 88.459 1.00 58.10 182 THR A CA 1
ATOM 1428 C C . THR A 1 185 ? 12.683 92.345 89.737 1.00 57.53 182 THR A C 1
ATOM 1429 O O . THR A 1 185 ? 13.421 93.301 90.079 1.00 58.22 182 THR A O 1
ATOM 1433 N N . ALA A 1 186 ? 11.610 91.972 90.435 1.00 56.10 183 ALA A N 1
ATOM 1434 C CA . ALA A 1 186 ? 11.275 92.624 91.714 1.00 55.76 183 ALA A CA 1
ATOM 1435 C C . ALA A 1 186 ? 12.368 92.474 92.771 1.00 55.40 183 ALA A C 1
ATOM 1436 O O . ALA A 1 186 ? 12.610 93.389 93.553 1.00 55.42 183 ALA A O 1
ATOM 1438 N N . ARG A 1 187 ? 13.035 91.327 92.780 1.00 54.99 184 ARG A N 1
ATOM 1439 C CA . ARG A 1 187 ? 14.179 91.139 93.649 1.00 54.59 184 ARG A CA 1
ATOM 1440 C C . ARG A 1 187 ? 15.191 92.226 93.386 1.00 54.39 184 ARG A C 1
ATOM 1441 O O . ARG A 1 187 ? 15.745 92.776 94.341 1.00 55.44 184 ARG A O 1
ATOM 1449 N N . GLN A 1 188 ? 15.426 92.550 92.113 1.00 54.37 185 GLN A N 1
ATOM 1450 C CA . GLN A 1 188 ? 16.390 93.596 91.723 1.00 54.71 185 GLN A CA 1
ATOM 1451 C C . GLN A 1 188 ? 15.898 94.994 92.084 1.00 55.25 185 GLN A C 1
ATOM 1452 O O . GLN A 1 188 ? 16.683 95.848 92.563 1.00 54.66 185 GLN A O 1
ATOM 1458 N N . THR A 1 189 ? 14.600 95.227 91.847 1.00 55.51 186 THR A N 1
ATOM 1459 C CA . THR A 1 189 ? 13.959 96.453 92.298 1.00 55.60 186 THR A CA 1
ATOM 1460 C C . THR A 1 189 ? 14.168 96.621 93.810 1.00 56.28 186 THR A C 1
ATOM 1461 O O . THR A 1 189 ? 14.687 97.662 94.260 1.00 56.77 186 THR A O 1
ATOM 1465 N N . ALA A 1 190 ? 13.821 95.593 94.586 1.00 55.72 187 ALA A N 1
ATOM 1466 C CA . ALA A 1 190 ? 14.088 95.613 96.018 1.00 56.29 187 ALA A CA 1
ATOM 1467 C C . ALA A 1 190 ? 15.543 95.981 96.363 1.00 57.11 187 ALA A C 1
ATOM 1468 O O . ALA A 1 190 ? 15.755 96.814 97.226 1.00 57.71 187 ALA A O 1
ATOM 1470 N N . SER A 1 191 ? 16.548 95.395 95.715 1.00 57.41 188 SER A N 1
ATOM 1471 C CA . SER A 1 191 ? 17.921 95.810 96.040 1.00 58.32 188 SER A CA 1
ATOM 1472 C C . SER A 1 191 ? 18.212 97.252 95.655 1.00 58.21 188 SER A C 1
ATOM 1473 O O . SER A 1 191 ? 18.726 98.009 96.468 1.00 58.66 188 SER A O 1
ATOM 1476 N N . GLU A 1 192 ? 17.859 97.640 94.431 1.00 57.72 189 GLU A N 1
ATOM 1477 C CA . GLU A 1 192 ? 18.064 99.015 93.998 1.00 56.34 189 GLU A CA 1
ATOM 1478 C C . GLU A 1 192 ? 17.392 99.969 94.969 1.00 56.53 189 GLU A C 1
ATOM 1479 O O . GLU A 1 192 ? 18.018 100.936 95.438 1.00 56.80 189 GLU A O 1
ATOM 1485 N N . TYR A 1 193 ? 16.138 99.678 95.311 1.00 56.71 190 TYR A N 1
ATOM 1486 C CA . TYR A 1 193 ? 15.399 100.567 96.186 1.00 56.78 190 TYR A CA 1
ATOM 1487 C C . TYR A 1 193 ? 16.101 100.712 97.513 1.00 58.11 190 TYR A C 1
ATOM 1488 O O . TYR A 1 193 ? 16.283 101.837 98.010 1.00 58.51 190 TYR A O 1
ATOM 1497 N N . ALA A 1 194 ? 16.476 99.572 98.090 1.00 58.83 191 ALA A N 1
ATOM 1498 C CA . ALA A 1 194 ? 17.040 99.533 99.429 1.00 59.46 191 ALA A CA 1
ATOM 1499 C C . ALA A 1 194 ? 18.388 100.248 99.465 1.00 60.47 191 ALA A C 1
ATOM 1500 O O . ALA A 1 194 ? 18.715 100.938 100.442 1.00 60.52 191 ALA A O 1
ATOM 1502 N N . ASP A 1 195 ? 19.165 100.086 98.395 1.00 61.23 192 ASP A N 1
ATOM 1503 C CA . ASP A 1 195 ? 20.530 100.561 98.403 1.00 62.62 192 ASP A CA 1
ATOM 1504 C C . ASP A 1 195 ? 20.515 102.074 98.270 1.00 63.15 192 ASP A C 1
ATOM 1505 O O . ASP A 1 195 ? 21.366 102.763 98.831 1.00 63.11 192 ASP A O 1
ATOM 1510 N N . ALA A 1 196 ? 19.513 102.575 97.551 1.00 63.47 193 ALA A N 1
ATOM 1511 C CA . ALA A 1 196 ? 19.341 103.999 97.335 1.00 63.73 193 ALA A CA 1
ATOM 1512 C C . ALA A 1 196 ? 18.876 104.692 98.617 1.00 64.19 193 ALA A C 1
ATOM 1513 O O . ALA A 1 196 ? 19.229 105.855 98.877 1.00 64.90 193 ALA A O 1
ATOM 1523 N N . LEU A 1 198 ? 19.307 103.244 101.892 1.00 64.44 195 LEU A N 1
ATOM 1524 C CA . LEU A 1 198 ? 20.049 102.884 103.086 1.00 64.06 195 LEU A CA 1
ATOM 1525 C C . LEU A 1 198 ? 21.533 103.153 103.002 1.00 64.41 195 LEU A C 1
ATOM 1526 O O . LEU A 1 198 ? 22.137 103.579 103.977 1.00 64.07 195 LEU A O 1
ATOM 1531 N N . GLN A 1 199 ? 22.124 102.860 101.851 1.00 65.02 196 GLN A N 1
ATOM 1532 C CA . GLN A 1 199 ? 23.566 102.969 101.696 1.00 65.81 196 GLN A CA 1
ATOM 1533 C C . GLN A 1 199 ? 23.863 104.085 100.717 1.00 65.95 196 GLN A C 1
ATOM 1534 O O . GLN A 1 199 ? 23.224 105.137 100.811 1.00 66.47 196 GLN A O 1
ATOM 1541 N N . PHE B 1 12 ? -27.767 102.749 69.616 1.00 67.08 9 PHE B N 1
ATOM 1542 C CA . PHE B 1 12 ? -26.610 101.928 69.145 1.00 67.09 9 PHE B CA 1
ATOM 1543 C C . PHE B 1 12 ? -25.566 101.693 70.261 1.00 67.05 9 PHE B C 1
ATOM 1544 O O . PHE B 1 12 ? -25.805 100.896 71.172 1.00 66.98 9 PHE B O 1
ATOM 1552 N N . SER B 1 13 ? -24.424 102.383 70.193 1.00 66.90 10 SER B N 1
ATOM 1553 C CA . SER B 1 13 ? -23.415 102.322 71.255 1.00 66.67 10 SER B CA 1
ATOM 1554 C C . SER B 1 13 ? -23.831 103.167 72.462 1.00 66.51 10 SER B C 1
ATOM 1555 O O . SER B 1 13 ? -23.127 103.214 73.475 1.00 66.39 10 SER B O 1
ATOM 1558 N N . ASP B 1 14 ? -24.968 103.846 72.340 1.00 66.34 11 ASP B N 1
ATOM 1559 C CA . ASP B 1 14 ? -25.546 104.572 73.459 1.00 66.05 11 ASP B CA 1
ATOM 1560 C C . ASP B 1 14 ? -26.017 103.568 74.520 1.00 65.95 11 ASP B C 1
ATOM 1561 O O . ASP B 1 14 ? -25.660 103.684 75.693 1.00 65.67 11 ASP B O 1
ATOM 1566 N N . GLN B 1 15 ? -26.786 102.566 74.096 1.00 65.95 12 GLN B N 1
ATOM 1567 C CA . GLN B 1 15 ? -27.301 101.551 75.021 1.00 66.14 12 GLN B CA 1
ATOM 1568 C C . GLN B 1 15 ? -26.229 100.697 75.721 1.00 65.97 12 GLN B C 1
ATOM 1569 O O . GLN B 1 15 ? -26.383 100.386 76.905 1.00 66.39 12 GLN B O 1
ATOM 1575 N N . THR B 1 16 ? -25.158 100.325 75.017 1.00 65.45 13 THR B N 1
ATOM 1576 C CA . THR B 1 16 ? -24.058 99.568 75.656 1.00 65.22 13 THR B CA 1
ATOM 1577 C C . THR B 1 16 ? -23.445 100.295 76.859 1.00 64.93 13 THR B C 1
ATOM 1578 O O . THR B 1 16 ? -23.194 99.683 77.901 1.00 64.99 13 THR B O 1
ATOM 1582 N N . GLU B 1 17 ? -23.212 101.597 76.710 1.00 64.54 14 GLU B N 1
ATOM 1583 C CA . GLU B 1 17 ? -22.623 102.394 77.780 1.00 64.36 14 GLU B CA 1
ATOM 1584 C C . GLU B 1 17 ? -23.467 102.364 79.059 1.00 64.16 14 GLU B C 1
ATOM 1585 O O . GLU B 1 17 ? -22.922 102.352 80.163 1.00 64.12 14 GLU B O 1
ATOM 1591 N N . GLU B 1 18 ? -24.790 102.333 78.910 1.00 63.91 15 GLU B N 1
ATOM 1592 C CA . GLU B 1 18 ? -25.678 102.290 80.064 1.00 63.55 15 GLU B CA 1
ATOM 1593 C C . GLU B 1 18 ? -25.598 100.947 80.776 1.00 63.52 15 GLU B C 1
ATOM 1594 O O . GLU B 1 18 ? -25.798 100.861 81.988 1.00 63.56 15 GLU B O 1
ATOM 1600 N N . ILE B 1 19 ? -25.301 99.901 80.016 1.00 63.61 16 ILE B N 1
ATOM 1601 C CA . ILE B 1 19 ? -25.087 98.570 80.591 1.00 63.63 16 ILE B CA 1
ATOM 1602 C C . ILE B 1 19 ? -23.742 98.489 81.313 1.00 63.81 16 ILE B C 1
ATOM 1603 O O . ILE B 1 19 ? -23.664 97.970 82.436 1.00 63.72 16 ILE B O 1
ATOM 1616 N N . GLN B 1 21 ? -22.346 100.927 82.594 1.00 63.31 18 GLN B N 1
ATOM 1617 C CA . GLN B 1 21 ? -22.647 101.732 83.780 1.00 62.95 18 GLN B CA 1
ATOM 1618 C C . GLN B 1 21 ? -23.543 101.020 84.789 1.00 62.37 18 GLN B C 1
ATOM 1619 O O . GLN B 1 21 ? -23.473 101.294 85.980 1.00 62.14 18 GLN B O 1
ATOM 1625 N N . ALA B 1 22 ? -24.383 100.107 84.314 1.00 61.98 19 ALA B N 1
ATOM 1626 C CA . ALA B 1 22 ? -25.230 99.330 85.213 1.00 61.67 19 ALA B CA 1
ATOM 1627 C C . ALA B 1 22 ? -24.393 98.302 85.963 1.00 61.35 19 ALA B C 1
ATOM 1628 O O . ALA B 1 22 ? -24.512 98.150 87.177 1.00 61.45 19 ALA B O 1
ATOM 1630 N N . THR B 1 23 ? -23.529 97.614 85.231 1.00 61.02 20 THR B N 1
ATOM 1631 C CA . THR B 1 23 ? -22.664 96.600 85.814 1.00 60.75 20 THR B CA 1
ATOM 1632 C C . THR B 1 23 ? -21.653 97.257 86.754 1.00 60.77 20 THR B C 1
ATOM 1633 O O . THR B 1 23 ? -21.116 96.611 87.653 1.00 60.59 20 THR B O 1
ATOM 1637 N N . TYR B 1 24 ? -21.405 98.544 86.527 1.00 60.80 21 TYR B N 1
ATOM 1638 C CA . TYR B 1 24 ? -20.602 99.366 87.424 1.00 60.97 21 TYR B CA 1
ATOM 1639 C C . TYR B 1 24 ? -21.298 99.481 88.786 1.00 61.26 21 TYR B C 1
ATOM 1640 O O . TYR B 1 24 ? -20.647 99.352 89.827 1.00 61.41 21 TYR B O 1
ATOM 1649 N N . ARG B 1 25 ? -22.613 99.716 88.776 1.00 61.43 22 ARG B N 1
ATOM 1650 C CA . ARG B 1 25 ? -23.394 99.855 90.017 1.00 61.52 22 ARG B CA 1
ATOM 1651 C C . ARG B 1 25 ? -23.510 98.517 90.743 1.00 61.66 22 ARG B C 1
ATOM 1652 O O . ARG B 1 25 ? -23.306 98.439 91.958 1.00 61.44 22 ARG B O 1
ATOM 1660 N N . ALA B 1 26 ? -23.835 97.471 89.980 1.00 62.03 23 ALA B N 1
ATOM 1661 C CA . ALA B 1 26 ? -24.077 96.136 90.526 1.00 62.29 23 ALA B CA 1
ATOM 1662 C C . ALA B 1 26 ? -22.787 95.469 90.964 1.00 62.58 23 ALA B C 1
ATOM 1663 O O . ALA B 1 26 ? -22.803 94.558 91.799 1.00 62.55 23 ALA B O 1
ATOM 1665 N N . LEU B 1 27 ? -21.678 95.930 90.388 1.00 62.96 24 LEU B N 1
ATOM 1666 C CA . LEU B 1 27 ? -20.353 95.471 90.768 1.00 63.40 24 LEU B CA 1
ATOM 1667 C C . LEU B 1 27 ? -19.997 96.001 92.151 1.00 63.43 24 LEU B C 1
ATOM 1668 O O . LEU B 1 27 ? -19.712 95.219 93.062 1.00 63.58 24 LEU B O 1
ATOM 1673 N N . ARG B 1 28 ? -20.115 97.319 92.273 1.00 63.42 25 ARG B N 1
ATOM 1674 C CA . ARG B 1 28 ? -19.829 98.069 93.489 1.00 63.23 25 ARG B CA 1
ATOM 1675 C C . ARG B 1 28 ? -20.735 97.716 94.650 1.00 62.95 25 ARG B C 1
ATOM 1676 O O . ARG B 1 28 ? -20.365 97.863 95.796 1.00 62.90 25 ARG B O 1
ATOM 1684 N N . GLU B 1 29 ? -21.918 97.231 94.334 1.00 62.53 26 GLU B N 1
ATOM 1685 C CA . GLU B 1 29 ? -22.875 96.737 95.311 1.00 62.42 26 GLU B CA 1
ATOM 1686 C C . GLU B 1 29 ? -22.576 95.279 95.680 1.00 62.24 26 GLU B C 1
ATOM 1687 O O . GLU B 1 29 ? -22.034 95.008 96.755 1.00 62.31 26 GLU B O 1
ATOM 1693 N N . HIS B 1 30 ? -22.898 94.360 94.771 1.00 62.00 27 HIS B N 1
ATOM 1694 C CA . HIS B 1 30 ? -22.925 92.923 95.059 1.00 61.80 27 HIS B CA 1
ATOM 1695 C C . HIS B 1 30 ? -21.588 92.199 94.908 1.00 61.61 27 HIS B C 1
ATOM 1696 O O . HIS B 1 30 ? -21.474 91.030 95.278 1.00 61.65 27 HIS B O 1
ATOM 1703 N N . GLY B 1 31 ? -20.592 92.875 94.346 1.00 61.26 28 GLY B N 1
ATOM 1704 C CA . GLY B 1 31 ? -19.320 92.231 94.044 1.00 61.02 28 GLY B CA 1
ATOM 1705 C C . GLY B 1 31 ? -19.336 91.464 92.729 1.00 60.96 28 GLY B C 1
ATOM 1706 O O . GLY B 1 31 ? -20.395 91.266 92.112 1.00 60.78 28 GLY B O 1
ATOM 1707 N N . TYR B 1 32 ? -18.148 91.041 92.297 1.00 60.78 29 TYR B N 1
ATOM 1708 C CA . TYR B 1 32 ? -17.994 90.212 91.099 1.00 60.56 29 TYR B CA 1
ATOM 1709 C C . TYR B 1 32 ? -18.542 88.801 91.334 1.00 60.37 29 TYR B C 1
ATOM 1710 O O . TYR B 1 32 ? -19.421 88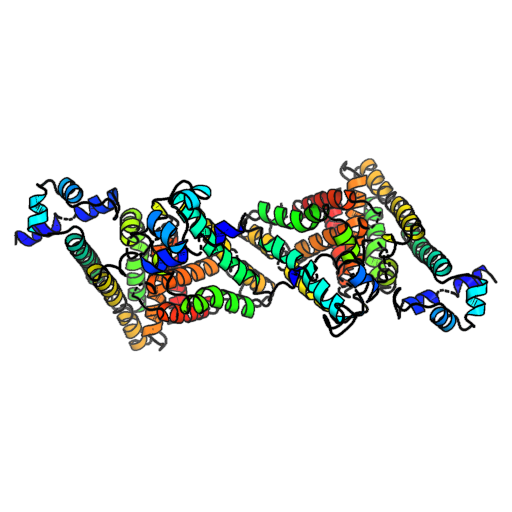.351 90.607 1.00 60.21 29 TYR B O 1
ATOM 1719 N N . ALA B 1 33 ? -18.027 88.125 92.362 1.00 60.30 30 ALA B N 1
ATOM 1720 C CA . ALA B 1 33 ? -18.408 86.752 92.686 1.00 60.22 30 ALA B CA 1
ATOM 1721 C C . ALA B 1 33 ? -19.922 86.591 92.706 1.00 60.15 30 ALA B C 1
ATOM 1722 O O . ALA B 1 33 ? -20.465 85.683 92.079 1.00 59.90 30 ALA B O 1
ATOM 1724 N N . ASP B 1 34 ? -20.592 87.487 93.425 1.00 60.32 31 ASP B N 1
ATOM 1725 C CA . ASP B 1 34 ? -22.042 87.495 93.477 1.00 60.57 31 ASP B CA 1
ATOM 1726 C C . ASP B 1 34 ? -22.632 88.422 92.440 1.00 60.81 31 ASP B C 1
ATOM 1727 O O . ASP B 1 34 ? -23.279 89.418 92.771 1.00 60.95 31 ASP B O 1
ATOM 1732 N N . LEU B 1 35 ? -22.406 88.076 91.179 1.00 60.99 32 LEU B N 1
ATOM 1733 C CA . LEU B 1 35 ? -22.892 88.870 90.069 1.00 61.11 32 LEU B CA 1
ATOM 1734 C C . LEU B 1 35 ? -23.436 87.944 89.010 1.00 61.34 32 LEU B C 1
ATOM 1735 O O . LEU B 1 35 ? -22.789 86.956 88.649 1.00 61.40 32 LEU B O 1
ATOM 1740 N N . THR B 1 36 ? -24.640 88.277 88.542 1.00 61.53 33 THR B N 1
ATOM 1741 C CA . THR B 1 36 ? -25.369 87.531 87.516 1.00 61.60 33 THR B CA 1
ATOM 1742 C C . THR B 1 36 ? -26.057 88.505 86.561 1.00 61.67 33 THR B C 1
ATOM 1743 O O . THR B 1 36 ? -26.163 89.705 86.851 1.00 61.51 33 THR B O 1
ATOM 1747 N N . ILE B 1 37 ? -26.533 87.992 85.430 1.00 61.56 34 ILE B N 1
ATOM 1748 C CA . ILE B 1 37 ? -27.246 88.836 84.481 1.00 61.78 34 ILE B CA 1
ATOM 1749 C C . ILE B 1 37 ? -28.476 89.500 85.116 1.00 61.88 34 ILE B C 1
ATOM 1750 O O . ILE B 1 37 ? -28.683 90.708 84.948 1.00 61.82 34 ILE B O 1
ATOM 1755 N N . GLN B 1 38 ? -29.251 88.719 85.874 1.00 62.06 35 GLN B N 1
ATOM 1756 C CA . GLN B 1 38 ? -30.462 89.211 86.547 1.00 62.06 35 GLN B CA 1
ATOM 1757 C C . GLN B 1 38 ? -30.189 90.467 87.389 1.00 62.30 35 GLN B C 1
ATOM 1758 O O . GLN B 1 38 ? -30.946 91.437 87.325 1.00 62.38 35 GLN B O 1
ATOM 1764 N N . ARG B 1 39 ? -29.105 90.448 88.164 1.00 62.35 36 ARG B N 1
ATOM 1765 C CA . ARG B 1 39 ? -28.736 91.602 88.978 1.00 62.60 36 ARG B CA 1
ATOM 1766 C C . ARG B 1 39 ? -28.359 92.835 88.158 1.00 62.95 36 ARG B C 1
ATOM 1767 O O . ARG B 1 39 ? -28.706 93.956 88.530 1.00 62.93 36 ARG B O 1
ATOM 1775 N N . ILE B 1 40 ? -27.654 92.632 87.047 1.00 63.47 37 ILE B N 1
ATOM 1776 C CA . ILE B 1 40 ? -27.299 93.746 86.167 1.00 63.72 37 ILE B CA 1
ATOM 1777 C C . ILE B 1 40 ? -28.550 94.251 85.461 1.00 63.87 37 ILE B C 1
ATOM 1778 O O . ILE B 1 40 ? -28.830 95.447 85.462 1.00 64.02 37 ILE B O 1
ATOM 1783 N N . ALA B 1 41 ? -29.300 93.334 84.861 1.00 64.00 38 ALA B N 1
ATOM 1784 C CA . ALA B 1 41 ? -30.605 93.669 84.296 1.00 64.27 38 ALA B CA 1
ATOM 1785 C C . ALA B 1 41 ? -31.387 94.611 85.209 1.00 64.29 38 ALA B C 1
ATOM 1786 O O . ALA B 1 41 ? -32.163 95.445 84.727 1.00 64.59 38 ALA B O 1
ATOM 1788 N N . ASP B 1 42 ? -31.174 94.471 86.521 1.00 64.06 39 ASP B N 1
ATOM 1789 C CA . ASP B 1 42 ? -31.913 95.241 87.518 1.00 63.95 39 ASP B CA 1
ATOM 1790 C C . ASP B 1 42 ? -31.445 96.685 87.609 1.00 63.82 39 ASP B C 1
ATOM 1791 O O . ASP B 1 42 ? -32.269 97.595 87.554 1.00 63.93 39 ASP B O 1
ATOM 1796 N N . GLU B 1 43 ? -30.136 96.893 87.734 1.00 63.62 40 GLU B N 1
ATOM 1797 C CA . GLU B 1 43 ? -29.550 98.240 87.710 1.00 63.53 40 GLU B CA 1
ATOM 1798 C C . GLU B 1 43 ? -29.847 98.985 86.399 1.00 63.45 40 GLU B C 1
ATOM 1799 O O . GLU B 1 43 ? -29.865 100.219 86.374 1.00 63.43 40 GLU B O 1
ATOM 1805 N N . TYR B 1 44 ? -30.076 98.224 85.327 1.00 63.25 41 TYR B N 1
ATOM 1806 C CA . TYR B 1 44 ? -30.290 98.747 83.978 1.00 63.22 41 TYR B CA 1
ATOM 1807 C C . TYR B 1 44 ? -31.738 99.144 83.736 1.00 62.98 41 TYR B C 1
ATOM 1808 O O . TYR B 1 44 ? -32.010 100.093 82.998 1.00 62.76 41 TYR B O 1
ATOM 1817 N N . GLY B 1 45 ? -32.660 98.401 84.344 1.00 62.68 42 GLY B N 1
ATOM 1818 C CA . GLY B 1 45 ? -34.086 98.717 84.281 1.00 62.30 42 GLY B CA 1
ATOM 1819 C C . GLY B 1 45 ? -34.815 98.001 83.165 1.00 61.95 42 GLY B C 1
ATOM 1820 O O . GLY B 1 45 ? -36.040 98.071 83.077 1.00 61.78 42 GLY B O 1
ATOM 1821 N N . LYS B 1 46 ? -34.061 97.315 82.312 1.00 61.58 43 LYS B N 1
ATOM 1822 C CA . LYS B 1 46 ? -34.644 96.573 81.198 1.00 61.57 43 LYS B CA 1
ATOM 1823 C C . LYS B 1 46 ? -34.594 95.076 81.479 1.00 61.31 43 LYS B C 1
ATOM 1824 O O . LYS B 1 46 ? -33.960 94.659 82.460 1.00 61.47 43 LYS B O 1
ATOM 1830 N N . SER B 1 47 ? -35.264 94.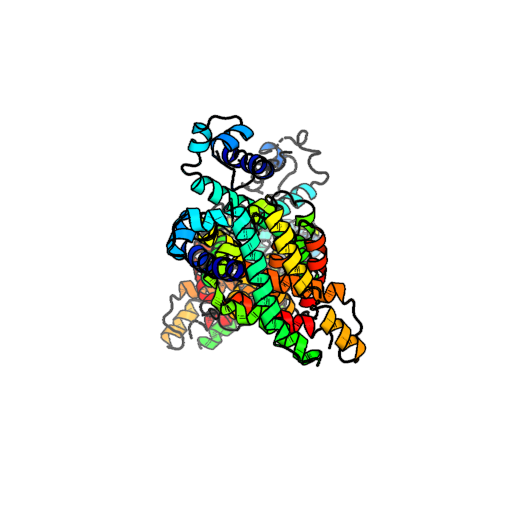280 80.638 1.00 60.77 44 SER B N 1
ATOM 1831 C CA . SER B 1 47 ? -35.322 92.822 80.832 1.00 60.29 44 SER B CA 1
ATOM 1832 C C . SER B 1 47 ? -33.993 92.102 80.560 1.00 60.25 44 SER B C 1
ATOM 1833 O O . SER B 1 47 ? -33.106 92.608 79.863 1.00 60.33 44 SER B O 1
ATOM 1836 N N . THR B 1 48 ? -33.873 90.915 81.142 1.00 60.01 45 THR B N 1
ATOM 1837 C CA . THR B 1 48 ? -32.718 90.048 80.973 1.00 59.58 45 THR B CA 1
ATOM 1838 C C . THR B 1 48 ? -32.363 89.860 79.480 1.00 59.11 45 THR B C 1
ATOM 1839 O O . THR B 1 48 ? -31.193 89.893 79.099 1.00 59.09 45 THR B O 1
ATOM 1843 N N . ALA B 1 49 ? -33.392 89.709 78.650 1.00 58.52 46 ALA B N 1
ATOM 1844 C CA . ALA B 1 49 ? -33.261 89.613 77.203 1.00 58.08 46 ALA B CA 1
ATOM 1845 C C . ALA B 1 49 ? -32.618 90.851 76.586 1.00 57.93 46 ALA B C 1
ATOM 1846 O O . ALA B 1 49 ? -31.850 90.747 75.627 1.00 58.21 46 ALA B O 1
ATOM 1848 N N . ALA B 1 50 ? -32.929 92.018 77.135 1.00 57.61 47 ALA B N 1
ATOM 1849 C CA . ALA B 1 50 ? -32.446 93.269 76.576 1.00 57.37 47 ALA B CA 1
ATOM 1850 C C . ALA B 1 50 ? -30.949 93.435 76.798 1.00 57.48 47 ALA B C 1
ATOM 1851 O O . ALA B 1 50 ? -30.285 94.114 76.019 1.00 57.58 47 ALA B O 1
ATOM 1853 N N . VAL B 1 51 ? -30.402 92.829 77.849 1.00 57.30 48 VAL B N 1
ATOM 1854 C CA . VAL B 1 51 ? -28.935 92.852 77.991 1.00 57.21 48 VAL B CA 1
ATOM 1855 C C . VAL B 1 51 ? -28.331 91.699 77.195 1.00 57.25 48 VAL B C 1
ATOM 1856 O O . VAL B 1 51 ? -27.221 91.796 76.674 1.00 57.72 48 VAL B O 1
ATOM 1860 N N . HIS B 1 52 ? -29.086 90.618 77.063 1.00 57.20 49 HIS B N 1
ATOM 1861 C CA . HIS B 1 52 ? -28.653 89.527 76.218 1.00 57.08 49 HIS B CA 1
ATOM 1862 C C . HIS B 1 52 ? -28.572 89.923 74.750 1.00 57.24 49 HIS B C 1
ATOM 1863 O O . HIS B 1 52 ? -27.784 89.352 74.008 1.00 57.03 49 HIS B O 1
ATOM 1870 N N . TYR B 1 53 ? -29.379 90.910 74.355 1.00 57.57 50 TYR B N 1
ATOM 1871 C CA . TYR B 1 53 ? -29.314 91.515 73.032 1.00 58.13 50 TYR B CA 1
ATOM 1872 C C . TYR B 1 53 ? -27.908 92.024 72.677 1.00 58.84 50 TYR B C 1
ATOM 1873 O O . TYR B 1 53 ? -27.525 92.070 71.502 1.00 58.94 50 TYR B O 1
ATOM 1882 N N . TYR B 1 54 ? -27.159 92.431 73.695 1.00 59.37 51 TYR B N 1
ATOM 1883 C CA . TYR B 1 54 ? -25.844 92.994 73.496 1.00 60.00 51 TYR B CA 1
ATOM 1884 C C . TYR B 1 54 ? -24.749 92.036 73.921 1.00 60.43 51 TYR B C 1
ATOM 1885 O O . TYR B 1 54 ? -23.641 92.088 73.377 1.00 60.60 51 TYR B O 1
ATOM 1894 N N . TYR B 1 55 ? -25.050 91.161 74.879 1.00 60.86 52 TYR B N 1
ATOM 1895 C CA . TYR B 1 55 ? -24.059 90.194 75.368 1.00 61.75 52 TYR B CA 1
ATOM 1896 C C . TYR B 1 55 ? -24.658 88.804 75.574 1.00 62.56 52 TYR B C 1
ATOM 1897 O O . TYR B 1 55 ? -25.617 88.641 76.329 1.00 63.10 52 TYR B O 1
ATOM 1906 N N . ASP B 1 56 ? -24.114 87.805 74.886 1.00 63.37 53 ASP B N 1
ATOM 1907 C CA . ASP B 1 56 ? -24.594 86.433 75.049 1.00 64.16 53 ASP B CA 1
ATOM 1908 C C . ASP B 1 56 ? -24.242 85.823 76.402 1.00 64.49 53 ASP B C 1
ATOM 1909 O O . ASP B 1 56 ? -25.129 85.552 77.205 1.00 64.80 53 ASP B O 1
ATOM 1914 N N . THR B 1 57 ? -22.953 85.607 76.639 1.00 64.83 54 THR B N 1
ATOM 1915 C CA . THR B 1 57 ? -22.452 85.076 77.901 1.00 65.18 54 THR B CA 1
ATOM 1916 C C . THR B 1 57 ? -22.356 86.209 78.918 1.00 65.11 54 THR B C 1
ATOM 1917 O O . THR B 1 57 ? -22.321 87.390 78.542 1.00 64.89 54 THR B O 1
ATOM 1921 N N . LYS B 1 58 ? -22.297 85.849 80.201 1.00 64.99 55 LYS B N 1
ATOM 1922 C CA . LYS B 1 58 ? -21.783 86.764 81.229 1.00 65.19 55 LYS B CA 1
ATOM 1923 C C . LYS B 1 58 ? -20.301 87.092 80.944 1.00 64.92 55 LYS B C 1
ATOM 1924 O O . LYS B 1 58 ? -19.826 88.191 81.257 1.00 65.06 55 LYS B O 1
ATOM 1930 N N . ASP B 1 59 ? -19.585 86.133 80.351 1.00 64.23 56 ASP B N 1
ATOM 1931 C CA . ASP B 1 59 ? -18.177 86.312 80.004 1.00 63.78 56 ASP B CA 1
ATOM 1932 C C . ASP B 1 59 ? -18.031 87.345 78.895 1.00 63.39 56 ASP B C 1
ATOM 1933 O O . ASP B 1 59 ? -17.128 88.185 78.922 1.00 63.32 56 ASP B O 1
ATOM 1938 N N . ASP B 1 60 ? -18.927 87.277 77.917 1.00 62.88 57 ASP B N 1
ATOM 1939 C CA . ASP B 1 60 ? -18.950 88.267 76.856 1.00 62.29 57 ASP B CA 1
ATOM 1940 C C . ASP B 1 60 ? -19.101 89.647 77.479 1.00 61.94 57 ASP B C 1
ATOM 1941 O O . ASP B 1 60 ? -18.403 90.579 77.091 1.00 62.23 57 ASP B O 1
ATOM 1946 N N . LEU B 1 61 ? -19.961 89.743 78.489 1.00 61.34 58 LEU B N 1
ATOM 1947 C CA . LEU B 1 61 ? -20.247 90.996 79.161 1.00 60.92 58 LEU B CA 1
ATOM 1948 C C . LEU B 1 61 ? -19.065 91.486 80.007 1.00 61.26 58 LEU B C 1
ATOM 1949 O O . LEU B 1 61 ? -18.680 92.657 79.936 1.00 61.26 58 LEU B O 1
ATOM 1954 N N . LEU B 1 62 ? -18.486 90.593 80.797 1.00 61.68 59 LEU B N 1
ATOM 1955 C CA . LEU B 1 62 ? -17.392 90.970 81.696 1.00 62.29 59 LEU B CA 1
ATOM 1956 C C . LEU B 1 62 ? -16.116 91.392 80.957 1.00 62.37 59 LEU B C 1
ATOM 1957 O O . LEU B 1 62 ? -15.416 92.324 81.374 1.00 62.58 59 LEU B O 1
ATOM 1962 N N . ALA B 1 63 ? -15.821 90.708 79.855 1.00 62.49 60 ALA B N 1
ATOM 1963 C CA . ALA B 1 63 ? -14.678 91.050 79.017 1.00 62.33 60 ALA B CA 1
ATOM 1964 C C . ALA B 1 63 ? -14.863 92.476 78.520 1.00 62.39 60 ALA B C 1
ATOM 1965 O O . ALA B 1 63 ? -13.969 93.306 78.656 1.00 61.74 60 ALA B O 1
ATOM 1967 N N . ALA B 1 64 ? -16.045 92.746 77.964 1.00 62.71 61 ALA B N 1
ATOM 1968 C CA . ALA B 1 64 ? -16.426 94.082 77.552 1.00 63.39 61 ALA B CA 1
ATOM 1969 C C . ALA B 1 64 ? -16.292 95.017 78.748 1.00 64.20 61 ALA B C 1
ATOM 1970 O O . ALA B 1 64 ? -15.666 96.089 78.666 1.00 63.75 61 ALA B O 1
ATOM 1972 N N . PHE B 1 65 ? -16.861 94.592 79.872 1.00 65.25 62 PHE B N 1
ATOM 1973 C CA . PHE B 1 65 ? -16.822 95.419 81.046 1.00 66.60 62 PHE B CA 1
ATOM 1974 C C . PHE B 1 65 ? -15.395 95.863 81.308 1.00 67.27 62 PHE B C 1
ATOM 1975 O O . PHE B 1 65 ? -15.123 97.073 81.280 1.00 66.96 62 PHE B O 1
ATOM 1983 N N . LEU B 1 66 ? -14.503 94.882 81.531 1.00 68.09 63 LEU B N 1
ATOM 1984 C CA . LEU B 1 66 ? -13.052 95.104 81.653 1.00 68.65 63 LEU B CA 1
ATOM 1985 C C . LEU B 1 66 ? -12.557 96.217 80.760 1.00 69.99 63 LEU B C 1
ATOM 1986 O O . LEU B 1 66 ? -12.262 97.307 81.239 1.00 70.84 63 LEU B O 1
ATOM 1991 N N . ASP B 1 67 ? -12.490 95.965 79.457 1.00 71.39 64 ASP B N 1
ATOM 1992 C CA . ASP B 1 67 ? -11.831 96.911 78.567 1.00 72.94 64 ASP B CA 1
ATOM 1993 C C . ASP B 1 67 ? -12.656 98.190 78.371 1.00 74.06 64 ASP B C 1
ATOM 1994 O O . ASP B 1 67 ? -12.422 98.971 77.441 1.00 74.46 64 ASP B O 1
ATOM 1999 N N . TYR B 1 68 ? -13.623 98.379 79.268 1.00 75.48 65 TYR B N 1
ATOM 2000 C CA . TYR B 1 68 ? -14.397 99.618 79.369 1.00 76.80 65 TYR B CA 1
ATOM 2001 C C . TYR B 1 68 ? -13.713 100.552 80.356 1.00 77.28 65 TYR B C 1
ATOM 2002 O O . TYR B 1 68 ? -13.698 101.778 80.167 1.00 77.12 65 TYR B O 1
ATOM 2011 N N . LEU B 1 69 ? -13.173 99.952 81.414 1.00 77.80 66 LEU B N 1
ATOM 2012 C CA . LEU B 1 69 ? -12.468 100.672 82.458 1.00 78.83 66 LEU B CA 1
ATOM 2013 C C . LEU B 1 69 ? -11.123 101.115 81.911 1.00 79.80 66 LEU B C 1
ATOM 2014 O O . LEU B 1 69 ? -10.739 102.303 81.957 1.00 79.74 66 LEU B O 1
ATOM 2019 N N . LEU B 1 70 ? -10.428 100.127 81.364 1.00 80.93 67 LEU B N 1
ATOM 2020 C CA . LEU B 1 70 ? -9.115 100.308 80.798 1.00 81.86 67 LEU B CA 1
ATOM 2021 C C . LEU B 1 70 ? -9.203 101.173 79.538 1.00 82.83 67 LEU B C 1
ATOM 2022 O O . LEU B 1 70 ? -8.225 101.291 78.797 1.00 83.33 67 LEU B O 1
ATOM 2027 N N . GLU B 1 71 ? -10.372 101.778 79.315 1.00 83.70 68 GLU B N 1
ATOM 2028 C CA . GLU B 1 71 ? -10.636 102.625 78.149 1.00 84.87 68 GLU B CA 1
ATOM 2029 C C . GLU B 1 71 ? -10.948 104.076 78.560 1.00 85.37 68 GLU B C 1
ATOM 2030 O O . GLU B 1 71 ? -10.536 105.034 77.884 1.00 85.29 68 GLU B O 1
ATOM 2036 N N . ARG B 1 72 ? -11.710 104.220 79.649 1.00 85.99 69 ARG B N 1
ATOM 2037 C CA . ARG B 1 72 ? -11.886 105.501 80.342 1.00 86.39 69 ARG B CA 1
ATOM 2038 C C . ARG B 1 72 ? -10.532 105.933 80.915 1.00 86.50 69 ARG B C 1
ATOM 2039 O O . ARG B 1 72 ? -10.249 107.128 81.040 1.00 86.15 69 ARG B O 1
ATOM 2047 N N . PHE B 1 73 ? -9.705 104.952 81.271 1.00 86.69 70 PHE B N 1
ATOM 2048 C CA . PHE B 1 73 ? -8.374 105.258 81.751 1.00 87.15 70 PHE B CA 1
ATOM 2049 C C . PHE B 1 73 ? -7.434 105.868 80.696 1.00 87.28 70 PHE B C 1
ATOM 2050 O O . PHE B 1 73 ? -6.826 106.904 80.952 1.00 87.27 70 PHE B O 1
ATOM 2058 N N . VAL B 1 74 ? -7.276 105.216 79.542 1.00 87.44 71 VAL B N 1
ATOM 2059 C CA . VAL B 1 74 ? -6.395 105.757 78.488 1.00 87.46 71 VAL B CA 1
ATOM 2060 C C . VAL B 1 74 ? -6.921 107.113 78.010 1.00 87.63 71 VAL B C 1
ATOM 2061 O O . VAL B 1 74 ? -6.139 108.037 77.755 1.00 87.81 71 VAL B O 1
ATOM 2065 N N . ASP B 1 75 ? -8.249 107.217 77.927 1.00 87.55 72 ASP B N 1
ATOM 2066 C CA . ASP B 1 75 ? -8.951 108.476 77.705 1.00 87.42 72 ASP B CA 1
ATOM 2067 C C . ASP B 1 75 ? -8.387 109.569 78.629 1.00 86.98 72 ASP B C 1
ATOM 2068 O O . ASP B 1 75 ? -8.262 110.727 78.215 1.00 86.92 72 ASP B O 1
ATOM 2073 N N . SER B 1 76 ? -8.023 109.181 79.860 1.00 86.32 73 SER B N 1
ATOM 2074 C CA . SER B 1 76 ? -7.504 110.108 80.882 1.00 85.70 73 SER B CA 1
ATOM 2075 C C . SER B 1 76 ? -6.020 110.456 80.700 1.00 85.34 73 SER B C 1
ATOM 2076 O O . SER B 1 76 ? -5.624 111.610 80.866 1.00 85.17 73 SER B O 1
ATOM 2079 N N . ILE B 1 77 ? -5.204 109.456 80.388 1.00 84.87 74 ILE B N 1
ATOM 2080 C CA . ILE B 1 77 ? -3.798 109.689 80.106 1.00 84.47 74 ILE B CA 1
ATOM 2081 C C . ILE B 1 77 ? -3.592 110.497 78.828 1.00 84.32 74 ILE B C 1
ATOM 2082 O O . ILE B 1 77 ? -2.669 111.312 78.744 1.00 84.43 74 ILE B O 1
ATOM 2087 N N . HIS B 1 78 ? -4.438 110.273 77.827 1.00 83.88 75 HIS B N 1
ATOM 2088 C CA . HIS B 1 78 ? -4.333 111.033 76.581 1.00 83.55 75 HIS B CA 1
ATOM 2089 C C . HIS B 1 78 ? -4.898 112.445 76.778 1.00 82.83 75 HIS B C 1
ATOM 2090 O O . HIS B 1 78 ? -5.519 113.036 75.873 1.00 82.98 75 HIS B O 1
ATOM 2097 N N . ASP B 1 79 ? -4.657 112.954 77.991 1.00 81.81 76 ASP B N 1
ATOM 2098 C CA . ASP B 1 79 ? -5.012 114.306 78.457 1.00 80.74 76 ASP B CA 1
ATOM 2099 C C . ASP B 1 79 ? -3.733 115.010 78.898 1.00 79.68 76 ASP B C 1
ATOM 2100 O O . ASP B 1 79 ? -3.608 116.233 78.757 1.00 79.78 76 ASP B O 1
ATOM 2105 N N . VAL B 1 80 ? -2.810 114.225 79.460 1.00 78.02 77 VAL B N 1
ATOM 2106 C CA . VAL B 1 80 ? -1.440 114.649 79.714 1.00 76.62 77 VAL B CA 1
ATOM 2107 C C . VAL B 1 80 ? -0.791 114.967 78.367 1.00 75.91 77 VAL B C 1
ATOM 2108 O O . VAL B 1 80 ? -0.352 114.055 77.662 1.00 75.73 77 VAL B O 1
ATOM 2112 N N . GLU B 1 81 ? -0.737 116.250 78.006 1.00 74.77 78 GLU B N 1
ATOM 2113 C CA . GLU B 1 81 ? -0.182 116.636 76.707 1.00 73.79 78 GLU B CA 1
ATOM 2114 C C . GLU B 1 81 ? 1.281 117.057 76.749 1.00 72.44 78 GLU B C 1
ATOM 2115 O O . GLU B 1 81 ? 1.884 117.256 75.698 1.00 72.39 78 GLU B O 1
ATOM 2121 N N . THR B 1 82 ? 1.849 117.186 77.949 1.00 71.03 79 THR B N 1
ATOM 2122 C CA . THR B 1 82 ? 3.218 117.714 78.096 1.00 69.87 79 THR B CA 1
ATOM 2123 C C . THR B 1 82 ? 4.314 116.730 77.647 1.00 69.44 79 THR B C 1
ATOM 2124 O O . THR B 1 82 ? 4.185 115.510 77.819 1.00 68.74 79 THR B O 1
ATOM 2128 N N . THR B 1 83 ? 5.376 117.279 77.045 1.00 68.90 80 THR B N 1
ATOM 2129 C CA . THR B 1 83 ? 6.526 116.475 76.632 1.00 68.16 80 THR B CA 1
ATOM 2130 C C . THR B 1 83 ? 7.733 116.654 77.566 1.00 67.88 80 THR B C 1
ATOM 2131 O O . THR B 1 83 ? 8.709 115.924 77.442 1.00 67.98 80 THR B O 1
ATOM 2135 N N . ASP B 1 84 ? 7.668 117.599 78.506 1.00 67.32 81 ASP B N 1
ATOM 2136 C CA . ASP B 1 84 ? 8.713 117.699 79.532 1.00 66.93 81 ASP B CA 1
ATOM 2137 C C . ASP B 1 84 ? 8.778 116.385 80.324 1.00 66.49 81 ASP B C 1
ATOM 2138 O O . ASP B 1 84 ? 7.832 116.042 81.032 1.00 66.67 81 ASP B O 1
ATOM 2143 N N . PRO B 1 85 ? 9.895 115.647 80.191 1.00 65.93 82 PRO B N 1
ATOM 2144 C CA . PRO B 1 85 ? 10.079 114.338 80.810 1.00 65.71 82 PRO B CA 1
ATOM 2145 C C . PRO B 1 85 ? 9.871 114.233 82.331 1.00 65.21 82 PRO B C 1
ATOM 2146 O O . PRO B 1 85 ? 9.204 113.287 82.769 1.00 64.88 82 PRO B O 1
ATOM 2150 N N . GLU B 1 86 ? 10.418 115.173 83.114 1.00 64.56 83 GLU B N 1
ATOM 2151 C CA . GLU B 1 86 ? 10.250 115.147 84.583 1.00 63.92 83 GLU B CA 1
ATOM 2152 C C . GLU B 1 86 ? 8.803 115.393 84.961 1.00 63.22 83 GLU B C 1
ATOM 2153 O O . GLU B 1 86 ? 8.247 114.689 85.807 1.00 63.61 83 GLU B O 1
ATOM 2159 N N . ALA B 1 87 ? 8.193 116.382 84.317 1.00 62.13 84 ALA B N 1
ATOM 2160 C CA . ALA B 1 87 ? 6.818 116.756 84.603 1.00 61.39 84 ALA B CA 1
ATOM 2161 C C . ALA B 1 87 ? 5.841 115.672 84.161 1.00 60.74 84 ALA B C 1
ATOM 2162 O O . ALA B 1 87 ? 4.910 115.316 84.899 1.00 60.42 84 ALA B O 1
ATOM 2164 N N . ARG B 1 88 ? 6.070 115.160 82.953 1.00 59.85 85 ARG B N 1
ATOM 2165 C CA . ARG B 1 88 ? 5.202 114.175 82.329 1.00 59.35 85 ARG B CA 1
ATOM 2166 C C . ARG B 1 88 ? 5.211 112.882 83.147 1.00 58.87 85 ARG B C 1
ATOM 2167 O O . ARG B 1 88 ? 4.151 112.372 83.540 1.00 59.23 85 ARG B O 1
ATOM 2175 N N . LEU B 1 89 ? 6.403 112.375 83.440 1.00 57.79 86 LEU B N 1
ATOM 2176 C CA . LEU B 1 89 ? 6.530 111.217 84.312 1.00 57.48 86 LEU B CA 1
ATOM 2177 C C . LEU B 1 89 ? 5.837 111.379 85.686 1.00 57.60 86 LEU B C 1
ATOM 2178 O O . LEU B 1 89 ? 5.239 110.440 86.199 1.00 57.14 86 LEU B O 1
ATOM 2183 N N . ASN B 1 90 ? 5.896 112.561 86.278 1.00 58.01 87 ASN B N 1
ATOM 2184 C CA . ASN B 1 90 ? 5.184 112.730 87.543 1.00 59.02 87 ASN B CA 1
ATOM 2185 C C . ASN B 1 90 ? 3.667 112.746 87.338 1.00 59.14 87 ASN B C 1
ATOM 2186 O O . ASN B 1 90 ? 2.917 112.205 88.150 1.00 58.82 87 ASN B O 1
ATOM 2191 N N . LEU B 1 91 ? 3.226 113.353 86.241 1.00 59.47 88 LEU B N 1
ATOM 2192 C CA . LEU B 1 91 ? 1.812 113.448 85.951 1.00 60.11 88 LEU B CA 1
ATOM 2193 C C . LEU B 1 91 ? 1.238 112.080 85.585 1.00 60.94 88 LEU B C 1
ATOM 2194 O O . LEU B 1 91 ? 0.073 111.790 85.912 1.00 61.61 88 LEU B O 1
ATOM 2199 N N . LEU B 1 92 ? 2.045 111.228 84.939 1.00 60.95 89 LEU B N 1
ATOM 2200 C CA . LEU B 1 92 ? 1.612 109.847 84.660 1.00 60.28 89 LEU B CA 1
ATOM 2201 C C . LEU B 1 92 ? 1.556 109.037 85.951 1.00 60.00 89 LEU B C 1
ATOM 2202 O O . LEU B 1 92 ? 0.610 108.276 86.170 1.00 60.30 89 LEU B O 1
ATOM 2207 N N . LEU B 1 93 ? 2.560 109.203 86.812 1.00 59.72 90 LEU B N 1
ATOM 2208 C CA . LEU B 1 93 ? 2.571 108.496 88.108 1.00 59.41 90 LEU B CA 1
ATOM 2209 C C . LEU B 1 93 ? 1.414 108.952 89.001 1.00 59.75 90 LEU B C 1
ATOM 2210 O O . LEU B 1 93 ? 0.832 108.142 89.711 1.00 59.76 90 LEU B O 1
ATOM 2215 N N . ASP B 1 94 ? 1.075 110.244 88.944 1.00 60.16 91 ASP B N 1
ATOM 2216 C CA . ASP B 1 94 ? -0.103 110.776 89.635 1.00 60.47 91 ASP B CA 1
ATOM 2217 C C . ASP B 1 94 ? -1.373 110.087 89.174 1.00 61.01 91 ASP B C 1
ATOM 2218 O O . ASP B 1 94 ? -2.211 109.727 89.985 1.00 61.61 91 ASP B O 1
ATOM 2223 N N . GLU B 1 95 ? -1.514 109.910 87.866 1.00 61.32 92 GLU B N 1
ATOM 2224 C CA . GLU B 1 95 ? -2.747 109.398 87.280 1.00 61.45 92 GLU B CA 1
ATOM 2225 C C . GLU B 1 95 ? -2.885 107.909 87.590 1.00 61.44 92 GLU B C 1
ATOM 2226 O O . GLU B 1 95 ? -3.984 107.381 87.732 1.00 61.44 92 GLU B O 1
ATOM 2232 N N . LEU B 1 96 ? -1.750 107.242 87.711 1.00 61.79 93 LEU B N 1
ATOM 2233 C CA . LEU B 1 96 ? -1.698 105.829 88.068 1.00 62.28 93 LEU B CA 1
ATOM 2234 C C . LEU B 1 96 ? -1.899 105.539 89.568 1.00 62.46 93 LEU B C 1
ATOM 2235 O O . LEU B 1 96 ? -2.329 104.445 89.929 1.00 62.24 93 LEU B O 1
ATOM 2240 N N . LEU B 1 97 ? -1.576 106.503 90.427 1.00 63.18 94 LEU B N 1
ATOM 2241 C CA . LEU B 1 97 ? -1.516 106.271 91.879 1.00 64.14 94 LEU B CA 1
ATOM 2242 C C . LEU B 1 97 ? -2.284 107.267 92.747 1.00 65.52 94 LEU B C 1
ATOM 2243 O O . LEU B 1 97 ? -2.718 106.920 93.839 1.00 66.35 94 LEU B O 1
ATOM 2248 N N . VAL B 1 98 ? -2.437 108.506 92.291 1.00 67.01 95 VAL B N 1
ATOM 2249 C CA . VAL B 1 98 ? -3.078 109.529 93.123 1.00 68.38 95 VAL B CA 1
ATOM 2250 C C . VAL B 1 98 ? -4.564 109.635 92.841 1.00 69.37 95 VAL B C 1
ATOM 2251 O O . VAL B 1 98 ? -5.356 109.747 93.782 1.00 69.60 95 VAL B O 1
ATOM 2255 N N . LYS B 1 99 ? -4.945 109.596 91.562 1.00 70.37 96 LYS B N 1
ATOM 2256 C CA . LYS B 1 99 ? -6.362 109.681 91.220 1.00 71.56 96 LYS B CA 1
ATOM 2257 C C . LYS B 1 99 ? -7.178 108.476 91.711 1.00 72.14 96 LYS B C 1
ATOM 2258 O O . LYS B 1 99 ? -8.263 108.679 92.260 1.00 72.06 96 LYS B O 1
ATOM 2264 N N . PRO B 1 100 ? -6.649 107.233 91.561 1.00 72.92 97 PRO B N 1
ATOM 2265 C CA . PRO B 1 100 ? -7.431 106.039 91.952 1.00 73.33 97 PRO B CA 1
ATOM 2266 C C . PRO B 1 100 ? -7.846 106.013 93.425 1.00 74.00 97 PRO B C 1
ATOM 2267 O O . PRO B 1 100 ? -8.773 105.272 93.781 1.00 74.05 97 PRO B O 1
ATOM 2271 N N . GLN B 1 101 ? -7.173 106.806 94.263 1.00 74.69 98 GLN B N 1
ATOM 2272 C CA . GLN B 1 101 ? -7.527 106.915 95.689 1.00 75.83 98 GLN B CA 1
ATOM 2273 C C . GLN B 1 101 ? -8.976 107.369 95.922 1.00 76.49 98 GLN B C 1
ATOM 2274 O O . GLN B 1 101 ? -9.703 106.742 96.695 1.00 76.49 98 GLN B O 1
ATOM 2280 N N . GLU B 1 102 ? -9.377 108.447 95.240 1.00 77.35 99 GLU B N 1
ATOM 2281 C CA . GLU B 1 102 ? -10.748 108.974 95.272 1.00 78.20 99 GLU B CA 1
ATOM 2282 C C . GLU B 1 102 ? -11.785 108.100 94.543 1.00 78.64 99 GLU B C 1
ATOM 2283 O O . GLU B 1 102 ? -12.981 108.366 94.620 1.00 78.77 99 GLU B O 1
ATOM 2289 N N . ASN B 1 103 ? -11.336 107.056 93.844 1.00 79.45 100 ASN B N 1
ATOM 2290 C CA . ASN B 1 103 ? -12.256 106.157 93.116 1.00 80.02 100 ASN B CA 1
ATOM 2291 C C . ASN B 1 103 ? -12.171 104.692 93.612 1.00 79.55 100 ASN B C 1
ATOM 2292 O O . ASN B 1 103 ? -12.062 103.768 92.797 1.00 79.89 100 ASN B O 1
ATOM 2297 N N . PRO B 1 104 ? -12.267 104.466 94.939 1.00 79.04 101 PRO B N 1
ATOM 2298 C CA . PRO B 1 104 ? -11.773 103.187 95.461 1.00 78.56 101 PRO B CA 1
ATOM 2299 C C . PRO B 1 104 ? -12.718 102.000 95.200 1.00 78.30 101 PRO B C 1
ATOM 2300 O O . PRO B 1 104 ? -12.258 100.869 95.009 1.00 78.21 101 PRO B O 1
ATOM 2304 N N . ASP B 1 105 ? -14.022 102.274 95.174 1.00 77.84 102 ASP B N 1
ATOM 2305 C CA . ASP B 1 105 ? -15.069 101.247 95.058 1.00 77.34 102 ASP B CA 1
ATOM 2306 C C . ASP B 1 105 ? -14.758 100.079 94.105 1.00 76.65 102 ASP B C 1
ATOM 2307 O O . ASP B 1 105 ? -14.857 98.906 94.493 1.00 77.15 102 ASP B O 1
ATOM 2312 N N . LEU B 1 106 ? -14.362 10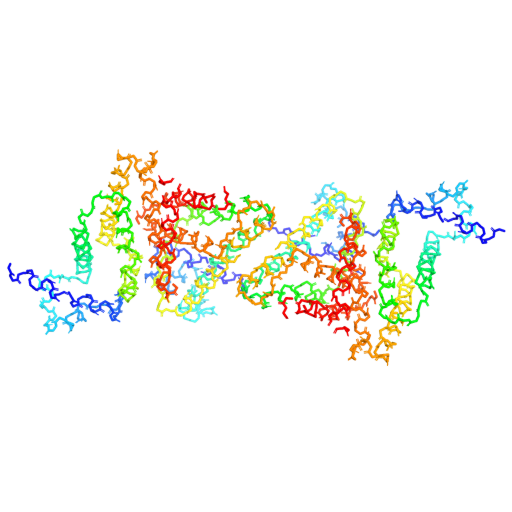0.412 92.879 1.00 75.52 103 LEU B N 1
ATOM 2313 C CA A LEU B 1 106 ? -14.145 99.373 91.889 0.50 74.66 103 LEU B CA 1
ATOM 2314 C CA B LEU B 1 106 ? -14.069 99.457 91.810 0.50 74.70 103 LEU B CA 1
ATOM 2315 C C . LEU B 1 106 ? -12.873 98.561 92.107 1.00 74.20 103 LEU B C 1
ATOM 2316 O O . LEU B 1 106 ? -12.795 97.427 91.639 1.00 74.34 103 LEU B O 1
ATOM 2325 N N . SER B 1 107 ? -11.916 99.107 92.855 1.00 73.47 104 SER B N 1
ATOM 2326 C CA . SER B 1 107 ? -10.631 98.430 93.113 1.00 72.11 104 SER B CA 1
ATOM 2327 C C . SER B 1 107 ? -10.761 96.995 93.578 1.00 71.17 104 SER B C 1
ATOM 2328 O O . SER B 1 107 ? -9.959 96.157 93.219 1.00 71.28 104 SER B O 1
ATOM 2331 N N . VAL B 1 108 ? -11.789 96.726 94.368 1.00 70.32 105 VAL B N 1
ATOM 2332 C CA . VAL B 1 108 ? -12.043 95.403 94.917 1.00 69.23 105 VAL B CA 1
ATOM 2333 C C . VAL B 1 108 ? -12.382 94.385 93.827 1.00 68.75 105 VAL B C 1
ATOM 2334 O O . VAL B 1 108 ? -11.806 93.291 93.769 1.00 69.05 105 VAL B O 1
ATOM 2338 N N . ALA B 1 109 ? -13.320 94.747 92.967 1.00 67.81 106 ALA B N 1
ATOM 2339 C CA . ALA B 1 109 ? -13.687 93.871 91.882 1.00 67.00 106 ALA B CA 1
ATOM 2340 C C . ALA B 1 109 ? -12.549 93.812 90.855 1.00 66.07 106 ALA B C 1
ATOM 2341 O O . ALA B 1 109 ? -12.252 92.761 90.307 1.00 65.58 106 ALA B O 1
ATOM 2343 N N . LEU B 1 110 ? -11.879 94.931 90.637 1.00 65.24 107 LEU B N 1
ATOM 2344 C CA . LEU B 1 110 ? -10.675 94.933 89.815 1.00 64.79 107 LEU B CA 1
ATOM 2345 C C . LEU B 1 110 ? -9.720 93.808 90.251 1.00 64.05 107 LEU B C 1
ATOM 2346 O O . LEU B 1 110 ? -9.176 93.105 89.411 1.00 64.28 107 LEU B O 1
ATOM 2351 N N . LEU B 1 111 ? -9.531 93.617 91.559 1.00 63.11 108 LEU B N 1
ATOM 2352 C CA . LEU B 1 111 ? -8.643 92.558 92.038 1.00 61.93 108 LEU B CA 1
ATOM 2353 C C . LEU B 1 111 ? -9.270 91.201 91.759 1.00 61.83 108 LEU B C 1
ATOM 2354 O O . LEU B 1 111 ? -8.580 90.259 91.366 1.00 61.55 108 LEU B O 1
ATOM 2359 N N . GLU B 1 112 ? -10.582 91.097 91.945 1.00 61.89 109 GLU B N 1
ATOM 2360 C CA . GLU B 1 112 ? -11.245 89.815 91.691 1.00 62.11 109 GLU B CA 1
ATOM 2361 C C . GLU B 1 112 ? -11.072 89.347 90.234 1.00 62.18 109 GLU B C 1
ATOM 2362 O O . GLU B 1 112 ? -10.720 88.190 90.011 1.00 62.24 109 GLU B O 1
ATOM 2376 N N . ARG B 1 114 ? -8.659 90.171 88.303 1.00 60.39 111 ARG B N 1
ATOM 2377 C CA . ARG B 1 114 ? -7.277 89.794 88.115 1.00 60.29 111 ARG B CA 1
ATOM 2378 C C . ARG B 1 114 ? -7.044 88.361 88.557 1.00 59.03 111 ARG B C 1
ATOM 2379 O O . ARG B 1 114 ? -6.386 87.599 87.855 1.00 59.16 111 ARG B O 1
ATOM 2387 N N . SER B 1 115 ? -7.613 87.989 89.698 1.00 57.17 112 SER B N 1
ATOM 2388 C CA . SER B 1 115 ? -7.491 86.630 90.197 1.00 55.43 112 SER B CA 1
ATOM 2389 C C . SER B 1 115 ? -8.120 85.587 89.255 1.00 54.69 112 SER B C 1
ATOM 2390 O O . SER B 1 115 ? -7.833 84.407 89.363 1.00 54.74 112 SER B O 1
ATOM 2393 N N . GLN B 1 116 ? -8.970 86.033 88.337 1.00 54.08 113 GLN B N 1
ATOM 2394 C CA . GLN B 1 116 ? -9.596 85.165 87.339 1.00 53.50 113 GLN B CA 1
ATOM 2395 C C . GLN B 1 116 ? -8.780 85.044 86.071 1.00 53.15 113 GLN B C 1
ATOM 2396 O O . GLN B 1 116 ? -8.944 84.106 85.322 1.00 53.14 113 GLN B O 1
ATOM 2402 N N . ALA B 1 117 ? -7.902 86.006 85.831 1.00 53.56 114 ALA B N 1
ATOM 2403 C CA . ALA B 1 117 ? -6.993 85.983 84.667 1.00 53.56 114 ALA B CA 1
ATOM 2404 C C . ALA B 1 117 ? -6.431 84.585 84.348 1.00 53.32 114 ALA B C 1
ATOM 2405 O O . ALA B 1 117 ? -6.477 84.159 83.196 1.00 53.93 114 ALA B O 1
ATOM 2407 N N . PRO B 1 118 ? -5.945 83.848 85.369 1.00 52.90 115 PRO B N 1
ATOM 2408 C CA . PRO B 1 118 ? -5.505 82.480 85.106 1.00 52.66 115 PRO B CA 1
ATOM 2409 C C . PRO B 1 118 ? -6.630 81.538 84.738 1.00 52.79 115 PRO B C 1
ATOM 2410 O O . PRO B 1 118 ? -6.352 80.442 84.312 1.00 53.76 115 PRO B O 1
ATOM 2414 N N . TYR B 1 119 ? -7.886 81.908 84.917 1.00 52.72 116 TYR B N 1
ATOM 2415 C CA . TYR B 1 119 ? -8.941 80.987 84.502 1.00 53.26 116 TYR B CA 1
ATOM 2416 C C . TYR B 1 119 ? -9.604 81.369 83.197 1.00 54.35 116 TYR B C 1
ATOM 2417 O O . TYR B 1 119 ? -10.189 80.513 82.564 1.00 54.58 116 TYR B O 1
ATOM 2426 N N . LYS B 1 120 ? -9.527 82.639 82.802 1.00 55.55 117 LYS B N 1
ATOM 2427 C CA . LYS B 1 120 ? -10.128 83.075 81.553 1.00 57.22 117 LYS B CA 1
ATOM 2428 C C . LYS B 1 120 ? -9.122 83.788 80.693 1.00 58.01 117 LYS B C 1
ATOM 2429 O O . LYS B 1 120 ? -8.577 84.825 81.065 1.00 57.95 117 LYS B O 1
ATOM 2435 N N . GLU B 1 121 ? -8.909 83.242 79.509 1.00 58.88 118 GLU B N 1
ATOM 2436 C CA . GLU B 1 121 ? -7.914 83.772 78.625 1.00 59.97 118 GLU B CA 1
ATOM 2437 C C . GLU B 1 121 ? -8.303 85.172 78.159 1.00 59.79 118 GLU B C 1
ATOM 2438 O O . GLU B 1 121 ? -7.440 86.027 77.926 1.00 59.96 118 GLU B O 1
ATOM 2444 N N . ALA B 1 122 ? -9.612 85.397 78.032 1.00 59.61 119 ALA B N 1
ATOM 2445 C CA . ALA B 1 122 ? -10.157 86.713 77.713 1.00 59.18 119 ALA B CA 1
ATOM 2446 C C . ALA B 1 122 ? -9.680 87.760 78.749 1.00 59.25 119 ALA B C 1
ATOM 2447 O O . ALA B 1 122 ? -9.280 88.866 78.377 1.00 59.34 119 ALA B O 1
ATOM 2449 N N . PHE B 1 123 ? -9.705 87.399 80.036 1.00 58.70 120 PHE B N 1
ATOM 2450 C CA . PHE B 1 123 ? -9.215 88.287 81.080 1.00 58.35 120 PHE B CA 1
ATOM 2451 C C . PHE B 1 123 ? -7.732 88.440 80.993 1.00 58.42 120 PHE B C 1
ATOM 2452 O O . PHE B 1 123 ? -7.239 89.559 80.980 1.00 59.05 120 PHE B O 1
ATOM 2460 N N . SER B 1 124 ? -7.010 87.332 80.910 1.00 58.53 121 SER B N 1
ATOM 2461 C CA . SER B 1 124 ? -5.562 87.408 80.894 1.00 58.63 121 SER B CA 1
ATOM 2462 C C . SER B 1 124 ? -5.134 88.279 79.723 1.00 59.41 121 SER B C 1
ATOM 2463 O O . SER B 1 124 ? -4.421 89.267 79.917 1.00 59.40 121 SER B O 1
ATOM 2466 N N . ASP B 1 125 ? -5.620 87.938 78.520 1.00 60.14 122 ASP B N 1
ATOM 2467 C CA . ASP B 1 125 ? -5.353 88.722 77.288 1.00 60.45 122 ASP B CA 1
ATOM 2468 C C . ASP B 1 125 ? -5.444 90.232 77.537 1.00 60.07 122 ASP B C 1
ATOM 2469 O O . ASP B 1 125 ? -4.503 90.968 77.252 1.00 59.81 122 ASP B O 1
ATOM 2474 N N . ARG B 1 126 ? -6.573 90.662 78.095 1.00 59.95 123 ARG B N 1
ATOM 2475 C CA . ARG B 1 126 ? -6.825 92.064 78.376 1.00 60.54 123 ARG B CA 1
ATOM 2476 C C . ARG B 1 126 ? -5.915 92.741 79.421 1.00 61.13 123 ARG B C 1
ATOM 2477 O O . ARG B 1 126 ? -5.399 93.817 79.144 1.00 61.98 123 ARG B O 1
ATOM 2485 N N . PHE B 1 127 ? -5.700 92.141 80.594 1.00 61.58 124 PHE B N 1
ATOM 2486 C CA . PHE B 1 127 ? -4.785 92.745 81.548 1.00 61.93 124 PHE B CA 1
ATOM 2487 C C . PHE B 1 127 ? -3.412 92.818 80.900 1.00 62.85 124 PHE B C 1
ATOM 2488 O O . PHE B 1 127 ? -2.719 93.830 81.045 1.00 63.45 124 PHE B O 1
ATOM 2496 N N . ARG B 1 128 ? -3.026 91.775 80.167 1.00 63.29 125 ARG B N 1
ATOM 2497 C CA . ARG B 1 128 ? -1.706 91.768 79.554 1.00 64.88 125 ARG B CA 1
ATOM 2498 C C . ARG B 1 128 ? -1.548 92.903 78.548 1.00 65.39 125 ARG B C 1
ATOM 2499 O O . ARG B 1 128 ? -0.549 93.617 78.595 1.00 66.07 125 ARG B O 1
ATOM 2507 N N . GLN B 1 129 ? -2.516 93.065 77.644 1.00 65.88 126 GLN B N 1
ATOM 2508 C CA . GLN B 1 129 ? -2.487 94.177 76.689 1.00 66.09 126 GLN B CA 1
ATOM 2509 C C . GLN B 1 129 ? -2.505 95.516 77.441 1.00 65.17 126 GLN B C 1
ATOM 2510 O O . GLN B 1 129 ? -1.689 96.386 77.168 1.00 64.88 126 GLN B O 1
ATOM 2516 N N . ASN B 1 130 ? -3.406 95.683 78.398 1.00 64.38 127 ASN B N 1
ATOM 2517 C CA . ASN B 1 130 ? -3.354 96.891 79.208 1.00 64.15 127 ASN B CA 1
ATOM 2518 C C . ASN B 1 130 ? -1.956 97.150 79.790 1.00 64.08 127 ASN B C 1
ATOM 2519 O O . ASN B 1 130 ? -1.374 98.196 79.565 1.00 64.62 127 ASN B O 1
ATOM 2524 N N . ASP B 1 131 ? -1.430 96.183 80.536 1.00 63.42 128 ASP B N 1
ATOM 2525 C CA . ASP B 1 131 ? -0.071 96.235 81.022 1.00 62.64 128 ASP B CA 1
ATOM 2526 C C . ASP B 1 131 ? 0.944 96.637 79.943 1.00 62.87 128 ASP B C 1
ATOM 2527 O O . ASP B 1 131 ? 1.831 97.451 80.207 1.00 63.00 128 ASP B O 1
ATOM 2532 N N . GLU B 1 132 ? 0.818 96.094 78.739 1.00 63.20 129 GLU B N 1
ATOM 2533 C CA . GLU B 1 132 ? 1.703 96.480 77.635 1.00 64.05 129 GLU B CA 1
ATOM 2534 C C . GLU B 1 132 ? 1.678 97.977 77.416 1.00 63.76 129 GLU B C 1
ATOM 2535 O O . GLU B 1 132 ? 2.708 98.595 77.131 1.00 63.47 129 GLU B O 1
ATOM 2541 N N . TYR B 1 133 ? 0.475 98.540 77.504 1.00 63.60 130 TYR B N 1
ATOM 2542 C CA . TYR B 1 133 ? 0.250 99.914 77.119 1.00 63.59 130 TYR B CA 1
ATOM 2543 C C . TYR B 1 133 ? 0.765 100.849 78.170 1.00 62.97 130 TYR B C 1
ATOM 2544 O O . TYR B 1 133 ? 1.387 101.871 77.837 1.00 63.56 130 TYR B O 1
ATOM 2553 N N . VAL B 1 134 ? 0.497 100.519 79.431 1.00 61.29 131 VAL B N 1
ATOM 2554 C CA . VAL B 1 134 ? 1.037 101.309 80.505 1.00 60.56 131 VAL B CA 1
ATOM 2555 C C . VAL B 1 134 ? 2.575 101.274 80.443 1.00 60.58 131 VAL B C 1
ATOM 2556 O O . VAL B 1 134 ? 3.220 102.330 80.502 1.00 60.58 131 VAL B O 1
ATOM 2560 N N . ARG B 1 135 ? 3.161 100.088 80.285 1.00 59.82 132 ARG B N 1
ATOM 2561 C CA . ARG B 1 135 ? 4.615 100.001 80.204 1.00 59.80 132 ARG B CA 1
ATOM 2562 C C . ARG B 1 135 ? 5.158 100.860 79.043 1.00 59.24 132 ARG B C 1
ATOM 2563 O O . ARG B 1 135 ? 6.154 101.579 79.216 1.00 59.23 132 ARG B O 1
ATOM 2571 N N . TYR B 1 136 ? 4.475 100.824 77.896 1.00 58.37 133 TYR B N 1
ATOM 2572 C CA . TYR B 1 136 ? 4.874 101.599 76.728 1.00 58.10 133 TYR B CA 1
ATOM 2573 C C . TYR B 1 136 ? 4.873 103.102 76.992 1.00 58.23 133 TYR B C 1
ATOM 2574 O O . TYR B 1 136 ? 5.837 103.806 76.615 1.00 57.59 133 TYR B O 1
ATOM 2596 N N . LEU B 1 138 ? 4.957 104.622 80.011 1.00 58.30 135 LEU B N 1
ATOM 2597 C CA . LEU B 1 138 ? 5.938 104.988 81.033 1.00 58.01 135 LEU B CA 1
ATOM 2598 C C . LEU B 1 138 ? 7.334 104.961 80.447 1.00 57.73 135 LEU B C 1
ATOM 2599 O O . LEU B 1 138 ? 8.099 105.911 80.602 1.00 57.91 135 LEU B O 1
ATOM 2604 N N . LYS B 1 139 ? 7.649 103.886 79.735 1.00 57.40 136 LYS B N 1
ATOM 2605 C CA . LYS B 1 139 ? 8.955 103.779 79.106 1.00 57.10 136 LYS B CA 1
ATOM 2606 C C . LYS B 1 139 ? 9.224 104.871 78.062 1.00 56.63 136 LYS B C 1
ATOM 2607 O O . LYS B 1 139 ? 10.367 105.284 77.875 1.00 56.77 136 LYS B O 1
ATOM 2613 N N . ALA B 1 140 ? 8.184 105.347 77.388 1.00 56.25 137 ALA B N 1
ATOM 2614 C CA . ALA B 1 140 ? 8.364 106.440 76.422 1.00 56.10 137 ALA B CA 1
ATOM 2615 C C . ALA B 1 140 ? 8.877 107.732 77.075 1.00 56.28 137 ALA B C 1
ATOM 2616 O O . ALA B 1 140 ? 9.777 108.394 76.532 1.00 55.49 137 ALA B O 1
ATOM 2618 N N . VAL B 1 141 ? 8.318 108.081 78.238 1.00 56.40 138 VAL B N 1
ATOM 2619 C CA . VAL B 1 141 ? 8.759 109.289 78.915 1.00 57.36 138 VAL B CA 1
ATOM 2620 C C . VAL B 1 141 ? 10.235 109.142 79.267 1.00 57.19 138 VAL B C 1
ATOM 2621 O O . VAL B 1 141 ? 11.066 110.020 78.964 1.00 56.71 138 VAL B O 1
ATOM 2625 N N . ILE B 1 142 ? 10.549 108.000 79.872 1.00 57.07 139 ILE B N 1
ATOM 2626 C CA . ILE B 1 142 ? 11.891 107.725 80.327 1.00 57.16 139 ILE B CA 1
ATOM 2627 C C . ILE B 1 142 ? 12.863 107.813 79.174 1.00 57.30 139 ILE B C 1
ATOM 2628 O O . ILE B 1 142 ? 13.849 108.555 79.249 1.00 58.65 139 ILE B O 1
ATOM 2633 N N . ASN B 1 143 ? 12.558 107.146 78.076 1.00 56.26 140 ASN B N 1
ATOM 2634 C CA . ASN B 1 143 ? 13.395 107.292 76.916 1.00 55.22 140 ASN B CA 1
ATOM 2635 C C . ASN B 1 143 ? 13.558 108.755 76.475 1.00 55.74 140 ASN B C 1
ATOM 2636 O O . ASN B 1 143 ? 14.689 109.241 76.230 1.00 55.84 140 ASN B O 1
ATOM 2641 N N . HIS B 1 144 ? 12.439 109.468 76.392 1.00 55.62 141 HIS B N 1
ATOM 2642 C CA . HIS B 1 144 ? 12.485 110.843 75.930 1.00 55.10 141 HIS B CA 1
ATOM 2643 C C . HIS B 1 144 ? 13.442 111.618 76.817 1.00 55.51 141 HIS B C 1
ATOM 2644 O O . HIS B 1 144 ? 14.336 112.305 76.336 1.00 55.49 141 HIS B O 1
ATOM 2651 N N . GLY B 1 145 ? 13.276 111.450 78.124 1.00 55.93 142 GLY B N 1
ATOM 2652 C CA . GLY B 1 145 ? 14.103 112.123 79.089 1.00 56.45 142 GLY B CA 1
ATOM 2653 C C . GLY B 1 145 ? 15.570 111.797 78.974 1.00 56.89 142 GLY B C 1
ATOM 2654 O O . GLY B 1 145 ? 16.414 112.674 79.186 1.00 57.52 142 GLY B O 1
ATOM 2655 N N . ILE B 1 146 ? 15.887 110.547 78.651 1.00 56.51 143 ILE B N 1
ATOM 2656 C CA . ILE B 1 146 ? 17.271 110.193 78.348 1.00 56.72 143 ILE B CA 1
ATOM 2657 C C . ILE B 1 146 ? 17.793 110.991 77.113 1.00 57.64 143 ILE B C 1
ATOM 2658 O O . ILE B 1 146 ? 18.831 111.653 77.179 1.00 57.33 143 ILE B O 1
ATOM 2663 N N . ASP B 1 147 ? 17.054 110.961 76.001 1.00 58.63 144 ASP B N 1
ATOM 2664 C CA . ASP B 1 147 ? 17.473 111.688 74.793 1.00 59.34 144 ASP B CA 1
ATOM 2665 C C . ASP B 1 147 ? 17.674 113.159 75.130 1.00 59.77 144 ASP B C 1
ATOM 2666 O O . ASP B 1 147 ? 18.681 113.746 74.773 1.00 59.84 144 ASP B O 1
ATOM 2671 N N . GLU B 1 148 ? 16.741 113.730 75.873 1.00 60.71 145 GLU B N 1
ATOM 2672 C CA . GLU B 1 148 ? 16.830 115.121 76.283 1.00 61.60 145 GLU B CA 1
ATOM 2673 C C . GLU B 1 148 ? 18.001 115.371 77.228 1.00 61.83 145 GLU B C 1
ATOM 2674 O O . GLU B 1 148 ? 18.335 116.523 77.514 1.00 62.28 145 GLU B O 1
ATOM 2680 N N . GLY B 1 149 ? 18.616 114.303 77.725 1.00 61.91 146 GLY B N 1
ATOM 2681 C CA . GLY B 1 149 ? 19.712 114.430 78.686 1.00 62.14 146 GLY B CA 1
ATOM 2682 C C . GLY B 1 149 ? 19.288 114.764 80.114 1.00 62.72 146 GLY B C 1
ATOM 2683 O O . GLY B 1 149 ? 20.107 115.216 80.914 1.00 63.22 146 GLY B O 1
ATOM 2684 N N . VAL B 1 150 ? 18.025 114.524 80.464 1.00 62.68 147 VAL B N 1
ATOM 2685 C CA . VAL B 1 150 ? 17.521 114.926 81.787 1.00 62.65 147 VAL B CA 1
ATOM 2686 C C . VAL B 1 150 ? 17.358 113.762 82.769 1.00 61.97 147 VAL B C 1
ATOM 2687 O O . VAL B 1 150 ? 17.092 113.972 83.949 1.00 62.37 147 VAL B O 1
ATOM 2691 N N . PHE B 1 151 ? 17.508 112.542 82.262 1.00 61.23 148 PHE B N 1
ATOM 2692 C CA . PHE B 1 151 ? 17.545 111.324 83.055 1.00 59.86 148 PHE B CA 1
ATOM 2693 C C . PHE B 1 151 ? 18.790 110.566 82.666 1.00 59.96 148 PHE B C 1
ATOM 2694 O O . PHE B 1 151 ? 19.145 110.519 81.506 1.00 60.33 148 PHE B O 1
ATOM 2702 N N . THR B 1 152 ? 19.447 109.942 83.617 1.00 60.26 149 THR B N 1
ATOM 2703 C CA . THR B 1 152 ? 20.565 109.071 83.308 1.00 60.78 149 THR B CA 1
ATOM 2704 C C . THR B 1 152 ? 20.186 108.035 82.255 1.00 60.99 149 THR B C 1
ATOM 2705 O O . THR B 1 152 ? 19.059 107.541 82.254 1.00 60.92 149 THR B O 1
ATOM 2709 N N . ASP B 1 153 ? 21.126 107.701 81.366 1.00 61.45 150 ASP B N 1
ATOM 2710 C CA . ASP B 1 153 ? 20.923 106.572 80.448 1.00 61.70 150 ASP B CA 1
ATOM 2711 C C . ASP B 1 153 ? 20.811 105.353 81.317 1.00 61.08 150 ASP B C 1
ATOM 2712 O O . ASP B 1 153 ? 21.692 105.073 82.100 1.00 62.35 150 ASP B O 1
ATOM 2717 N N . VAL B 1 154 ? 19.715 104.634 81.199 1.00 60.31 151 VAL B N 1
ATOM 2718 C CA . VAL B 1 154 ? 19.340 103.686 82.229 1.00 59.28 151 VAL B CA 1
ATOM 2719 C C . VAL B 1 154 ? 18.722 102.478 81.543 1.00 59.01 151 VAL B C 1
ATOM 2720 O O . VAL B 1 154 ? 18.375 102.559 80.377 1.00 59.47 151 VAL B O 1
ATOM 2724 N N . ASP B 1 155 ? 18.602 101.345 82.216 1.00 58.84 152 ASP B N 1
ATOM 2725 C CA . ASP B 1 155 ? 17.823 100.281 81.608 1.00 58.76 152 ASP B CA 1
ATOM 2726 C C . ASP B 1 155 ? 16.326 100.637 81.763 1.00 58.58 152 ASP B C 1
ATOM 2727 O O . ASP B 1 155 ? 15.687 100.375 82.800 1.00 58.01 152 ASP B O 1
ATOM 2732 N N . ALA B 1 156 ? 15.807 101.257 80.706 1.00 58.23 153 ALA B N 1
ATOM 2733 C CA . ALA B 1 156 ? 14.500 101.863 80.691 1.00 58.11 153 ALA B CA 1
ATOM 2734 C C . ALA B 1 156 ? 13.428 100.806 80.801 1.00 58.28 153 ALA B C 1
ATOM 2735 O O . ALA B 1 156 ? 12.354 101.061 81.338 1.00 57.97 153 ALA B O 1
ATOM 2737 N N . GLU B 1 157 ? 13.746 99.605 80.340 1.00 59.01 154 GLU B N 1
ATOM 2738 C CA . GLU B 1 157 ? 12.805 98.495 80.397 1.00 60.47 154 GLU B CA 1
ATOM 2739 C C . GLU B 1 157 ? 12.635 98.036 81.847 1.00 59.93 154 GLU B C 1
ATOM 2740 O O . GLU B 1 157 ? 11.509 97.849 82.321 1.00 59.98 154 GLU B O 1
ATOM 2746 N N . HIS B 1 158 ? 13.759 97.875 82.546 1.00 59.58 155 HIS B N 1
ATOM 2747 C CA . HIS B 1 158 ? 13.736 97.524 83.955 1.00 58.86 155 HIS B CA 1
ATOM 2748 C C . HIS B 1 158 ? 13.166 98.645 84.812 1.00 58.60 155 HIS B C 1
ATOM 2749 O O . HIS B 1 158 ? 12.283 98.414 85.622 1.00 58.74 155 HIS B O 1
ATOM 2756 N N . VAL B 1 159 ? 13.654 99.869 84.648 1.00 58.41 156 VAL B N 1
ATOM 2757 C CA . VAL B 1 159 ? 13.111 100.956 85.466 1.00 57.30 156 VAL B CA 1
ATOM 2758 C C . VAL B 1 159 ? 11.605 101.036 85.278 1.00 57.40 156 VAL B C 1
ATOM 2759 O O . VAL B 1 159 ? 10.874 101.175 86.233 1.00 57.34 156 VAL B O 1
ATOM 2763 N N . THR B 1 160 ? 11.140 100.909 84.047 1.00 57.83 157 THR B N 1
ATOM 2764 C CA . THR B 1 160 ? 9.714 100.903 83.808 1.00 58.32 157 THR B CA 1
ATOM 2765 C C . THR B 1 160 ? 8.983 99.781 84.515 1.00 58.93 157 THR B C 1
ATOM 2766 O O . THR B 1 160 ? 8.009 100.027 85.220 1.00 59.24 157 THR B O 1
ATOM 2770 N N . ARG B 1 161 ? 9.436 98.546 84.366 1.00 59.38 158 ARG B N 1
ATOM 2771 C CA . ARG B 1 161 ? 8.684 97.500 85.031 1.00 60.31 158 ARG B CA 1
ATOM 2772 C C . ARG B 1 161 ? 8.811 97.529 86.559 1.00 59.22 158 ARG B C 1
ATOM 2773 O O . ARG B 1 161 ? 7.894 97.090 87.271 1.00 59.80 158 ARG B O 1
ATOM 2781 N N . SER B 1 162 ? 9.921 98.067 87.049 1.00 57.74 159 SER B N 1
ATOM 2782 C CA . SER B 1 162 ? 10.065 98.369 88.452 1.00 57.26 159 SER B CA 1
ATOM 2783 C C . SER B 1 162 ? 8.937 99.298 88.918 1.00 57.18 159 SER B C 1
ATOM 2784 O O . SER B 1 162 ? 8.317 99.041 89.961 1.00 56.56 159 SER B O 1
ATOM 2787 N N . LEU B 1 163 ? 8.659 100.360 88.153 1.00 56.67 160 LEU B N 1
ATOM 2788 C CA . LEU B 1 163 ? 7.556 101.249 88.514 1.00 57.06 160 LEU B CA 1
ATOM 2789 C C . LEU B 1 163 ? 6.211 100.517 88.511 1.00 57.99 160 LEU B C 1
ATOM 2790 O O . LEU B 1 163 ? 5.355 100.806 89.362 1.00 59.21 160 LEU B O 1
ATOM 2795 N N . LEU B 1 164 ? 6.047 99.558 87.591 1.00 57.57 161 LEU B N 1
ATOM 2796 C CA . LEU B 1 164 ? 4.848 98.732 87.507 1.00 57.00 161 LEU B CA 1
ATOM 2797 C C . LEU B 1 164 ? 4.706 97.778 88.697 1.00 57.23 161 LEU B C 1
ATOM 2798 O O . LEU B 1 164 ? 3.594 97.507 89.163 1.00 57.34 161 LEU B O 1
ATOM 2803 N N . THR B 1 165 ? 5.822 97.264 89.196 1.00 56.49 162 THR B N 1
ATOM 2804 C CA . THR B 1 165 ? 5.757 96.418 90.360 1.00 55.74 162 THR B CA 1
ATOM 2805 C C . THR B 1 165 ? 5.220 97.268 91.511 1.00 55.75 162 THR B C 1
ATOM 2806 O O . THR B 1 165 ? 4.244 96.901 92.147 1.00 55.53 162 THR B O 1
ATOM 2810 N N . ILE B 1 166 ? 5.819 98.431 91.733 1.00 55.83 163 ILE B N 1
ATOM 2811 C CA . ILE B 1 166 ? 5.334 99.345 92.763 1.00 56.25 163 ILE B CA 1
ATOM 2812 C C . ILE B 1 166 ? 3.817 99.668 92.576 1.00 57.49 163 ILE B C 1
ATOM 2813 O O . ILE B 1 166 ? 3.044 99.577 93.537 1.00 57.54 163 ILE B O 1
ATOM 2818 N N . ILE B 1 167 ? 3.389 100.005 91.352 1.00 58.08 164 ILE B N 1
ATOM 2819 C CA . ILE B 1 167 ? 1.985 100.384 91.113 1.00 58.54 164 ILE B CA 1
ATOM 2820 C C . ILE B 1 167 ? 1.058 99.207 91.403 1.00 59.71 164 ILE B C 1
ATOM 2821 O O . ILE B 1 167 ? 0.061 99.361 92.120 1.00 59.94 164 ILE B O 1
ATOM 2826 N N . ASP B 1 168 ? 1.412 98.025 90.898 1.00 60.53 165 ASP B N 1
ATOM 2827 C CA . ASP B 1 168 ? 0.585 96.830 91.122 1.00 61.11 165 ASP B CA 1
ATOM 2828 C C . ASP B 1 168 ? 0.509 96.387 92.589 1.00 60.64 165 ASP B C 1
ATOM 2829 O O . ASP B 1 168 ? -0.563 96.030 93.083 1.00 61.03 165 ASP B O 1
ATOM 2834 N N . GLY B 1 169 ? 1.623 96.441 93.294 1.00 60.37 166 GLY B N 1
ATOM 2835 C CA . GLY B 1 169 ? 1.614 96.153 94.733 1.00 60.14 166 GLY B CA 1
ATOM 2836 C C . GLY B 1 169 ? 0.693 97.095 95.491 1.00 60.07 166 GLY B C 1
ATOM 2837 O O . GLY B 1 169 ? -0.057 96.659 96.369 1.00 60.05 166 GLY B O 1
ATOM 2838 N N . ALA B 1 170 ? 0.732 98.388 95.130 1.00 59.74 167 ALA B N 1
ATOM 2839 C CA . ALA B 1 170 ? -0.150 99.402 95.728 1.00 58.83 167 ALA B CA 1
ATOM 2840 C C . ALA B 1 170 ? -1.624 99.062 95.523 1.00 58.85 167 ALA B C 1
ATOM 2841 O O . ALA B 1 170 ? -2.420 99.186 96.441 1.00 58.48 167 ALA B O 1
ATOM 2843 N N . ARG B 1 171 ? -1.986 98.643 94.316 1.00 58.81 168 ARG B N 1
ATOM 2844 C CA . ARG B 1 171 ? -3.380 98.334 94.034 1.00 59.40 168 ARG B CA 1
ATOM 2845 C C . ARG B 1 171 ? -3.828 97.149 94.886 1.00 58.76 168 ARG B C 1
ATOM 2846 O O . ARG B 1 171 ? -4.901 97.176 95.482 1.00 58.49 168 ARG B O 1
ATOM 2854 N N . THR B 1 172 ? -2.967 96.132 94.959 1.00 58.57 169 THR B N 1
ATOM 2855 C CA . THR B 1 172 ? -3.216 94.914 95.739 1.00 57.67 169 THR B CA 1
ATOM 2856 C C . THR B 1 172 ? -3.323 95.226 97.220 1.00 57.64 169 THR B C 1
ATOM 2857 O O . THR B 1 172 ? -4.303 94.840 97.891 1.00 57.56 169 THR B O 1
ATOM 2861 N N . ARG B 1 173 ? -2.315 95.925 97.732 1.00 56.92 170 ARG B N 1
ATOM 2862 C CA . ARG B 1 173 ? -2.253 96.191 99.151 1.00 56.17 170 ARG B CA 1
ATOM 2863 C C . ARG B 1 173 ? -3.391 97.074 99.620 1.00 55.93 170 ARG B C 1
ATOM 2864 O O . ARG B 1 173 ? -3.902 96.887 100.712 1.00 55.53 170 ARG B O 1
ATOM 2872 N N . ALA B 1 174 ? -3.812 98.009 98.776 1.00 56.45 171 ALA B N 1
ATOM 2873 C CA . ALA B 1 174 ? -4.891 98.919 99.131 1.00 57.20 171 ALA B CA 1
ATOM 2874 C C . ALA B 1 174 ? -6.219 98.211 99.340 1.00 58.18 171 ALA B C 1
ATOM 2875 O O . ALA B 1 174 ? -6.994 98.623 100.196 1.00 58.27 171 ALA B O 1
ATOM 2877 N N . VAL B 1 175 ? -6.494 97.143 98.595 1.00 59.52 172 VAL B N 1
ATOM 2878 C CA . VAL B 1 175 ? -7.705 96.379 98.917 1.00 60.85 172 VAL B CA 1
ATOM 2879 C C . VAL B 1 175 ? -7.482 95.323 99.990 1.00 62.06 172 VAL B C 1
ATOM 2880 O O . VAL B 1 175 ? -8.343 95.153 100.876 1.00 63.10 172 VAL B O 1
ATOM 2892 N N . LEU B 1 177 ? -5.436 95.034 102.472 1.00 63.18 174 LEU B N 1
ATOM 2893 C CA . LEU B 1 177 ? -5.339 95.595 103.817 1.00 63.13 174 LEU B CA 1
ATOM 2894 C C . LEU B 1 177 ? -6.351 96.710 104.025 1.00 63.13 174 LEU B C 1
ATOM 2895 O O . LEU B 1 177 ? -6.333 97.383 105.051 1.00 63.14 174 LEU B O 1
ATOM 2900 N N . ASP B 1 178 ? -7.232 96.897 103.045 1.00 63.27 175 ASP B N 1
ATOM 2901 C CA . ASP B 1 178 ? -8.356 97.835 103.157 1.00 63.19 175 ASP B CA 1
ATOM 2902 C C . ASP B 1 178 ? -7.877 99.196 103.650 1.00 63.04 175 ASP B C 1
ATOM 2903 O O . ASP B 1 178 ? -8.148 99.598 104.785 1.00 62.80 175 ASP B O 1
ATOM 2908 N N . ASP B 1 179 ? -7.149 99.887 102.783 1.00 63.08 176 ASP B N 1
ATOM 2909 C CA . ASP B 1 179 ? -6.471 101.122 103.156 1.00 63.67 176 ASP B CA 1
ATOM 2910 C C . ASP B 1 179 ? -5.994 101.864 101.895 1.00 63.75 176 ASP B C 1
ATOM 2911 O O . ASP B 1 179 ? -4.981 101.493 101.292 1.00 63.53 176 ASP B O 1
ATOM 2916 N N . THR B 1 180 ? -6.719 102.911 101.496 1.00 63.90 177 THR B N 1
ATOM 2917 C CA . THR B 1 180 ? -6.343 103.649 100.286 1.00 64.06 177 THR B CA 1
ATOM 2918 C C . THR B 1 180 ? -5.092 104.503 100.463 1.00 63.94 177 THR B C 1
ATOM 2919 O O . THR B 1 180 ? -4.521 104.942 99.472 1.00 64.06 177 THR B O 1
ATOM 2923 N N . GLU B 1 181 ? -4.644 104.731 101.699 1.00 63.80 178 GLU B N 1
ATOM 2924 C CA . GLU B 1 181 ? -3.392 105.490 101.897 1.00 63.77 178 GLU B CA 1
ATOM 2925 C C . GLU B 1 181 ? -2.197 104.649 101.413 1.00 63.04 178 GLU B C 1
ATOM 2926 O O . GLU B 1 181 ? -1.067 105.129 101.242 1.00 62.98 178 GLU B O 1
ATOM 2932 N N . GLU B 1 182 ? -2.487 103.380 101.190 1.00 62.29 179 GLU B N 1
ATOM 2933 C CA . GLU B 1 182 ? -1.549 102.434 100.660 1.00 61.93 179 GLU B CA 1
ATOM 2934 C C . GLU B 1 182 ? -1.083 102.874 99.246 1.00 61.94 179 GLU B C 1
ATOM 2935 O O . GLU B 1 182 ? 0.063 102.632 98.834 1.00 62.08 179 GLU B O 1
ATOM 2941 N N . LEU B 1 183 ? -1.967 103.554 98.517 1.00 61.55 180 LEU B N 1
ATOM 2942 C CA . LEU B 1 183 ? -1.589 104.200 97.262 1.00 60.99 180 LEU B CA 1
ATOM 2943 C C . LEU B 1 183 ? -0.754 105.473 97.476 1.00 60.79 180 LEU B C 1
ATOM 2944 O O . LEU B 1 183 ? 0.099 105.766 96.653 1.00 60.90 180 LEU B O 1
ATOM 2949 N N . GLU B 1 184 ? -0.993 106.217 98.559 1.00 60.21 181 GLU B N 1
ATOM 2950 C CA . GLU B 1 184 ? -0.216 107.420 98.869 1.00 60.45 181 GLU B CA 1
ATOM 2951 C C . GLU B 1 184 ? 1.255 107.084 99.098 1.00 60.14 181 GLU B C 1
ATOM 2952 O O . GLU B 1 184 ? 2.135 107.776 98.577 1.00 60.24 181 GLU B O 1
ATOM 2958 N N . THR B 1 185 ? 1.531 106.023 99.857 1.00 59.68 182 THR B N 1
ATOM 2959 C CA . THR B 1 185 ? 2.918 105.705 100.215 1.00 59.16 182 THR B CA 1
ATOM 2960 C C . THR B 1 185 ? 3.639 105.162 98.998 1.00 58.57 182 THR B C 1
ATOM 2961 O O . THR B 1 185 ? 4.814 105.426 98.790 1.00 59.02 182 THR B O 1
ATOM 2965 N N . ALA B 1 186 ? 2.917 104.418 98.171 1.00 58.10 183 ALA B N 1
ATOM 2966 C CA . ALA B 1 186 ? 3.445 103.943 96.876 1.00 56.51 183 ALA B CA 1
ATOM 2967 C C . ALA B 1 186 ? 3.786 105.081 95.919 1.00 55.74 183 ALA B C 1
ATOM 2968 O O . ALA B 1 186 ? 4.706 104.956 95.106 1.00 55.72 183 ALA B O 1
ATOM 2970 N N . ARG B 1 187 ? 3.038 106.183 95.982 1.00 54.76 184 ARG B N 1
ATOM 2971 C CA . ARG B 1 187 ? 3.344 107.311 95.102 1.00 53.84 184 ARG B CA 1
ATOM 2972 C C . ARG B 1 187 ? 4.732 107.837 95.490 1.00 53.53 184 ARG B C 1
ATOM 2973 O O . ARG B 1 187 ? 5.578 108.062 94.627 1.00 53.09 184 ARG B O 1
ATOM 2981 N N . GLN 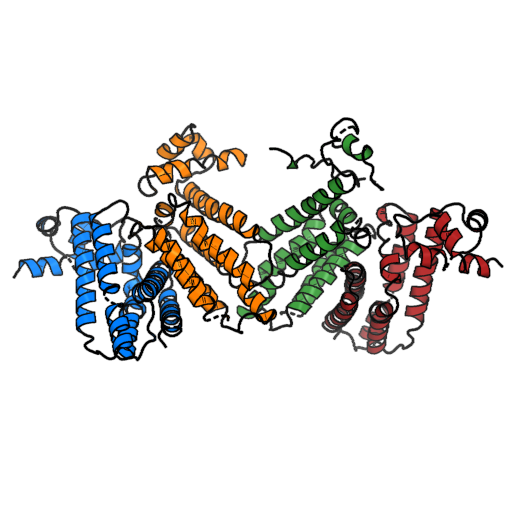B 1 188 ? 4.951 107.980 96.798 1.00 53.05 185 GLN B N 1
ATOM 2982 C CA . GLN B 1 188 ? 6.242 108.377 97.348 1.00 53.30 185 GLN B CA 1
ATOM 2983 C C . GLN B 1 188 ? 7.352 107.387 96.989 1.00 53.37 185 GLN B C 1
ATOM 2984 O O . GLN B 1 188 ? 8.414 107.814 96.540 1.00 53.42 185 GLN B O 1
ATOM 2990 N N . THR B 1 189 ? 7.102 106.088 97.185 1.00 53.20 186 THR B N 1
ATOM 2991 C CA . THR B 1 189 ? 8.059 105.041 96.817 1.00 53.09 186 THR B CA 1
ATOM 2992 C C . THR B 1 189 ? 8.451 105.225 95.372 1.00 54.05 186 THR B C 1
ATOM 2993 O O . THR B 1 189 ? 9.639 105.199 95.030 1.00 54.94 186 THR B O 1
ATOM 2997 N N . ALA B 1 190 ? 7.456 105.427 94.512 1.00 54.85 187 ALA B N 1
ATOM 2998 C CA . ALA B 1 190 ? 7.717 105.464 93.071 1.00 55.38 187 ALA B CA 1
ATOM 2999 C C . ALA B 1 190 ? 8.625 106.647 92.715 1.00 55.91 187 ALA B C 1
ATOM 3000 O O . ALA B 1 190 ? 9.550 106.509 91.905 1.00 55.97 187 ALA B O 1
ATOM 3002 N N . SER B 1 191 ? 8.379 107.787 93.352 1.00 55.90 188 SER B N 1
ATOM 3003 C CA . SER B 1 191 ? 9.206 108.951 93.153 1.00 56.87 188 SER B CA 1
ATOM 3004 C C . SER B 1 191 ? 10.559 108.733 93.780 1.00 56.61 188 SER B C 1
ATOM 3005 O O . SER B 1 191 ? 11.548 109.183 93.258 1.00 57.24 188 SER B O 1
ATOM 3008 N N . GLU B 1 192 ? 10.617 108.036 94.894 1.00 56.53 189 GLU B N 1
ATOM 3009 C CA . GLU B 1 192 ? 11.908 107.772 95.488 1.00 56.91 189 GLU B CA 1
ATOM 3010 C C . GLU B 1 192 ? 12.739 106.896 94.562 1.00 56.92 189 GLU B C 1
ATOM 3011 O O . GLU B 1 192 ? 13.918 107.174 94.336 1.00 55.83 189 GLU B O 1
ATOM 3017 N N . TYR B 1 193 ? 12.104 105.854 94.020 1.00 57.64 190 TYR B N 1
ATOM 3018 C CA . TYR B 1 193 ? 12.777 104.923 93.113 1.00 58.49 190 TYR B CA 1
ATOM 3019 C C . TYR B 1 193 ? 13.215 105.596 91.817 1.00 58.66 190 TYR B C 1
ATOM 3020 O O . TYR B 1 193 ? 14.383 105.575 91.465 1.00 58.87 190 TYR B O 1
ATOM 3029 N N . ALA B 1 194 ? 12.265 106.208 91.126 1.00 59.24 191 ALA B N 1
ATOM 3030 C CA . ALA B 1 194 ? 12.500 106.758 89.799 1.00 59.28 191 ALA B CA 1
ATOM 3031 C C . ALA B 1 194 ? 13.631 107.755 89.849 1.00 59.68 191 ALA B C 1
ATOM 3032 O O . ALA B 1 194 ? 14.562 107.717 89.025 1.00 59.01 191 ALA B O 1
ATOM 3034 N N . ASP B 1 195 ? 13.582 108.660 90.808 1.00 60.26 192 ASP B N 1
ATOM 3035 C CA . ASP B 1 195 ? 14.644 109.615 90.738 1.00 61.70 192 ASP B CA 1
ATOM 3036 C C . ASP B 1 195 ? 15.978 109.141 91.360 1.00 61.33 192 ASP B C 1
ATOM 3037 O O . ASP B 1 195 ? 17.025 109.730 91.094 1.00 61.68 192 ASP B O 1
ATOM 3042 N N . ALA B 1 196 ? 15.960 108.016 92.072 1.00 60.79 193 ALA B N 1
ATOM 3043 C CA . ALA B 1 196 ? 17.214 107.338 92.416 1.00 60.68 193 ALA B CA 1
ATOM 3044 C C . ALA B 1 196 ? 17.851 106.702 91.176 1.00 61.33 193 ALA B C 1
ATOM 3045 O O . ALA B 1 196 ? 19.079 106.640 91.065 1.00 60.94 193 ALA B O 1
ATOM 3055 N N . LEU B 1 198 ? 16.893 107.583 87.770 1.00 63.05 195 LEU B N 1
ATOM 3056 C CA . LEU B 1 198 ? 16.936 108.528 86.649 1.00 62.88 195 LEU B CA 1
ATOM 3057 C C . LEU B 1 198 ? 17.766 109.788 86.867 1.00 63.66 195 LEU B C 1
ATOM 3058 O O . LEU B 1 198 ? 18.410 110.266 85.942 1.00 63.75 195 LEU B O 1
ATOM 3063 N N . GLN B 1 199 ? 17.720 110.333 88.079 1.00 64.81 196 GLN B N 1
ATOM 3064 C CA . GLN B 1 199 ? 18.317 111.635 88.405 1.00 65.64 196 GLN B CA 1
ATOM 3065 C C . GLN B 1 199 ? 19.511 111.408 89.332 1.00 65.99 196 GLN B C 1
ATOM 3066 O O . GLN B 1 199 ? 19.791 112.228 90.214 1.00 65.96 196 GLN B O 1
ATOM 3073 N N . ASP C 1 14 ? -22.566 121.518 76.605 1.00 82.96 11 ASP C N 1
ATOM 3074 C CA . ASP C 1 14 ? -23.651 120.493 76.593 1.00 82.96 11 ASP C CA 1
ATOM 3075 C C . ASP C 1 14 ? -23.792 119.797 75.237 1.00 82.99 11 ASP C C 1
ATOM 3076 O O . ASP C 1 14 ? -24.150 118.621 75.185 1.00 82.99 11 ASP C O 1
ATOM 3078 N N . GLN C 1 15 ? -23.517 120.525 74.151 1.00 83.06 12 GLN C N 1
ATOM 3079 C CA . GLN C 1 15 ? -23.587 119.976 72.786 1.00 83.11 12 GLN C CA 1
ATOM 3080 C C . GLN C 1 15 ? -22.883 120.861 71.748 1.00 83.19 12 GLN C C 1
ATOM 3081 O O . GLN C 1 15 ? -23.365 121.010 70.621 1.00 83.15 12 GLN C O 1
ATOM 3083 N N . THR C 1 16 ? -21.738 121.429 72.129 1.00 83.33 13 THR C N 1
ATOM 3084 C CA . THR C 1 16 ? -20.997 122.375 71.279 1.00 83.46 13 THR C CA 1
ATOM 3085 C C . THR C 1 16 ? -20.124 121.718 70.199 1.00 83.54 13 THR C C 1
ATOM 3086 O O . THR C 1 16 ? -19.520 122.420 69.384 1.00 83.49 13 THR C O 1
ATOM 3088 N N . GLU C 1 17 ? -20.070 120.384 70.196 1.00 83.69 14 GLU C N 1
ATOM 3089 C CA . GLU C 1 17 ? -19.306 119.614 69.197 1.00 83.82 14 GLU C CA 1
ATOM 3090 C C . GLU C 1 17 ? -19.961 119.621 67.804 1.00 83.90 14 GLU C C 1
ATOM 3091 O O . GLU C 1 17 ? -19.420 119.056 66.845 1.00 83.90 14 GLU C O 1
ATOM 3093 N N . GLU C 1 18 ? -21.129 120.258 67.713 1.00 83.99 15 GLU C N 1
ATOM 3094 C CA . GLU C 1 18 ? -21.835 120.458 66.449 1.00 84.01 15 GLU C CA 1
ATOM 3095 C C . GLU C 1 18 ? -21.738 121.918 65.985 1.00 84.01 15 GLU C C 1
ATOM 3096 O O . GLU C 1 18 ? -22.151 122.253 64.868 1.00 84.00 15 GLU C O 1
ATOM 3098 N N . ILE C 1 19 ? -21.187 122.775 66.850 1.00 83.93 16 ILE C N 1
ATOM 3099 C CA . ILE C 1 19 ? -20.950 124.182 66.530 1.00 83.86 16 ILE C CA 1
ATOM 3100 C C . ILE C 1 19 ? -19.959 124.326 65.376 1.00 83.93 16 ILE C C 1
ATOM 3101 O O . ILE C 1 19 ? -20.079 125.238 64.557 1.00 83.87 16 ILE C O 1
ATOM 3108 N N . GLN C 1 21 ? -19.212 121.485 63.411 1.00 84.33 18 GLN C N 1
ATOM 3109 C CA . GLN C 1 21 ? -19.489 120.346 62.523 1.00 84.41 18 GLN C CA 1
ATOM 3110 C C . GLN C 1 21 ? -19.844 120.792 61.101 1.00 84.49 18 GLN C C 1
ATOM 3111 O O . GLN C 1 21 ? -19.174 120.405 60.142 1.00 84.43 18 GLN C O 1
ATOM 3113 N N . ALA C 1 22 ? -20.892 121.606 60.974 1.00 84.66 19 ALA C N 1
ATOM 3114 C CA . ALA C 1 22 ? -21.268 122.195 59.687 1.00 84.83 19 ALA C CA 1
ATOM 3115 C C . ALA C 1 22 ? -20.427 123.435 59.365 1.00 84.97 19 ALA C C 1
ATOM 3116 O O . ALA C 1 22 ? -20.225 123.759 58.191 1.00 85.07 19 ALA C O 1
ATOM 3118 N N . THR C 1 23 ? -19.935 124.109 60.411 1.00 85.10 20 THR C N 1
ATOM 3119 C CA . THR C 1 23 ? -19.093 125.315 60.290 1.00 85.16 20 THR C CA 1
ATOM 3120 C C . THR C 1 23 ? -17.673 125.013 59.802 1.00 85.22 20 THR C C 1
ATOM 3121 O O . THR C 1 23 ? -16.785 125.875 59.848 1.00 85.19 20 THR C O 1
ATOM 3123 N N . TYR C 1 24 ? -17.468 123.775 59.358 1.00 85.25 21 TYR C N 1
ATOM 3124 C CA . TYR C 1 24 ? -16.236 123.369 58.706 1.00 85.22 21 TYR C CA 1
ATOM 3125 C C . TYR C 1 24 ? -16.330 123.695 57.223 1.00 85.32 21 TYR C C 1
ATOM 3126 O O . TYR C 1 24 ? -15.338 124.082 56.602 1.00 85.29 21 TYR C O 1
ATOM 3128 N N . ARG C 1 25 ? -17.542 123.557 56.679 1.00 85.38 22 ARG C N 1
ATOM 3129 C CA . ARG C 1 25 ? -17.823 123.748 55.252 1.00 85.50 22 ARG C CA 1
ATOM 3130 C C . ARG C 1 25 ? -17.364 125.091 54.673 1.00 85.54 22 ARG C C 1
ATOM 3131 O O . ARG C 1 25 ? -17.262 125.234 53.449 1.00 85.58 22 ARG C O 1
ATOM 3133 N N . ALA C 1 26 ? -17.086 126.062 55.547 1.00 85.59 23 ALA C N 1
ATOM 3134 C CA . ALA C 1 26 ? -16.557 127.375 55.147 1.00 85.58 23 ALA C CA 1
ATOM 3135 C C . ALA C 1 26 ? -15.655 127.289 53.903 1.00 85.60 23 ALA C C 1
ATOM 3136 O O . ALA C 1 26 ? -15.851 128.039 52.932 1.00 85.40 23 ALA C O 1
ATOM 3138 N N . LEU C 1 27 ? -14.682 126.363 53.944 1.00 85.58 24 LEU C N 1
ATOM 3139 C CA . LEU C 1 27 ? -13.805 126.082 52.800 1.00 85.64 24 LEU C CA 1
ATOM 3140 C C . LEU C 1 27 ? -14.279 124.838 51.999 1.00 85.75 24 LEU C C 1
ATOM 3141 O O . LEU C 1 27 ? -13.579 123.783 51.935 1.00 86.02 24 LEU C O 1
ATOM 3143 N N . ARG C 1 28 ? -15.478 124.967 51.391 1.00 85.63 25 ARG C N 1
ATOM 3144 C CA . ARG C 1 28 ? -16.003 123.864 50.569 1.00 85.58 25 ARG C CA 1
ATOM 3145 C C . ARG C 1 28 ? -16.913 124.415 49.333 1.00 85.65 25 ARG C C 1
ATOM 3146 O O . ARG C 1 28 ? -16.398 124.452 48.130 1.00 85.87 25 ARG C O 1
ATOM 3148 N N . ASP C 1 34 ? -10.860 135.592 52.204 1.00 52.60 31 ASP C N 1
ATOM 3149 C CA . ASP C 1 34 ? -11.239 134.128 52.223 1.00 52.70 31 ASP C CA 1
ATOM 3150 C C . ASP C 1 34 ? -12.606 133.922 52.900 1.00 52.75 31 ASP C C 1
ATOM 3151 O O . ASP C 1 34 ? -13.635 133.991 52.225 1.00 52.65 31 ASP C O 1
ATOM 3153 N N . LEU C 1 35 ? -12.610 133.684 54.217 1.00 52.91 32 LEU C N 1
ATOM 3154 C CA . LEU C 1 35 ? -13.823 133.286 54.957 1.00 52.97 32 LEU C CA 1
ATOM 3155 C C . LEU C 1 35 ? -14.434 134.415 55.789 1.00 53.04 32 LEU C C 1
ATOM 3156 O O . LEU C 1 35 ? -13.721 135.118 56.505 1.00 52.96 32 LEU C O 1
ATOM 3158 N N . THR C 1 36 ? -15.757 134.561 55.700 1.00 53.29 33 THR C N 1
ATOM 3159 C CA . THR C 1 36 ? -16.480 135.670 56.342 1.00 53.59 33 THR C CA 1
ATOM 3160 C C . THR C 1 36 ? -17.265 135.238 57.582 1.00 53.78 33 THR C C 1
ATOM 3161 O O . THR C 1 36 ? -17.560 134.053 57.757 1.00 53.81 33 THR C O 1
ATOM 3163 N N . ILE C 1 37 ? -17.594 136.213 58.432 1.00 54.08 34 ILE C N 1
ATOM 3164 C CA . ILE C 1 37 ? -18.301 135.973 59.697 1.00 54.40 34 ILE C CA 1
ATOM 3165 C C . ILE C 1 37 ? -19.692 135.381 59.476 1.00 54.65 34 ILE C C 1
ATOM 3166 O O . ILE C 1 37 ? -20.060 134.371 60.093 1.00 54.46 34 ILE C O 1
ATOM 3168 N N . GLN C 1 38 ? -20.444 136.024 58.582 1.00 55.12 35 GLN C N 1
ATOM 3169 C CA . GLN C 1 38 ? -21.814 135.635 58.231 1.00 55.46 35 GLN C CA 1
ATOM 3170 C C . GLN C 1 38 ? -21.869 134.489 57.215 1.00 55.67 35 GLN C C 1
ATOM 3171 O O . GLN C 1 38 ? -22.727 133.604 57.321 1.00 55.74 35 GLN C O 1
ATOM 3173 N N . ARG C 1 39 ? -20.956 134.512 56.239 1.00 55.80 36 ARG C N 1
ATOM 3174 C CA . ARG C 1 39 ? -20.887 133.488 55.194 1.00 55.84 36 ARG C CA 1
ATOM 3175 C C . ARG C 1 39 ? -20.591 132.124 55.812 1.00 56.02 36 ARG C C 1
ATOM 3176 O O . ARG C 1 39 ? -20.468 131.118 55.104 1.00 55.93 36 ARG C O 1
ATOM 3178 N N . ILE C 1 40 ? -20.493 132.116 57.143 1.00 56.26 37 ILE C N 1
ATOM 3179 C CA . ILE C 1 40 ? -20.217 130.922 57.939 1.00 56.44 37 ILE C CA 1
ATOM 3180 C C . ILE C 1 40 ? -21.492 130.369 58.586 1.00 56.53 37 ILE C C 1
ATOM 3181 O O . ILE C 1 40 ? -21.807 129.185 58.443 1.00 56.48 37 ILE C O 1
ATOM 3183 N N . ALA C 1 41 ? -22.225 131.232 59.286 1.00 56.73 38 ALA C N 1
ATOM 3184 C CA . ALA C 1 41 ? -23.458 130.834 59.966 1.00 57.00 38 ALA C CA 1
ATOM 3185 C C . ALA C 1 41 ? -24.601 130.477 58.997 1.00 57.15 38 ALA C C 1
ATOM 3186 O O . ALA C 1 41 ? -25.586 129.843 59.395 1.00 57.08 38 ALA C O 1
ATOM 3188 N N . ASP C 1 42 ? -24.450 130.875 57.732 1.00 57.37 39 ASP C N 1
ATOM 3189 C CA . ASP C 1 42 ? -25.426 130.588 56.673 1.00 57.56 39 ASP C CA 1
ATOM 3190 C C . ASP C 1 42 ? -25.531 129.094 56.336 1.00 57.70 39 ASP C C 1
ATOM 3191 O O . ASP C 1 42 ? -26.553 128.644 55.815 1.00 57.76 39 ASP C O 1
ATOM 3193 N N . GLU C 1 43 ? -24.470 128.340 56.624 1.00 57.87 40 GLU C N 1
ATOM 3194 C CA . GLU C 1 43 ? -24.472 126.880 56.480 1.00 58.05 40 GLU C CA 1
ATOM 3195 C C . GLU C 1 43 ? -24.674 126.192 57.837 1.00 58.14 40 GLU C C 1
ATOM 3196 O O . GLU C 1 43 ? -25.530 125.310 57.972 1.00 58.19 40 GLU C O 1
ATOM 3198 N N . TYR C 1 44 ? -23.879 126.610 58.827 1.00 58.11 41 TYR C N 1
ATOM 3199 C CA . TYR C 1 44 ? -23.976 126.119 60.204 1.00 57.94 41 TYR C CA 1
ATOM 3200 C C . TYR C 1 44 ? -25.265 126.577 60.881 1.00 57.86 41 TYR C C 1
ATOM 3201 O O . TYR C 1 44 ? -25.800 125.887 61.747 1.00 57.69 41 TYR C O 1
ATOM 3203 N N . SER C 1 47 ? -27.169 132.732 60.965 1.00 78.34 44 SER C N 1
ATOM 3204 C CA . SER C 1 47 ? -27.049 134.136 60.589 1.00 78.40 44 SER C CA 1
ATOM 3205 C C . SER C 1 47 ? -26.014 134.882 61.439 1.00 78.45 44 SER C C 1
ATOM 3206 O O . SER C 1 47 ? -25.627 134.417 62.516 1.00 78.39 44 SER C O 1
ATOM 3208 N N . THR C 1 48 ? -25.571 136.037 60.936 1.00 78.56 45 THR C N 1
ATOM 3209 C CA . THR C 1 48 ? -24.703 136.963 61.678 1.00 78.64 45 THR C CA 1
ATOM 3210 C C . THR C 1 48 ? -25.437 137.588 62.868 1.00 78.71 45 THR C C 1
ATOM 3211 O O . THR C 1 48 ? -24.806 138.087 63.806 1.00 78.69 45 THR C O 1
ATOM 3213 N N . ALA C 1 49 ? -26.770 137.572 62.802 1.00 78.76 46 ALA C N 1
ATOM 3214 C CA . ALA C 1 49 ? -27.632 137.958 63.916 1.00 78.73 46 ALA C CA 1
ATOM 3215 C C . ALA C 1 49 ? -28.159 136.721 64.663 1.00 78.77 46 ALA C C 1
ATOM 3216 O O . ALA C 1 49 ? -29.082 136.825 65.473 1.00 78.75 46 ALA C O 1
ATOM 3218 N N . ALA C 1 50 ? -27.564 135.558 64.383 1.00 78.83 47 ALA C N 1
ATOM 3219 C CA . ALA C 1 50 ? -27.888 134.315 65.088 1.00 78.79 47 ALA C CA 1
ATOM 3220 C C . ALA C 1 50 ? -26.738 133.883 66.004 1.00 78.80 47 ALA C C 1
ATOM 3221 O O . ALA C 1 50 ? -26.612 134.402 67.115 1.00 78.80 47 ALA C O 1
ATOM 3223 N N . VAL C 1 51 ? -25.898 132.957 65.536 1.00 78.82 48 VAL C N 1
ATOM 3224 C CA . VAL C 1 51 ? -24.783 132.421 66.336 1.00 78.90 48 VAL C CA 1
ATOM 3225 C C . VAL C 1 51 ? -23.604 133.402 66.473 1.00 78.94 48 VAL C C 1
ATOM 3226 O O . VAL C 1 51 ? -22.433 132.994 66.425 1.00 78.89 48 VAL C O 1
ATOM 3228 N N . HIS C 1 52 ? -23.931 134.684 66.664 1.00 78.88 49 HIS C N 1
ATOM 3229 C CA . HIS C 1 52 ? -22.955 135.784 66.708 1.00 78.79 49 HIS C CA 1
ATOM 3230 C C . HIS C 1 52 ? -22.082 135.773 67.965 1.00 78.73 49 HIS C C 1
ATOM 3231 O O . HIS C 1 52 ? -20.857 135.649 67.876 1.00 78.68 49 HIS C O 1
ATOM 3233 N N . TYR C 1 53 ? -22.727 135.900 69.125 1.00 78.72 50 TYR C N 1
ATOM 3234 C CA . TYR C 1 53 ? -22.050 135.953 70.425 1.00 78.61 50 TYR C CA 1
ATOM 3235 C C . TYR C 1 53 ? -21.361 134.637 70.787 1.00 78.50 50 TYR C C 1
ATOM 3236 O O . TYR C 1 53 ? -20.656 134.556 71.796 1.00 78.40 50 TYR C O 1
ATOM 3238 N N . TYR C 1 54 ? -21.566 133.620 69.950 1.00 78.46 51 TYR C N 1
ATOM 3239 C CA . TYR C 1 54 ? -20.958 132.302 70.126 1.00 78.54 51 TYR C CA 1
ATOM 3240 C C . TYR C 1 54 ? -19.439 132.352 70.358 1.00 78.54 51 TYR C C 1
ATOM 3241 O O . TYR C 1 54 ? -18.894 131.503 71.065 1.00 78.50 51 TYR C O 1
ATOM 3243 N N . TYR C 1 55 ? -18.768 133.338 69.760 1.00 78.57 52 TYR C N 1
ATOM 3244 C CA . TYR C 1 55 ? -17.351 133.619 70.042 1.00 78.66 52 TYR C CA 1
ATOM 3245 C C . TYR C 1 55 ? -17.064 135.124 69.969 1.00 78.73 52 TYR C C 1
ATOM 3246 O O . TYR C 1 55 ? -17.533 135.809 69.053 1.00 78.69 52 TYR C O 1
ATOM 3248 N N . ASP C 1 56 ? -16.290 135.623 70.936 1.00 78.85 53 ASP C N 1
ATOM 3249 C CA . ASP C 1 56 ? -16.064 137.067 71.123 1.00 78.98 53 ASP C CA 1
ATOM 3250 C C . ASP C 1 56 ? -15.225 137.749 70.031 1.00 79.07 53 ASP C C 1
ATOM 3251 O O . ASP C 1 56 ? -15.348 138.959 69.828 1.00 79.09 53 ASP C O 1
ATOM 3253 N N . THR C 1 57 ? -14.384 136.979 69.338 1.00 79.15 54 THR C N 1
ATOM 3254 C CA . THR C 1 57 ? -13.540 137.517 68.269 1.00 79.17 54 THR C CA 1
ATOM 3255 C C . THR C 1 57 ? -13.703 136.742 66.962 1.00 79.29 54 THR C C 1
ATOM 3256 O O . THR C 1 57 ? -13.844 135.515 66.971 1.00 79.31 54 THR C O 1
ATOM 3258 N N . LYS C 1 58 ? -13.687 137.466 65.842 1.00 79.38 55 LYS C N 1
ATOM 3259 C CA . LYS C 1 58 ? -13.716 136.854 64.511 1.00 79.54 55 LYS C CA 1
ATOM 3260 C C . LYS C 1 58 ? -12.501 135.945 64.337 1.00 79.70 55 LYS C C 1
ATOM 3261 O O . LYS C 1 58 ? -12.547 134.950 63.606 1.00 79.55 55 LYS C O 1
ATOM 3263 N N . ASP C 1 59 ? -11.422 136.306 65.031 1.00 79.90 56 ASP C N 1
ATOM 3264 C CA . ASP C 1 59 ? -10.207 135.505 65.101 1.00 80.07 56 ASP C CA 1
ATOM 3265 C C . ASP C 1 59 ? -10.407 134.268 65.985 1.00 80.09 56 ASP C C 1
ATOM 3266 O O . ASP C 1 59 ? -9.962 133.169 65.625 1.00 80.00 56 ASP C O 1
ATOM 3268 N N . ASP C 1 60 ? -11.090 134.462 67.120 1.00 79.93 57 ASP C N 1
ATOM 3269 C CA . ASP C 1 60 ? -11.285 133.422 68.147 1.00 79.84 57 ASP C CA 1
ATOM 3270 C C . ASP C 1 60 ? -12.052 132.200 67.649 1.00 79.78 57 ASP C C 1
ATOM 3271 O O . ASP C 1 60 ? -11.713 131.066 68.012 1.00 79.78 57 ASP C O 1
ATOM 3273 N N . LEU C 1 61 ? -13.077 132.431 66.825 1.00 79.57 58 LEU C N 1
ATOM 3274 C CA . LEU C 1 61 ? -13.821 131.345 66.181 1.00 79.47 58 LEU C CA 1
ATOM 3275 C C . LEU C 1 61 ? -12.866 130.374 65.471 1.00 79.48 58 LEU C C 1
ATOM 3276 O O . LEU C 1 61 ? -12.952 129.152 65.652 1.00 79.24 58 LEU C O 1
ATOM 3278 N N . LEU C 1 62 ? -11.951 130.940 64.683 1.00 79.55 59 LEU C N 1
ATOM 3279 C CA . LEU C 1 62 ? -10.928 130.184 63.964 1.00 79.64 59 LEU C CA 1
ATOM 3280 C C . LEU C 1 62 ? -9.979 129.482 64.932 1.00 79.76 59 LEU C C 1
ATOM 3281 O O . LEU C 1 62 ? -9.604 128.335 64.707 1.00 79.64 59 LEU C O 1
ATOM 3286 N N . ALA C 1 63 ? -9.613 130.174 66.011 1.00 80.06 60 ALA C N 1
ATOM 3287 C CA . ALA C 1 63 ? -8.705 129.641 67.031 1.00 80.35 60 ALA C CA 1
ATOM 3288 C C . ALA C 1 63 ? -9.144 128.267 67.552 1.00 80.60 60 ALA C C 1
ATOM 3289 O O . ALA C 1 63 ? -8.348 127.320 67.572 1.00 80.63 60 ALA C O 1
ATOM 3291 N N . ALA C 1 64 ? -10.410 128.168 67.957 1.00 80.89 61 ALA C N 1
ATOM 3292 C CA . ALA C 1 64 ? -10.987 126.910 68.437 1.00 81.13 61 ALA C CA 1
ATOM 3293 C C . ALA C 1 64 ? -10.960 125.833 67.357 1.00 81.35 61 ALA C C 1
ATOM 3294 O O . ALA C 1 64 ? -10.679 124.670 67.644 1.00 81.38 61 ALA C O 1
ATOM 3296 N N . PHE C 1 65 ? -11.238 126.238 66.117 1.00 81.67 62 PHE C N 1
ATOM 3297 C CA . PHE C 1 65 ? -11.311 125.322 64.976 1.00 81.96 62 PHE C CA 1
ATOM 3298 C C . PHE C 1 65 ? -9.991 124.594 64.697 1.00 82.13 62 PHE C C 1
ATOM 3299 O O . PHE C 1 65 ? -9.997 123.427 64.286 1.00 82.23 62 PHE C O 1
ATOM 3307 N N . LEU C 1 66 ? -8.869 125.285 64.902 1.00 82.26 63 LEU C N 1
ATOM 3308 C CA . LEU C 1 66 ? -7.570 124.623 64.899 1.00 82.38 63 LEU C CA 1
ATOM 3309 C C . LEU C 1 66 ? -7.553 123.571 65.992 1.00 82.67 63 LEU C C 1
ATOM 3310 O O . LEU C 1 66 ? -7.292 122.404 65.722 1.00 82.82 63 LEU C O 1
ATOM 3315 N N . ASP C 1 67 ? -7.866 123.992 67.216 1.00 82.93 64 ASP C N 1
ATOM 3316 C CA . ASP C 1 67 ? -7.874 123.100 68.364 1.00 83.28 64 ASP C CA 1
ATOM 3317 C C . ASP C 1 67 ? -8.947 122.031 68.248 1.00 83.63 64 ASP C C 1
ATOM 3318 O O . ASP C 1 67 ? -9.053 121.167 69.112 1.00 83.65 64 ASP C O 1
ATOM 3323 N N . TYR C 1 68 ? -9.742 122.097 67.184 1.00 84.15 65 TYR C N 1
ATOM 3324 C CA . TYR C 1 68 ? -10.722 121.059 66.905 1.00 84.87 65 TYR C CA 1
ATOM 3325 C C . TYR C 1 68 ? -10.128 120.033 65.968 1.00 85.14 65 TYR C C 1
ATOM 3326 O O . TYR C 1 68 ? -9.939 118.882 66.355 1.00 85.38 65 TYR C O 1
ATOM 3335 N N . LEU C 1 69 ? -9.842 120.445 64.732 1.00 85.38 66 LEU C N 1
ATOM 3336 C CA . LEU C 1 69 ? -9.287 119.529 63.731 1.00 85.57 66 LEU C CA 1
ATOM 3337 C C . LEU C 1 69 ? -7.965 118.916 64.176 1.00 85.70 66 LEU C C 1
ATOM 3338 O O . LEU C 1 69 ? -7.645 117.783 63.818 1.00 85.76 66 LEU C O 1
ATOM 3343 N N . LEU C 1 70 ? -7.216 119.669 64.974 1.00 85.93 67 LEU C N 1
ATOM 3344 C CA . LEU C 1 70 ? -6.007 119.161 65.598 1.00 86.04 67 LEU C CA 1
ATOM 3345 C C . LEU C 1 70 ? -6.310 118.212 66.759 1.00 86.42 67 LEU C C 1
ATOM 3346 O O . LEU C 1 70 ? -5.512 117.320 67.034 1.00 86.62 67 LEU C O 1
ATOM 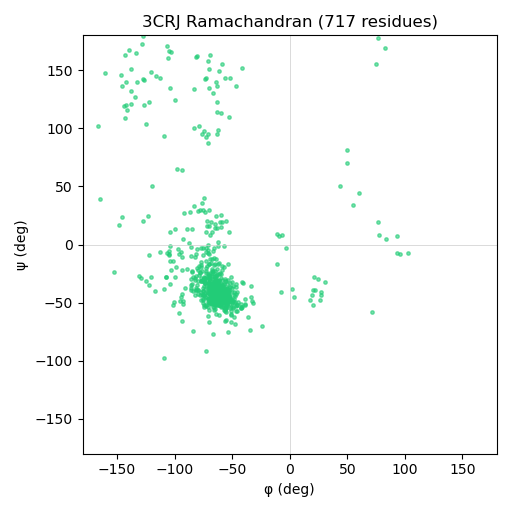3351 N N . GLU C 1 71 ? -7.454 118.387 67.425 1.00 86.62 68 GLU C N 1
ATOM 3352 C CA . GLU C 1 71 ? -7.827 117.531 68.567 1.00 86.98 68 GLU C CA 1
ATOM 3353 C C . GLU C 1 71 ? -8.190 116.098 68.149 1.00 87.32 68 GLU C C 1
ATOM 3354 O O . GLU C 1 71 ? -7.688 115.137 68.730 1.00 87.31 68 GLU C O 1
ATOM 3360 N N . ARG C 1 72 ? -9.060 115.954 67.148 1.00 87.75 69 ARG C N 1
ATOM 3361 C CA . ARG C 1 72 ? -9.405 114.627 66.614 1.00 88.07 69 ARG C CA 1
ATOM 3362 C C . ARG C 1 72 ? -8.293 114.095 65.697 1.00 88.18 69 ARG C C 1
ATOM 3363 O O . ARG C 1 72 ? -8.216 112.895 65.426 1.00 88.14 69 ARG C O 1
ATOM 3371 N N . PHE C 1 73 ? -7.431 115.001 65.238 1.00 88.34 70 PHE C N 1
ATOM 3372 C CA . PHE C 1 73 ? -6.170 114.631 64.605 1.00 88.66 70 PHE C CA 1
ATOM 3373 C C . PHE C 1 73 ? -5.253 113.937 65.613 1.00 88.53 70 PHE C C 1
ATOM 3374 O O . PHE C 1 73 ? -4.345 113.201 65.228 1.00 88.67 70 PHE C O 1
ATOM 3382 N N . VAL C 1 74 ? -5.489 114.196 66.902 1.00 88.25 71 VAL C N 1
ATOM 3383 C CA . VAL C 1 74 ? -4.737 113.573 67.998 1.00 87.59 71 VAL C CA 1
ATOM 3384 C C . VAL C 1 74 ? -5.503 112.356 68.532 1.00 87.49 71 VAL C C 1
ATOM 3385 O O . VAL C 1 74 ? -4.979 111.235 68.510 1.00 87.44 71 VAL C O 1
ATOM 3389 N N . ASP C 1 75 ? -6.739 112.591 68.993 1.00 87.20 72 ASP C N 1
ATOM 3390 C CA . ASP C 1 75 ? -7.668 111.544 69.455 1.00 86.73 72 ASP C CA 1
ATOM 3391 C C . ASP C 1 75 ? -7.517 110.245 68.670 1.00 86.44 72 ASP C C 1
ATOM 3392 O O . ASP C 1 75 ? -7.489 109.158 69.251 1.00 86.37 72 ASP C O 1
ATOM 3397 N N . SER C 1 76 ? -7.431 110.377 67.347 1.00 85.89 73 SER C N 1
ATOM 3398 C CA . SER C 1 76 ? -7.262 109.247 66.458 1.00 85.48 73 SER C CA 1
ATOM 3399 C C . SER C 1 76 ? -6.025 108.444 66.847 1.00 85.17 73 SER C C 1
ATOM 3400 O O . SER C 1 76 ? -6.154 107.308 67.285 1.00 85.07 73 SER C O 1
ATOM 3403 N N . ILE C 1 77 ? -4.841 109.048 66.709 1.00 84.67 74 ILE C N 1
ATOM 3404 C CA . ILE C 1 77 ? -3.564 108.356 66.935 1.00 83.97 74 ILE C CA 1
ATOM 3405 C C . ILE C 1 77 ? -3.476 107.629 68.279 1.00 83.21 74 ILE C C 1
ATOM 3406 O O . ILE C 1 77 ? -2.885 106.554 68.364 1.00 83.04 74 ILE C O 1
ATOM 3411 N N . HIS C 1 78 ? -4.057 108.207 69.325 1.00 82.28 75 HIS C N 1
ATOM 3412 C CA . HIS C 1 78 ? -4.095 107.535 70.615 1.00 81.60 75 HIS C CA 1
ATOM 3413 C C . HIS C 1 78 ? -4.868 106.231 70.500 1.00 80.62 75 HIS C C 1
ATOM 3414 O O . HIS C 1 78 ? -4.789 105.378 71.382 1.00 80.57 75 HIS C O 1
ATOM 3421 N N . ASP C 1 79 ? -5.618 106.098 69.408 1.00 79.49 76 ASP C N 1
ATOM 3422 C CA . ASP C 1 79 ? -6.443 104.915 69.155 1.00 78.46 76 ASP C CA 1
ATOM 3423 C C . ASP C 1 79 ? -5.637 103.674 68.820 1.00 77.12 76 ASP C C 1
ATOM 3424 O O . ASP C 1 79 ? -6.101 102.549 69.053 1.00 77.24 76 ASP C O 1
ATOM 3429 N N . VAL C 1 80 ? -4.435 103.872 68.289 1.00 75.25 77 VAL C N 1
ATOM 3430 C CA . VAL C 1 80 ? -3.540 102.749 68.100 1.00 73.57 77 VAL C CA 1
ATOM 3431 C C . VAL C 1 80 ? -2.897 102.435 69.455 1.00 72.52 77 VAL C C 1
ATOM 3432 O O . VAL C 1 80 ? -2.041 103.163 69.948 1.00 71.96 77 VAL C O 1
ATOM 3436 N N . GLU C 1 81 ? -3.413 101.382 70.087 1.00 71.50 78 GLU C N 1
ATOM 3437 C CA . GLU C 1 81 ? -2.902 100.885 71.355 1.00 70.35 78 GLU C CA 1
ATOM 3438 C C . GLU C 1 81 ? -1.878 99.789 71.120 1.00 69.48 78 GLU C C 1
ATOM 3439 O O . GLU C 1 81 ? -1.168 99.382 72.026 1.00 69.51 78 GLU C O 1
ATOM 3445 N N . THR C 1 82 ? -1.799 99.332 69.878 1.00 68.49 79 THR C N 1
ATOM 3446 C CA . THR C 1 82 ? -0.807 98.365 69.451 1.00 67.37 79 THR C CA 1
ATOM 3447 C C . THR C 1 82 ? 0.563 98.780 69.978 1.00 66.84 79 THR C C 1
ATOM 3448 O O . THR C 1 82 ? 0.943 99.957 69.918 1.00 66.71 79 THR C O 1
ATOM 3452 N N . THR C 1 83 ? 1.297 97.805 70.490 1.00 66.18 80 THR C N 1
ATOM 3453 C CA . THR C 1 83 ? 2.576 98.059 71.128 1.00 65.97 80 THR C CA 1
ATOM 3454 C C . THR C 1 83 ? 3.782 97.608 70.322 1.00 66.10 80 THR C C 1
ATOM 3455 O O . THR C 1 83 ? 4.856 98.169 70.450 1.00 66.33 80 THR C O 1
ATOM 3459 N N . ASP C 1 84 ? 3.632 96.596 69.487 1.00 66.39 81 ASP C N 1
ATOM 3460 C CA . ASP C 1 84 ? 4.827 96.070 68.859 1.00 66.67 81 ASP C CA 1
ATOM 3461 C C . ASP C 1 84 ? 5.349 97.107 67.841 1.00 66.39 81 ASP C C 1
ATOM 3462 O O . ASP C 1 84 ? 4.567 97.705 67.095 1.00 66.46 81 ASP C O 1
ATOM 3467 N N . PRO C 1 85 ? 6.668 97.358 67.854 1.00 66.15 82 PRO C N 1
ATOM 3468 C CA . PRO C 1 85 ? 7.214 98.551 67.201 1.00 65.80 82 PRO C CA 1
ATOM 3469 C C . PRO C 1 85 ? 6.865 98.705 65.712 1.00 65.55 82 PRO C C 1
ATOM 3470 O O . PRO C 1 85 ? 6.528 99.797 65.258 1.00 65.28 82 PRO C O 1
ATOM 3474 N N . GLU C 1 86 ? 6.927 97.605 64.980 1.00 65.57 83 GLU C N 1
ATOM 3475 C CA . GLU C 1 86 ? 6.740 97.608 63.542 1.00 65.54 83 GLU C CA 1
ATOM 3476 C C . GLU C 1 86 ? 5.283 97.882 63.177 1.00 65.05 83 GLU C C 1
ATOM 3477 O O . GLU C 1 86 ? 4.997 98.751 62.351 1.00 65.21 83 GLU C O 1
ATOM 3483 N N . ALA C 1 87 ? 4.358 97.158 63.799 1.00 64.09 84 ALA C N 1
ATOM 3484 C CA . ALA C 1 87 ? 2.955 97.386 63.520 1.00 63.27 84 ALA C CA 1
ATOM 3485 C C . ALA C 1 87 ? 2.588 98.822 63.863 1.00 62.50 84 ALA C C 1
ATOM 3486 O O . ALA C 1 87 ? 1.891 99.482 63.106 1.00 62.48 84 ALA C O 1
ATOM 3488 N N . ARG C 1 88 ? 3.088 99.301 64.992 1.00 61.64 85 ARG C N 1
ATOM 3489 C CA . ARG C 1 88 ? 2.720 100.606 65.493 1.00 61.14 85 ARG C CA 1
ATOM 3490 C C . ARG C 1 88 ? 3.178 101.717 64.574 1.00 61.04 85 ARG C C 1
ATOM 3491 O O . ARG C 1 88 ? 2.383 102.580 64.190 1.00 61.28 85 ARG C O 1
ATOM 3499 N N . LEU C 1 89 ? 4.465 101.703 64.230 1.00 60.68 86 LEU C N 1
ATOM 3500 C CA . LEU C 1 89 ? 5.038 102.724 63.376 1.00 60.08 86 LEU C CA 1
ATOM 3501 C C . LEU C 1 89 ? 4.204 102.781 62.122 1.00 60.29 86 LEU C C 1
ATOM 3502 O O . LEU C 1 89 ? 3.896 103.860 61.630 1.00 60.78 86 LEU C O 1
ATOM 3507 N N . ASN C 1 90 ? 3.811 101.611 61.635 1.00 60.47 87 ASN C N 1
ATOM 3508 C CA . ASN C 1 90 ? 3.010 101.493 60.420 1.00 60.67 87 ASN C CA 1
ATOM 3509 C C . ASN C 1 90 ? 1.601 102.012 60.520 1.00 60.59 87 ASN C C 1
ATOM 3510 O O . ASN C 1 90 ? 1.054 102.517 59.535 1.00 60.45 87 ASN C O 1
ATOM 3515 N N . LEU C 1 91 ? 1.009 101.863 61.699 1.00 60.54 88 LEU C N 1
ATOM 3516 C CA . LEU C 1 91 ? -0.340 102.338 61.916 1.00 60.52 88 LEU C CA 1
ATOM 3517 C C . LEU C 1 91 ? -0.305 103.839 62.154 1.00 60.46 88 LEU C C 1
ATOM 3518 O O . LEU C 1 91 ? -1.217 104.559 61.766 1.00 60.70 88 LEU C O 1
ATOM 3523 N N . LEU C 1 92 ? 0.770 104.326 62.746 1.00 60.34 89 LEU C N 1
ATOM 3524 C CA . LEU C 1 92 ? 0.908 105.760 62.899 1.00 60.33 89 LEU C CA 1
ATOM 3525 C C . LEU C 1 92 ? 1.072 106.402 61.526 1.00 60.35 89 LEU C C 1
ATOM 3526 O O . LEU C 1 92 ? 0.375 107.351 61.203 1.00 61.26 89 LEU C O 1
ATOM 3531 N N . LEU C 1 93 ? 1.964 105.857 60.704 1.00 59.86 90 LEU C N 1
ATOM 3532 C CA . LEU C 1 93 ? 2.139 106.319 59.325 1.00 59.11 90 LEU C CA 1
ATOM 3533 C C . LEU C 1 93 ? 0.852 106.274 58.530 1.00 58.82 90 LEU C C 1
ATOM 3534 O O . LEU C 1 93 ? 0.583 107.181 57.746 1.00 58.24 90 LEU C O 1
ATOM 3539 N N . ASP C 1 94 ? 0.080 105.204 58.740 1.00 58.87 91 ASP C N 1
ATOM 3540 C CA . ASP C 1 94 ? -1.268 105.042 58.178 1.00 58.81 91 ASP C CA 1
ATOM 3541 C C . ASP C 1 94 ? -2.185 106.213 58.498 1.00 59.10 91 ASP C C 1
ATOM 3542 O O . ASP C 1 94 ? -2.887 106.707 57.612 1.00 59.03 91 ASP C O 1
ATOM 3547 N N . GLU C 1 95 ? -2.197 106.644 59.762 1.00 59.22 92 GLU C N 1
ATOM 3548 C CA . GLU C 1 95 ? -3.092 107.726 60.172 1.00 59.74 92 GLU C CA 1
ATOM 3549 C C . GLU C 1 95 ? -2.682 109.056 59.541 1.00 59.69 92 GLU C C 1
ATOM 3550 O O . GLU C 1 95 ? -3.520 109.830 59.081 1.00 59.89 92 GLU C O 1
ATOM 3556 N N . LEU C 1 96 ? -1.381 109.300 59.514 1.00 59.27 93 LEU C N 1
ATOM 3557 C CA . LEU C 1 96 ? -0.831 110.510 58.951 1.00 58.97 93 LEU C CA 1
ATOM 3558 C C . LEU C 1 96 ? -0.932 110.608 57.419 1.00 58.79 93 LEU C C 1
ATOM 3559 O O . LEU C 1 96 ? -0.995 111.706 56.887 1.00 58.59 93 LEU C O 1
ATOM 3564 N N . LEU C 1 97 ? -0.957 109.470 56.724 1.00 58.85 94 LEU C N 1
ATOM 3565 C CA . LEU C 1 97 ? -0.869 109.435 55.248 1.00 58.76 94 LEU C CA 1
ATOM 3566 C C . LEU C 1 97 ? -1.992 108.701 54.515 1.00 59.47 94 LEU C C 1
ATOM 3567 O O . LEU C 1 97 ? -2.352 109.095 53.408 1.00 59.82 94 LEU C O 1
ATOM 3572 N N . VAL C 1 98 ? -2.570 107.676 55.114 1.00 60.52 95 VAL C N 1
ATOM 3573 C CA . VAL C 1 98 ? -3.654 106.966 54.451 1.00 61.67 95 VAL C CA 1
ATOM 3574 C C . VAL C 1 98 ? -5.028 107.490 54.804 1.00 62.70 95 VAL C C 1
ATOM 3575 O O . VAL C 1 98 ? -5.811 107.783 53.942 1.00 62.92 95 VAL C O 1
ATOM 3579 N N . LYS C 1 99 ? -5.307 107.608 56.082 1.00 64.42 96 LYS C N 1
ATOM 3580 C CA . LYS C 1 99 ? -6.575 108.213 56.572 1.00 66.30 96 LYS C CA 1
ATOM 3581 C C . LYS C 1 99 ? -6.978 109.570 55.953 1.00 67.40 96 LYS C C 1
ATOM 3582 O O . LYS C 1 99 ? -8.169 109.780 55.698 1.00 67.57 96 LYS C O 1
ATOM 3588 N N . PRO C 1 100 ? -6.009 110.501 55.742 1.00 68.33 97 PRO C N 1
ATOM 3589 C CA . PRO C 1 100 ? -6.319 111.764 55.072 1.00 69.09 97 PRO C CA 1
ATOM 3590 C C . PRO C 1 100 ? -6.633 111.667 53.577 1.00 69.99 97 PRO C C 1
ATOM 3591 O O . PRO C 1 100 ? -7.035 112.666 52.985 1.00 70.00 97 PRO C O 1
ATOM 3595 N N . GLN C 1 101 ? -6.447 110.501 52.962 1.00 71.28 98 GLN C N 1
ATOM 3596 C CA . GLN C 1 101 ? -6.898 110.315 51.581 1.00 72.65 98 GLN C CA 1
ATOM 3597 C C . GLN C 1 101 ? -8.407 110.498 51.539 1.00 74.11 98 GLN C C 1
ATOM 3598 O O . GLN C 1 101 ? -8.920 111.149 50.630 1.00 74.29 98 GLN C O 1
ATOM 3604 N N . GLU C 1 102 ? -9.097 109.935 52.541 1.00 75.87 99 GLU C N 1
ATOM 3605 C CA . GLU C 1 102 ? -10.496 110.272 52.872 1.00 77.38 99 GLU C CA 1
ATOM 3606 C C . GLU C 1 102 ? -10.593 111.730 53.331 1.00 78.25 99 GLU C C 1
ATOM 3607 O O . GLU C 1 102 ? -9.741 112.202 54.093 1.00 78.41 99 GLU C O 1
ATOM 3613 N N . ASN C 1 103 ? -11.646 112.421 52.896 1.00 79.18 100 ASN C N 1
ATOM 3614 C CA . ASN C 1 103 ? -11.834 113.845 53.195 1.00 80.03 100 ASN C CA 1
ATOM 3615 C C . ASN C 1 103 ? -10.580 114.680 52.887 1.00 80.55 100 ASN C C 1
ATOM 3616 O O . ASN C 1 103 ? -9.800 114.988 53.790 1.00 80.59 100 ASN C O 1
ATOM 3621 N N . PRO C 1 104 ? -10.383 115.043 51.603 1.00 81.18 101 PRO C N 1
ATOM 3622 C CA . PRO C 1 104 ? -9.192 115.810 51.203 1.00 81.53 101 PRO C CA 1
ATOM 3623 C C . PRO C 1 104 ? -9.326 117.308 51.509 1.00 81.88 101 PRO C C 1
ATOM 3624 O O . PRO C 1 104 ? -8.311 118.007 51.608 1.00 82.04 101 PRO C O 1
ATOM 3628 N N . ASP C 1 105 ? -10.570 117.777 51.647 1.00 82.00 102 ASP C N 1
ATOM 3629 C CA . ASP C 1 105 ? -10.887 119.159 52.023 1.00 82.04 102 ASP C CA 1
ATOM 3630 C C . ASP C 1 105 ? -10.337 119.529 53.397 1.00 82.03 102 ASP C C 1
ATOM 3631 O O . ASP C 1 105 ? -9.946 120.675 53.633 1.00 82.10 102 ASP C O 1
ATOM 3636 N N . LEU C 1 106 ? -10.330 118.555 54.301 1.00 81.92 103 LEU C N 1
ATOM 3637 C CA . LEU C 1 106 ? -9.644 118.700 55.567 1.00 81.86 103 LEU C CA 1
ATOM 3638 C C . LEU C 1 106 ? -8.254 119.281 55.289 1.00 81.79 103 LEU C C 1
ATOM 3639 O O . LEU C 1 106 ? -7.924 120.359 55.787 1.00 81.79 103 LEU C O 1
ATOM 3644 N N . SER C 1 107 ? -7.474 118.587 54.455 1.00 81.46 104 SER C N 1
ATOM 3645 C CA . SER C 1 107 ? -6.073 118.942 54.218 1.00 81.30 104 SER C CA 1
ATOM 3646 C C . SER C 1 107 ? -5.850 120.202 53.370 1.00 81.02 104 SER C C 1
ATOM 3647 O O . SER C 1 107 ? -4.765 120.791 53.428 1.00 81.09 104 SER C O 1
ATOM 3650 N N . VAL C 1 108 ? -6.862 120.615 52.600 1.00 80.63 105 VAL C N 1
ATOM 3651 C CA . VAL C 1 108 ? -6.828 121.914 51.902 1.00 80.11 105 VAL C CA 1
ATOM 3652 C C . VAL C 1 108 ? -6.918 123.027 52.945 1.00 80.08 105 VAL C C 1
ATOM 3653 O O . VAL C 1 108 ? -6.370 124.116 52.754 1.00 80.09 105 VAL C O 1
ATOM 3657 N N . ALA C 1 109 ? -7.599 122.726 54.050 1.00 79.90 106 ALA C N 1
ATOM 3658 C CA . ALA C 1 109 ? -7.736 123.652 55.169 1.00 79.77 106 ALA C CA 1
ATOM 3659 C C . ALA C 1 109 ? -6.448 123.752 55.987 1.00 79.54 106 ALA C C 1
ATOM 3660 O O . ALA C 1 109 ? -5.954 124.852 56.222 1.00 79.41 106 ALA C O 1
ATOM 3662 N N . LEU C 1 110 ? -5.907 122.612 56.418 1.00 79.40 107 LEU C N 1
ATOM 3663 C CA . LEU C 1 110 ? -4.606 122.600 57.078 1.00 79.33 107 LEU C CA 1
ATOM 3664 C C . LEU C 1 110 ? -3.676 123.587 56.389 1.00 78.96 107 LEU C C 1
ATOM 3665 O O . LEU C 1 110 ? -3.105 124.455 57.044 1.00 79.19 107 LEU C O 1
ATOM 3670 N N . LEU C 1 111 ? -3.560 123.476 55.067 1.00 78.20 108 LEU C N 1
ATOM 3671 C CA . LEU C 1 111 ? -2.699 124.364 54.294 1.00 77.64 108 LEU C CA 1
ATOM 3672 C C . LEU C 1 111 ? -3.143 125.839 54.354 1.00 77.32 108 LEU C C 1
ATOM 3673 O O . LEU C 1 111 ? -2.304 126.741 54.458 1.00 77.10 108 LEU C O 1
ATOM 3678 N N . GLU C 1 112 ? -4.451 126.084 54.285 1.00 76.76 109 GLU C N 1
ATOM 3679 C CA . GLU C 1 112 ? -4.985 127.422 54.509 1.00 76.20 109 GLU C CA 1
ATOM 3680 C C . GLU C 1 112 ? -4.469 127.943 55.844 1.00 75.78 109 GLU C C 1
ATOM 3681 O O . GLU C 1 112 ? -3.883 129.023 55.907 1.00 75.62 109 GLU C O 1
ATOM 3695 N N . ARG C 1 114 ? -2.024 126.685 57.944 1.00 73.74 111 ARG C N 1
ATOM 3696 C CA . ARG C 1 114 ? -0.568 126.695 57.991 1.00 73.28 111 ARG C CA 1
ATOM 3697 C C . ARG C 1 114 ? 0.021 127.871 57.242 1.00 72.53 111 ARG C C 1
ATOM 3698 O O . ARG C 1 114 ? 1.106 128.343 57.578 1.00 72.71 111 ARG C O 1
ATOM 3706 N N . SER C 1 115 ? -0.687 128.317 56.208 1.00 71.47 112 SER C N 1
ATOM 3707 C CA . SER C 1 115 ? -0.255 129.450 55.413 1.00 70.36 112 SER C CA 1
ATOM 3708 C C . SER C 1 115 ? -0.347 130.747 56.205 1.00 69.57 112 SER C C 1
ATOM 3709 O O . SER C 1 115 ? 0.509 131.615 56.062 1.00 69.68 112 SER C O 1
ATOM 3712 N N . GLN C 1 116 ? -1.380 130.872 57.038 1.00 68.31 113 GLN C N 1
ATOM 3713 C CA . GLN C 1 116 ? -1.618 132.103 57.789 1.00 67.11 113 GLN C CA 1
ATOM 3714 C C . GLN C 1 116 ? -0.828 132.137 59.103 1.00 66.16 113 GLN C C 1
ATOM 3715 O O . GLN C 1 116 ? -0.872 133.126 59.839 1.00 66.10 113 GLN C O 1
ATOM 3721 N N . ALA C 1 117 ? -0.092 131.059 59.377 1.00 65.16 114 ALA C N 1
ATOM 3722 C CA . ALA C 1 117 ? 0.696 130.921 60.613 1.00 63.93 114 ALA C CA 1
ATOM 3723 C C . ALA C 1 117 ? 1.779 131.990 60.817 1.00 63.06 114 ALA C C 1
ATOM 3724 O O . ALA C 1 117 ? 1.860 132.565 61.902 1.00 63.04 114 ALA C O 1
ATOM 3726 N N . PRO C 1 118 ? 2.613 132.265 59.789 1.00 62.12 115 PRO C N 1
ATOM 3727 C CA . PRO C 1 118 ? 3.671 133.262 59.965 1.00 61.38 115 PRO C CA 1
ATOM 3728 C C . PRO C 1 118 ? 3.131 134.651 60.254 1.00 60.58 115 PRO C C 1
ATOM 3729 O O . PRO C 1 118 ? 3.905 135.582 60.459 1.00 60.25 115 PRO C O 1
ATOM 3733 N N . TYR C 1 119 ? 1.809 134.775 60.276 1.00 60.01 116 TYR C N 1
ATOM 3734 C CA . TYR C 1 119 ? 1.156 136.058 60.492 1.00 59.43 116 TYR C CA 1
ATOM 3735 C C . TYR C 1 119 ? 0.218 136.057 61.700 1.00 59.24 116 TYR C C 1
ATOM 3736 O O . TYR C 1 119 ? -0.269 137.112 62.117 1.00 58.99 116 TYR C O 1
ATOM 3745 N N . LYS C 1 120 ? -0.032 134.880 62.265 1.00 58.86 117 LYS C N 1
ATOM 3746 C CA . LYS C 1 120 ? -0.891 134.790 63.436 1.00 58.77 117 LYS C CA 1
ATOM 3747 C C . LYS C 1 120 ? -0.192 134.151 64.637 1.00 58.87 117 LYS C C 1
ATOM 3748 O O . LYS C 1 120 ? 0.309 133.022 64.565 1.00 58.81 117 LYS C O 1
ATOM 3754 N N . GLU C 1 121 ? -0.156 134.912 65.728 1.00 58.93 118 GLU C N 1
ATOM 3755 C CA . GLU C 1 121 ? 0.375 134.474 67.008 1.00 59.02 118 GLU C CA 1
ATOM 3756 C C . GLU C 1 121 ? -0.182 133.094 67.356 1.00 58.69 118 GLU C C 1
ATOM 3757 O O . GLU C 1 121 ? 0.547 132.100 67.334 1.00 58.84 118 GLU C O 1
ATOM 3763 N N . ALA C 1 122 ? -1.485 133.055 67.640 1.00 58.12 119 ALA C N 1
ATOM 3764 C CA . ALA C 1 122 ? -2.213 131.842 68.019 1.00 57.54 119 ALA C CA 1
ATOM 3765 C C . ALA C 1 122 ? -1.893 130.642 67.138 1.00 57.23 119 ALA C C 1
ATOM 3766 O O . ALA C 1 122 ? -1.464 129.600 67.624 1.00 57.11 119 ALA C O 1
ATOM 3768 N N . PHE C 1 123 ? -2.113 130.810 65.840 1.00 56.89 120 PHE C N 1
ATOM 3769 C CA . PHE C 1 123 ? -1.979 129.740 64.867 1.00 56.82 120 PHE C CA 1
ATOM 3770 C C . PHE C 1 123 ? -0.607 129.083 64.920 1.00 56.55 120 PHE C C 1
ATOM 3771 O O . PHE C 1 123 ? -0.499 127.874 65.092 1.00 56.18 120 PHE C O 1
ATOM 3779 N N . SER C 1 124 ? 0.430 129.902 64.797 1.00 56.61 121 SER C N 1
ATOM 3780 C CA . SER C 1 124 ? 1.805 129.442 64.798 1.00 56.69 121 SER C CA 1
ATOM 3781 C C . SER C 1 124 ? 2.119 128.539 65.997 1.00 57.20 121 SER C C 1
ATOM 3782 O O . SER C 1 124 ? 2.375 127.340 65.825 1.00 57.25 121 SER C O 1
ATOM 3785 N N . ASP C 1 125 ? 2.092 129.094 67.208 1.00 57.57 122 ASP C N 1
ATOM 3786 C CA . ASP C 1 125 ? 2.506 128.302 68.368 1.00 58.08 122 ASP C CA 1
ATOM 3787 C C . ASP C 1 125 ? 1.587 127.097 68.607 1.00 57.81 122 ASP C C 1
ATOM 3788 O O . ASP C 1 125 ? 2.035 126.082 69.164 1.00 57.86 122 ASP C O 1
ATOM 3793 N N . ARG C 1 126 ? 0.329 127.191 68.161 1.00 57.35 123 ARG C N 1
ATOM 3794 C CA . ARG C 1 126 ? -0.562 126.024 68.168 1.00 57.28 123 ARG C CA 1
ATOM 3795 C C . ARG C 1 126 ? -0.008 124.899 67.303 1.00 57.35 123 ARG C C 1
ATOM 3796 O O . ARG C 1 126 ? 0.059 123.752 67.747 1.00 57.77 123 ARG C O 1
ATOM 3804 N N . PHE C 1 127 ? 0.419 125.237 66.087 1.00 57.04 124 PHE C N 1
ATOM 3805 C CA . PHE C 1 127 ? 1.058 124.279 65.196 1.00 56.41 124 PHE C CA 1
ATOM 3806 C C . PHE C 1 127 ? 2.336 123.679 65.780 1.00 56.92 124 PHE C C 1
ATOM 3807 O O . PHE C 1 127 ? 2.566 122.486 65.621 1.00 56.81 124 PHE C O 1
ATOM 3815 N N . ARG C 1 128 ? 3.170 124.510 66.413 1.00 57.89 125 ARG C N 1
ATOM 3816 C CA . ARG C 1 128 ? 4.456 124.079 67.014 1.00 58.97 125 ARG C CA 1
ATOM 3817 C C . ARG C 1 128 ? 4.254 123.038 68.112 1.00 59.08 125 ARG C C 1
ATOM 3818 O O . ARG C 1 128 ? 4.871 121.957 68.122 1.00 59.85 125 ARG C O 1
ATOM 3826 N N . GLN C 1 129 ? 3.368 123.372 69.032 1.00 59.05 126 GLN C N 1
ATOM 3827 C CA . GLN C 1 129 ? 3.030 122.495 70.124 1.00 58.98 126 GLN C CA 1
ATOM 3828 C C . GLN C 1 129 ? 2.473 121.176 69.558 1.00 58.81 126 GLN C C 1
ATOM 3829 O O . GLN C 1 129 ? 2.940 120.108 69.926 1.00 58.87 126 GLN C O 1
ATOM 3835 N N . ASN C 1 130 ? 1.523 121.249 68.630 1.00 58.65 127 ASN C N 1
ATOM 3836 C CA . ASN C 1 130 ? 1.019 120.052 67.954 1.00 58.72 127 ASN C CA 1
ATOM 3837 C C . ASN C 1 130 ? 2.123 119.235 67.265 1.00 58.91 127 ASN C C 1
ATOM 3838 O O . ASN C 1 130 ? 2.112 118.000 67.305 1.00 58.69 127 ASN C O 1
ATOM 3843 N N . ASP C 1 131 ? 3.067 119.926 66.631 1.00 59.42 128 ASP C N 1
ATOM 3844 C CA . ASP C 1 131 ? 4.186 119.267 65.958 1.00 59.98 128 ASP C CA 1
ATOM 3845 C C . ASP C 1 131 ? 5.141 118.629 66.956 1.00 60.87 128 ASP C C 1
ATOM 3846 O O . ASP C 1 131 ? 5.803 117.651 66.632 1.00 60.45 128 ASP C O 1
ATOM 3851 N N . GLU C 1 132 ? 5.249 119.235 68.141 1.00 61.90 129 GLU C N 1
ATOM 3852 C CA . GLU C 1 132 ? 6.026 118.683 69.242 1.00 62.98 129 GLU C CA 1
ATOM 3853 C C . GLU C 1 132 ? 5.465 117.344 69.730 1.00 62.77 129 GLU C C 1
ATOM 3854 O O . GLU C 1 132 ? 6.222 116.422 70.056 1.00 62.88 129 GLU C O 1
ATOM 3860 N N . TYR C 1 133 ? 4.141 117.252 69.803 1.00 62.86 130 TYR C N 1
ATOM 3861 C CA . TYR C 1 133 ? 3.509 116.087 70.390 1.00 63.12 130 TYR C CA 1
ATOM 3862 C C . TYR C 1 133 ? 3.578 114.944 69.366 1.00 62.08 130 TYR C C 1
ATOM 3863 O O . TYR C 1 133 ? 3.860 113.790 69.722 1.00 62.19 130 TYR C O 1
ATOM 3872 N N . VAL C 1 134 ? 3.345 115.262 68.099 1.00 60.34 131 VAL C N 1
ATOM 3873 C CA . VAL C 1 134 ? 3.472 114.268 67.051 1.00 58.83 131 VAL C CA 1
ATOM 3874 C C . VAL C 1 134 ? 4.912 113.776 66.985 1.00 58.61 131 VAL C C 1
ATOM 3875 O O . VAL C 1 134 ? 5.147 112.597 66.851 1.00 59.00 131 VAL C O 1
ATOM 3879 N N . ARG C 1 135 ? 5.882 114.664 67.110 1.00 58.43 132 ARG C N 1
ATOM 3880 C CA . ARG C 1 135 ? 7.279 114.243 67.172 1.00 59.08 132 ARG C CA 1
ATOM 3881 C C . ARG C 1 135 ? 7.498 113.332 68.392 1.00 58.63 132 ARG C C 1
ATOM 3882 O O . ARG C 1 135 ? 8.247 112.357 68.334 1.00 58.49 132 ARG C O 1
ATOM 3890 N N . TYR C 1 136 ? 6.837 113.641 69.499 1.00 57.85 133 TYR C N 1
ATOM 3891 C CA . TYR C 1 136 ? 6.994 112.807 70.667 1.00 57.61 133 TYR C CA 1
ATOM 3892 C C . TYR C 1 136 ? 6.447 111.407 70.429 1.00 57.66 133 TYR C C 1
ATOM 3893 O O . TYR C 1 136 ? 7.136 110.422 70.706 1.00 57.99 133 TYR C O 1
ATOM 3915 N N . LEU C 1 138 ? 5.744 109.837 67.723 1.00 57.51 135 LEU C N 1
ATOM 3916 C CA . LEU C 1 138 ? 6.462 109.151 66.686 1.00 57.57 135 LEU C CA 1
ATOM 3917 C C . LEU C 1 138 ? 7.853 108.693 67.156 1.00 57.14 135 LEU C C 1
ATOM 3918 O O . LEU C 1 138 ? 8.319 107.623 66.803 1.00 57.26 135 LEU C O 1
ATOM 3923 N N . LYS C 1 139 ? 8.534 109.508 67.940 1.00 56.73 136 LYS C N 1
ATOM 3924 C CA . LYS C 1 139 ? 9.872 109.132 68.376 1.00 56.19 136 LYS C CA 1
ATOM 3925 C C . LYS C 1 139 ? 9.794 108.083 69.450 1.00 55.52 136 LYS C C 1
ATOM 3926 O O . LYS C 1 139 ? 10.656 107.229 69.532 1.00 55.97 136 LYS C O 1
ATOM 3932 N N . ALA C 1 140 ? 8.747 108.118 70.258 1.00 54.89 137 ALA C N 1
ATOM 3933 C CA . ALA C 1 140 ? 8.509 107.019 71.187 1.00 54.35 137 ALA C CA 1
ATOM 3934 C C . ALA C 1 140 ? 8.486 105.649 70.490 1.00 54.24 137 ALA C C 1
ATOM 3935 O O . ALA C 1 140 ? 9.099 104.715 70.991 1.00 54.20 137 ALA C O 1
ATOM 3937 N N . VAL C 1 141 ? 7.830 105.512 69.331 1.00 54.13 138 VAL C N 1
ATOM 3938 C CA . VAL C 1 141 ? 7.775 104.183 68.703 1.00 54.22 138 VAL C CA 1
ATOM 3939 C C . VAL C 1 141 ? 9.124 103.719 68.153 1.00 54.01 138 VAL C C 1
ATOM 3940 O O . VAL C 1 141 ? 9.508 102.552 68.307 1.00 53.95 138 VAL C O 1
ATOM 3944 N N . ILE C 1 142 ? 9.851 104.645 67.551 1.00 53.55 139 ILE C N 1
ATOM 3945 C CA . ILE C 1 142 ? 11.218 104.383 67.109 1.00 53.82 139 ILE C CA 1
ATOM 3946 C C . ILE C 1 142 ? 12.142 103.966 68.267 1.00 54.17 139 ILE C C 1
ATOM 3947 O O . ILE C 1 142 ? 12.925 103.032 68.121 1.00 54.71 139 ILE C O 1
ATOM 3952 N N . ASN C 1 143 ? 12.040 104.647 69.410 1.00 54.13 140 ASN C N 1
ATOM 3953 C CA . ASN C 1 143 ? 12.794 104.277 70.605 1.00 53.88 140 ASN C CA 1
ATOM 3954 C C . ASN C 1 143 ? 12.348 102.908 71.165 1.00 54.29 140 ASN C C 1
ATOM 3955 O O . ASN C 1 143 ? 13.131 102.187 71.807 1.00 54.92 140 ASN C O 1
ATOM 3960 N N . HIS C 1 144 ? 11.085 102.548 70.956 1.00 54.00 141 HIS C N 1
ATOM 3961 C CA . HIS C 1 144 ? 10.595 101.301 71.511 1.00 53.65 141 HIS C CA 1
ATOM 3962 C C . HIS C 1 144 ? 11.227 100.185 70.691 1.00 53.94 141 HIS C C 1
ATOM 3963 O O . HIS C 1 144 ? 11.887 99.282 71.214 1.00 53.42 141 HIS C O 1
ATOM 3970 N N . GLY C 1 145 ? 11.052 100.305 69.379 1.00 54.49 142 GLY C N 1
ATOM 3971 C CA . GLY C 1 145 ? 11.667 99.428 68.423 1.00 54.56 142 GLY C CA 1
ATOM 3972 C C . GLY C 1 145 ? 13.118 99.183 68.729 1.00 54.93 142 GLY C C 1
ATOM 3973 O O . GLY C 1 145 ? 13.543 98.026 68.761 1.00 55.09 142 GLY C O 1
ATOM 3974 N N . ILE C 1 146 ? 13.871 100.254 68.966 1.00 54.58 143 ILE C N 1
ATOM 3975 C CA . ILE C 1 146 ? 15.273 100.102 69.294 1.00 55.19 143 ILE C CA 1
ATOM 3976 C C . ILE C 1 146 ? 15.454 99.165 70.514 1.00 56.17 143 ILE C C 1
ATOM 3977 O O . ILE C 1 146 ? 16.015 98.075 70.373 1.00 56.05 143 ILE C O 1
ATOM 3982 N N . ASP C 1 147 ? 14.967 99.577 71.688 1.00 57.23 144 ASP C N 1
ATOM 3983 C CA . ASP C 1 147 ? 15.023 98.756 72.893 1.00 58.31 144 ASP C CA 1
ATOM 3984 C C . ASP C 1 147 ? 14.670 97.305 72.589 1.00 58.89 144 ASP C C 1
ATOM 3985 O O . ASP C 1 147 ? 15.448 96.404 72.867 1.00 59.05 144 ASP C O 1
ATOM 3990 N N . GLU C 1 148 ? 13.514 97.088 71.979 1.00 59.60 145 GLU C N 1
ATOM 3991 C CA . GLU C 1 148 ? 13.069 95.757 71.608 1.00 60.21 145 GLU C CA 1
ATOM 3992 C C . GLU C 1 148 ? 14.062 95.006 70.711 1.00 60.19 145 GLU C C 1
ATOM 3993 O O . GLU C 1 148 ? 14.114 93.789 70.750 1.00 61.09 145 GLU C O 1
ATOM 3999 N N . GLY C 1 149 ? 14.838 95.712 69.899 1.00 60.14 146 GLY C N 1
ATOM 4000 C CA . GLY C 1 149 ? 15.763 95.061 68.975 1.00 60.09 146 GLY C CA 1
ATOM 4001 C C . GLY C 1 149 ? 15.300 95.025 67.528 1.00 60.76 146 GLY C C 1
ATOM 4002 O O . GLY C 1 149 ? 16.062 94.653 66.649 1.00 61.20 146 GLY C O 1
ATOM 4003 N N . VAL C 1 150 ? 14.060 95.439 67.264 1.00 60.85 147 VAL C N 1
ATOM 4004 C CA . VAL C 1 150 ? 13.472 95.362 65.917 1.00 60.10 147 VAL C CA 1
ATOM 4005 C C . VAL C 1 150 ? 13.970 96.494 65.024 1.00 59.61 147 VAL C C 1
ATOM 4006 O O . VAL C 1 150 ? 13.880 96.415 63.800 1.00 59.92 147 VAL C O 1
ATOM 4010 N N . PHE C 1 151 ? 14.508 97.542 65.627 1.00 58.62 148 PHE C N 1
ATOM 4011 C CA . PHE C 1 151 ? 15.078 98.637 64.852 1.00 57.59 148 PHE C CA 1
ATOM 4012 C C . PHE C 1 151 ? 16.534 98.786 65.218 1.00 57.28 148 PHE C C 1
ATOM 4013 O O . PHE C 1 151 ? 16.918 98.511 66.335 1.00 57.61 148 PHE C O 1
ATOM 4021 N N . THR C 1 152 ? 17.346 99.206 64.271 1.00 57.25 149 THR C N 1
ATOM 4022 C CA . THR C 1 152 ? 18.745 99.532 64.522 1.00 57.44 149 THR C CA 1
ATOM 4023 C C . THR C 1 152 ? 18.823 100.814 65.342 1.00 57.38 149 THR C C 1
ATOM 4024 O O . THR C 1 152 ? 17.945 101.668 65.219 1.00 57.94 149 THR C O 1
ATOM 4028 N N . ASP C 1 153 ? 19.868 100.965 66.154 1.00 56.90 150 ASP C N 1
ATOM 4029 C CA . ASP C 1 153 ? 20.113 102.217 66.860 1.00 57.00 150 ASP C CA 1
ATOM 4030 C C . ASP C 1 153 ? 20.365 103.328 65.865 1.00 57.20 150 ASP C C 1
ATOM 4031 O O . ASP C 1 153 ? 21.110 103.162 64.901 1.00 58.15 150 ASP C O 1
ATOM 4036 N N . VAL C 1 154 ? 19.766 104.477 66.114 1.00 56.91 151 VAL C N 1
ATOM 4037 C CA . VAL C 1 154 ? 19.583 105.456 65.085 1.00 56.91 151 VAL C CA 1
ATOM 4038 C C . VAL C 1 154 ? 19.330 106.766 65.794 1.00 57.21 151 VAL C C 1
ATOM 4039 O O . VAL C 1 154 ? 18.797 106.762 66.889 1.00 57.94 151 VAL C O 1
ATOM 4043 N N . ASP C 1 155 ? 19.754 107.882 65.216 1.00 57.66 152 ASP C N 1
ATOM 4044 C CA . ASP C 1 155 ? 19.370 109.190 65.726 1.00 57.62 152 ASP C CA 1
ATOM 4045 C C . ASP C 1 155 ? 17.862 109.211 65.554 1.00 57.91 152 ASP C C 1
ATOM 4046 O O . ASP C 1 155 ? 17.344 109.501 64.474 1.00 58.43 152 ASP C O 1
ATOM 4051 N N . ALA C 1 156 ? 17.155 108.861 66.615 1.00 58.23 153 ALA C N 1
ATOM 4052 C CA . ALA C 1 156 ? 15.715 108.764 66.570 1.00 58.94 153 ALA C CA 1
ATOM 4053 C C . ALA C 1 156 ? 15.062 110.116 66.255 1.00 59.75 153 ALA C C 1
ATOM 4054 O O . ALA C 1 156 ? 14.076 110.170 65.513 1.00 60.42 153 ALA C O 1
ATOM 4056 N N . GLU C 1 157 ? 15.628 111.203 66.784 1.00 59.92 154 GLU C N 1
ATOM 4057 C CA . GLU C 1 157 ? 15.077 112.530 66.559 1.00 60.21 154 GLU C CA 1
ATOM 4058 C C . GLU C 1 157 ? 15.107 112.847 65.078 1.00 59.75 154 GLU C C 1
ATOM 4059 O O . GLU C 1 157 ? 14.119 113.310 64.524 1.00 59.37 154 GLU C O 1
ATOM 4065 N N . HIS C 1 158 ? 16.237 112.563 64.436 1.00 59.29 155 HIS C N 1
ATOM 4066 C CA . HIS C 1 158 ? 16.376 112.865 63.027 1.00 58.76 155 HIS C CA 1
ATOM 4067 C C . HIS C 1 158 ? 15.437 112.015 62.149 1.00 58.46 155 HIS C C 1
ATOM 4068 O O . HIS C 1 158 ? 14.851 112.527 61.187 1.00 57.74 155 HIS C O 1
ATOM 4075 N N . VAL C 1 159 ? 15.288 110.735 62.493 1.00 58.16 156 VAL C N 1
ATOM 4076 C CA . VAL C 1 159 ? 14.408 109.855 61.740 1.00 57.94 156 VAL C CA 1
ATOM 4077 C C . VAL C 1 159 ? 12.967 110.288 61.854 1.00 58.42 156 VAL C C 1
ATOM 4078 O O . VAL C 1 159 ? 12.249 110.292 60.841 1.00 58.66 156 VAL C O 1
ATOM 4082 N N . THR C 1 160 ? 12.524 110.654 63.063 1.00 59.13 157 THR C N 1
ATOM 4083 C CA . THR C 1 160 ? 11.113 111.006 63.211 1.00 59.66 157 THR C CA 1
ATOM 4084 C C . THR C 1 160 ? 10.862 112.294 62.448 1.00 59.62 157 THR C C 1
ATOM 4085 O O . THR C 1 160 ? 9.910 112.385 61.675 1.00 60.01 157 THR C O 1
ATOM 4089 N N . ARG C 1 161 ? 11.755 113.253 62.651 1.00 59.52 158 ARG C N 1
ATOM 4090 C CA . ARG C 1 161 ? 11.807 114.508 61.915 1.00 59.98 158 ARG C CA 1
ATOM 4091 C C . ARG C 1 161 ? 11.703 114.248 60.386 1.00 60.30 158 ARG C C 1
ATOM 4092 O O . ARG C 1 161 ? 10.882 114.854 59.687 1.00 60.77 158 ARG C O 1
ATOM 4100 N N . SER C 1 162 ? 12.505 113.320 59.870 1.00 59.77 159 SER C N 1
ATOM 4101 C CA . SER C 1 162 ? 12.450 112.998 58.460 1.00 59.15 159 SER C CA 1
ATOM 4102 C C . SER C 1 162 ? 11.064 112.533 58.055 1.00 59.86 159 SER C C 1
ATOM 4103 O O . SER C 1 162 ? 10.564 112.957 57.017 1.00 60.18 159 SER C O 1
ATOM 4106 N N . LEU C 1 163 ? 10.451 111.656 58.856 1.00 59.67 160 LEU C N 1
ATOM 4107 C CA . LEU C 1 163 ? 9.141 111.093 58.488 1.00 59.57 160 LEU C CA 1
ATOM 4108 C C . LEU C 1 163 ? 8.108 112.189 58.441 1.00 59.84 160 LEU C C 1
ATOM 4109 O O . LEU C 1 163 ? 7.214 112.180 57.610 1.00 60.53 160 LEU C O 1
ATOM 4114 N N . LEU C 1 164 ? 8.263 113.156 59.331 1.00 59.97 161 LEU C N 1
ATOM 4115 C CA . LEU C 1 164 ? 7.417 114.324 59.348 1.00 59.57 161 LEU C CA 1
ATOM 4116 C C . LEU C 1 164 ? 7.600 115.180 58.094 1.00 59.35 161 LEU C C 1
ATOM 4117 O O . LEU C 1 164 ? 6.649 115.765 57.562 1.00 60.56 161 LEU C O 1
ATOM 4122 N N . THR C 1 165 ? 8.820 115.246 57.599 1.00 58.46 162 THR C N 1
ATOM 4123 C CA . THR C 1 165 ? 9.073 116.026 56.403 1.00 57.58 162 THR C CA 1
ATOM 4124 C C . THR C 1 165 ? 8.410 115.350 55.212 1.00 57.46 162 THR C C 1
ATOM 4125 O O . THR C 1 165 ? 7.709 116.012 54.433 1.00 57.05 162 THR C O 1
ATOM 4129 N N . ILE C 1 166 ? 8.581 114.028 55.114 1.00 56.92 163 ILE C N 1
ATOM 4130 C CA . ILE C 1 166 ? 7.927 113.242 54.083 1.00 56.75 163 ILE C CA 1
ATOM 4131 C C . ILE C 1 166 ? 6.405 113.419 54.162 1.00 57.13 163 ILE C C 1
ATOM 4132 O O . ILE C 1 166 ? 5.740 113.518 53.131 1.00 57.16 163 ILE C O 1
ATOM 4137 N N . ILE C 1 167 ? 5.867 113.493 55.371 1.00 57.40 164 ILE C N 1
ATOM 4138 C CA . ILE C 1 167 ? 4.415 113.559 55.555 1.00 58.16 164 ILE C CA 1
ATOM 4139 C C . ILE C 1 167 ? 3.866 114.934 55.188 1.00 58.51 164 ILE C C 1
ATOM 4140 O O . ILE C 1 167 ? 2.837 115.060 54.500 1.00 57.69 164 ILE C O 1
ATOM 4145 N N . ASP C 1 168 ? 4.556 115.978 55.624 1.00 58.93 165 ASP C N 1
ATOM 4146 C CA . ASP C 1 168 ? 4.074 117.304 55.283 1.00 60.15 165 ASP C CA 1
ATOM 4147 C C . ASP C 1 168 ? 4.203 117.554 53.787 1.00 59.44 165 ASP C C 1
ATOM 4148 O O . ASP C 1 168 ? 3.319 118.156 53.178 1.00 59.58 165 ASP C O 1
ATOM 4153 N N . GLY C 1 169 ? 5.283 117.052 53.193 1.00 59.09 166 GLY C N 1
ATOM 4154 C CA . GLY C 1 169 ? 5.479 117.148 51.748 1.00 58.98 166 GLY C CA 1
ATOM 4155 C C . GLY C 1 169 ? 4.315 116.506 51.025 1.00 59.02 166 GLY C C 1
ATOM 4156 O O . GLY C 1 169 ? 3.782 117.069 50.056 1.00 58.79 166 GLY C O 1
ATOM 4157 N N . ALA C 1 170 ? 3.908 115.332 51.501 1.00 58.82 167 ALA C N 1
ATOM 4158 C CA . ALA C 1 170 ? 2.744 114.680 50.928 1.00 59.54 167 ALA C CA 1
ATOM 4159 C C . ALA C 1 170 ? 1.506 115.587 50.969 1.00 59.98 167 ALA C C 1
ATOM 4160 O O . ALA C 1 170 ? 0.898 115.838 49.926 1.00 59.87 167 ALA C O 1
ATOM 4162 N N . ARG C 1 171 ? 1.158 116.096 52.153 1.00 60.66 168 ARG C N 1
ATOM 4163 C CA . ARG C 1 171 ? -0.022 116.942 52.301 1.00 61.81 168 ARG C CA 1
ATOM 4164 C C . ARG C 1 171 ? 0.073 118.129 51.337 1.00 61.43 168 ARG C C 1
ATOM 4165 O O . ARG C 1 171 ? -0.892 118.456 50.648 1.00 61.58 168 ARG C O 1
ATOM 4173 N N . THR C 1 172 ? 1.244 118.767 51.282 1.00 61.18 169 THR C N 1
ATOM 4174 C CA . THR C 1 172 ? 1.432 119.936 50.439 1.00 60.88 169 THR C CA 1
ATOM 4175 C C . THR C 1 172 ? 1.209 119.584 48.968 1.00 60.83 169 THR C C 1
ATOM 4176 O O . THR C 1 172 ? 0.291 120.105 48.340 1.00 61.04 169 THR C O 1
ATOM 4180 N N . ARG C 1 173 ? 2.003 118.667 48.428 1.00 60.65 170 ARG C N 1
ATOM 4181 C CA . ARG C 1 173 ? 1.880 118.327 47.011 1.00 60.38 170 ARG C CA 1
ATOM 4182 C C . ARG C 1 173 ? 0.455 117.922 46.601 1.00 60.53 170 ARG C C 1
ATOM 4183 O O . ARG C 1 173 ? 0.018 118.233 45.496 1.00 59.98 170 ARG C O 1
ATOM 4191 N N . ALA C 1 174 ? -0.267 117.261 47.507 1.00 61.06 171 ALA C N 1
ATOM 4192 C CA . ALA C 1 174 ? -1.606 116.742 47.217 1.00 61.72 171 ALA C CA 1
ATOM 4193 C C . ALA C 1 174 ? -2.637 117.826 47.001 1.00 62.41 171 ALA C C 1
ATOM 4194 O O . ALA C 1 174 ? -3.527 117.663 46.174 1.00 62.31 171 ALA C O 1
ATOM 4196 N N . VAL C 1 175 ? -2.540 118.918 47.749 1.00 63.39 172 VAL C N 1
ATOM 4197 C CA . VAL C 1 175 ? -3.465 120.018 47.522 1.00 64.61 172 VAL C CA 1
ATOM 4198 C C . VAL C 1 175 ? -2.963 120.893 46.378 1.00 65.92 172 VAL C C 1
ATOM 4199 O O . VAL C 1 175 ? -3.760 121.482 45.654 1.00 66.57 172 VAL C O 1
ATOM 4211 N N . LEU C 1 177 ? -1.222 119.932 43.613 1.00 67.09 174 LEU C N 1
ATOM 4212 C CA . LEU C 1 177 ? -1.477 119.277 42.332 1.00 66.21 174 LEU C CA 1
ATOM 4213 C C . LEU C 1 177 ? -2.870 118.657 42.267 1.00 65.81 174 LEU C C 1
ATOM 4214 O O . LEU C 1 177 ? -3.183 117.908 41.341 1.00 65.61 174 LEU C O 1
ATOM 4219 N N . ASP C 1 178 ? -3.697 118.953 43.267 1.00 65.38 175 ASP C N 1
ATOM 4220 C CA . ASP C 1 178 ? -5.103 118.556 43.256 1.00 65.07 175 ASP C CA 1
ATOM 4221 C C . ASP C 1 178 ? -5.244 117.040 43.055 1.00 65.01 175 ASP C C 1
ATOM 4222 O O . ASP C 1 178 ? -6.209 116.560 42.460 1.00 64.93 175 ASP C O 1
ATOM 4227 N N . ASP C 1 179 ? -4.285 116.296 43.600 1.00 65.01 176 ASP C N 1
ATOM 4228 C CA . ASP C 1 179 ? -4.092 114.892 43.267 1.00 65.16 176 ASP C CA 1
ATOM 4229 C C . ASP C 1 179 ? -3.709 114.068 44.479 1.00 65.29 176 ASP C C 1
ATOM 4230 O O . ASP C 1 179 ? -2.626 114.238 45.052 1.00 65.55 176 ASP C O 1
ATOM 4235 N N . THR C 1 180 ? -4.584 113.140 44.842 1.00 65.27 177 THR C N 1
ATOM 4236 C CA . THR C 1 180 ? -4.412 112.374 46.074 1.00 65.04 177 THR C CA 1
ATOM 4237 C C . THR C 1 180 ? -3.550 111.117 45.895 1.00 64.66 177 THR C C 1
ATOM 4238 O O . THR C 1 180 ? -3.324 110.367 46.838 1.00 64.76 177 THR C O 1
ATOM 4242 N N . GLU C 1 181 ? -3.049 110.886 44.693 1.00 64.34 178 GLU C N 1
ATOM 4243 C CA . GLU C 1 181 ? -2.038 109.853 44.524 1.00 64.16 178 GLU C CA 1
ATOM 4244 C C . GLU C 1 181 ? -0.737 110.315 45.182 1.00 63.51 178 GLU C C 1
ATOM 4245 O O . GLU C 1 181 ? 0.163 109.513 45.441 1.00 63.28 178 GLU C O 1
ATOM 4251 N N . GLU C 1 182 ? -0.634 111.614 45.456 1.00 62.97 179 GLU C N 1
ATOM 4252 C CA . GLU C 1 182 ? 0.559 112.125 46.132 1.00 62.53 179 GLU C CA 1
ATOM 4253 C C . GLU C 1 182 ? 0.682 111.426 47.489 1.00 62.04 179 GLU C C 1
ATOM 4254 O O . GLU C 1 182 ? 1.761 110.988 47.882 1.00 61.64 179 GLU C O 1
ATOM 4260 N N . LEU C 1 183 ? -0.452 111.278 48.170 1.00 61.27 180 LEU C N 1
ATOM 4261 C CA . LEU C 1 183 ? -0.476 110.651 49.463 1.00 60.07 180 LEU C CA 1
ATOM 4262 C C . LEU C 1 183 ? -0.085 109.180 49.389 1.00 59.90 180 LEU C C 1
ATOM 4263 O O . LEU C 1 183 ? 0.687 108.705 50.224 1.00 60.22 180 LEU C O 1
ATOM 4268 N N . GLU C 1 184 ? -0.565 108.462 48.383 1.00 59.20 181 GLU C N 1
ATOM 4269 C CA . GLU C 1 184 ? -0.232 107.040 48.298 1.00 59.35 181 GLU C CA 1
ATOM 4270 C C . GLU C 1 184 ? 1.234 106.779 47.960 1.00 58.50 181 GLU C C 1
ATOM 4271 O O . GLU C 1 184 ? 1.883 105.931 48.598 1.00 58.27 181 GLU C O 1
ATOM 4277 N N . THR C 1 185 ? 1.770 107.527 47.003 1.00 57.72 182 THR C N 1
ATOM 4278 C CA . THR C 1 185 ? 3.200 107.420 46.702 1.00 56.96 182 THR C CA 1
ATOM 4279 C C . THR C 1 185 ? 4.019 107.796 47.941 1.00 56.42 182 THR C C 1
ATOM 4280 O O . THR C 1 185 ? 4.824 106.987 48.401 1.00 56.92 182 THR C O 1
ATOM 4284 N N . ALA C 1 186 ? 3.751 108.949 48.554 1.00 55.60 183 ALA C N 1
ATOM 4285 C CA . ALA C 1 186 ? 4.325 109.274 49.888 1.00 55.34 183 ALA C CA 1
ATOM 4286 C C . ALA C 1 186 ? 4.216 108.152 50.951 1.00 55.75 183 ALA C C 1
ATOM 4287 O O . ALA C 1 186 ? 5.165 107.860 51.677 1.00 55.72 183 ALA C O 1
ATOM 4289 N N . ARG C 1 187 ? 3.063 107.517 51.057 1.00 56.06 184 ARG C N 1
ATOM 4290 C CA . ARG C 1 187 ? 2.957 106.401 51.994 1.00 56.89 184 ARG C CA 1
ATOM 4291 C C . ARG C 1 187 ? 4.053 105.367 51.724 1.00 57.25 184 ARG C C 1
ATOM 4292 O O . ARG C 1 187 ? 4.662 104.851 52.650 1.00 57.91 184 ARG C O 1
ATOM 4300 N N . GLN C 1 188 ? 4.311 105.076 50.456 1.00 57.83 185 GLN C N 1
ATOM 4301 C CA . GLN C 1 188 ? 5.362 104.142 50.116 1.00 58.50 185 GLN C CA 1
ATOM 4302 C C . GLN C 1 188 ? 6.705 104.744 50.485 1.00 58.78 185 GLN C C 1
ATOM 4303 O O . GLN C 1 188 ? 7.527 104.062 51.098 1.00 58.93 185 GLN C O 1
ATOM 4309 N N . THR C 1 189 ? 6.912 106.021 50.118 1.00 58.28 186 THR C N 1
ATOM 4310 C CA . THR C 1 189 ? 8.150 106.713 50.395 1.00 57.51 186 THR C CA 1
ATOM 4311 C C . THR C 1 189 ? 8.476 106.574 51.877 1.00 58.16 186 THR C C 1
ATOM 4312 O O . THR C 1 189 ? 9.605 106.234 52.231 1.00 58.38 186 THR C O 1
ATOM 4316 N N . ALA C 1 190 ? 7.485 106.809 52.741 1.00 58.49 187 ALA C N 1
ATOM 4317 C CA . ALA C 1 190 ? 7.710 106.776 54.192 1.00 58.38 187 ALA C CA 1
ATOM 4318 C C . ALA C 1 190 ? 8.183 105.397 54.635 1.00 58.93 187 ALA C C 1
ATOM 4319 O O . ALA C 1 190 ? 9.096 105.281 55.463 1.00 59.56 187 ALA C O 1
ATOM 4321 N N . SER C 1 191 ? 7.555 104.351 54.100 1.00 58.83 188 SER C N 1
ATOM 4322 C CA . SER C 1 191 ? 7.942 103.002 54.451 1.00 58.81 188 SER C CA 1
ATOM 4323 C C . SER C 1 191 ? 9.348 102.700 53.965 1.00 58.59 188 SER C C 1
ATOM 4324 O O . SER C 1 191 ? 10.154 102.187 54.718 1.00 58.41 188 SER C O 1
ATOM 4327 N N . GLU C 1 192 ? 9.632 103.029 52.707 1.00 58.87 189 GLU C N 1
ATOM 4328 C CA . GLU C 1 192 ? 10.986 102.946 52.152 1.00 59.33 189 GLU C CA 1
ATOM 4329 C C . GLU C 1 192 ? 12.062 103.677 52.977 1.00 59.74 189 GLU C C 1
ATOM 4330 O O . GLU C 1 192 ? 13.174 103.150 53.126 1.00 60.61 189 GLU C O 1
ATOM 4336 N N . TYR C 1 193 ? 11.759 104.864 53.509 1.00 59.13 190 TYR C N 1
ATOM 4337 C CA . TYR C 1 193 ? 12.770 105.598 54.259 1.00 59.01 190 TYR C CA 1
ATOM 4338 C C . TYR C 1 193 ? 12.967 104.931 55.600 1.00 59.68 190 TYR C C 1
ATOM 4339 O O . TYR C 1 193 ? 14.097 104.816 56.076 1.00 60.29 190 TYR C O 1
ATOM 4348 N N . ALA C 1 194 ? 11.865 104.468 56.188 1.00 60.05 191 ALA C N 1
ATOM 4349 C CA . ALA C 1 194 ? 11.873 103.847 57.518 1.00 60.20 191 ALA C CA 1
ATOM 4350 C C . ALA C 1 194 ? 12.570 102.494 57.498 1.00 60.54 191 ALA C C 1
ATOM 4351 O O . ALA C 1 194 ? 13.396 102.227 58.366 1.00 61.35 191 ALA C O 1
ATOM 4353 N N . ASP C 1 195 ? 12.238 101.646 56.528 1.00 60.61 192 ASP C N 1
ATOM 4354 C CA . ASP C 1 195 ? 12.928 100.376 56.396 1.00 61.77 192 ASP C CA 1
ATOM 4355 C C . ASP C 1 195 ? 14.406 100.638 56.241 1.00 61.13 192 ASP C C 1
ATOM 4356 O O . ASP C 1 195 ? 15.213 99.971 56.860 1.00 60.58 192 ASP C O 1
ATOM 4361 N N . ALA C 1 196 ? 14.751 101.625 55.420 1.00 60.92 193 ALA C N 1
ATOM 4362 C CA . ALA C 1 196 ? 16.145 101.871 55.104 1.00 60.92 193 ALA C CA 1
ATOM 4363 C C . ALA C 1 196 ? 16.917 102.300 56.342 1.00 60.84 193 ALA C C 1
ATOM 4364 O O . ALA C 1 196 ? 18.054 101.901 56.526 1.00 60.77 193 ALA C O 1
ATOM 4374 N N . LEU C 1 198 ? 15.743 101.979 59.778 1.00 59.65 195 LEU C N 1
ATOM 4375 C CA . LEU C 1 198 ? 15.546 101.165 60.964 1.00 58.44 195 LEU C CA 1
ATOM 4376 C C . LEU C 1 198 ? 15.780 99.692 60.738 1.00 58.30 195 LEU C C 1
ATOM 4377 O O . LEU C 1 198 ? 15.982 98.956 61.695 1.00 58.80 195 LEU C O 1
ATOM 4382 N N . GLN C 1 199 ? 15.793 99.259 59.483 1.00 57.92 196 GLN C N 1
ATOM 4383 C CA . GLN C 1 199 ? 15.562 97.851 59.173 1.00 57.57 196 GLN C CA 1
ATOM 4384 C C . GLN C 1 199 ? 16.197 97.391 57.848 1.00 57.41 196 GLN C C 1
ATOM 4385 O O . GLN C 1 199 ? 17.406 97.341 57.713 1.00 56.84 196 GLN C O 1
ATOM 4391 N N . THR D 1 11 ? 10.787 151.227 28.269 1.00 78.25 8 THR D N 1
ATOM 4392 C CA . THR D 1 11 ? 11.156 150.613 29.580 1.00 78.18 8 THR D CA 1
ATOM 4393 C C . THR D 1 11 ? 10.019 149.720 30.132 1.00 78.13 8 THR D C 1
ATOM 4394 O O . THR D 1 11 ? 9.406 150.023 31.163 1.00 78.35 8 THR D O 1
ATOM 4398 N N . PHE D 1 12 ? 9.742 148.624 29.421 1.00 77.74 9 PHE D N 1
ATOM 4399 C CA . PHE D 1 12 ? 8.714 147.646 29.820 1.00 77.40 9 PHE D CA 1
ATOM 4400 C C . PHE D 1 12 ? 9.366 146.492 30.607 1.00 76.69 9 PHE D C 1
ATOM 4401 O O . PHE D 1 12 ? 8.883 146.113 31.680 1.00 76.51 9 PHE D O 1
ATOM 4409 N N . SER D 1 13 ? 10.456 145.944 30.063 1.00 75.70 10 SER D N 1
ATOM 4410 C CA . SER D 1 13 ? 11.323 145.026 30.797 1.00 74.65 10 SER D CA 1
ATOM 4411 C C . SER D 1 13 ? 11.764 145.688 32.095 1.00 74.00 10 SER D C 1
ATOM 4412 O O . SER D 1 13 ? 11.694 145.077 33.156 1.00 74.19 10 SER D O 1
ATOM 4415 N N . ASP D 1 14 ? 12.195 146.945 32.001 1.00 72.97 11 ASP D N 1
ATOM 4416 C CA . ASP D 1 14 ? 12.758 147.666 33.137 1.00 72.07 11 ASP D CA 1
ATOM 4417 C C . ASP D 1 14 ? 11.746 147.871 34.265 1.00 71.39 11 ASP D C 1
ATOM 4418 O O . ASP D 1 14 ? 12.045 147.624 35.433 1.00 71.21 11 ASP D O 1
ATOM 4423 N N . GLN D 1 15 ? 10.543 148.307 33.912 1.00 70.53 12 GLN D N 1
ATOM 4424 C CA . GLN D 1 15 ? 9.563 148.645 34.924 1.00 69.87 12 GLN D CA 1
ATOM 4425 C C . GLN D 1 15 ? 8.808 147.452 35.473 1.00 69.11 12 GLN D C 1
ATOM 4426 O O . GLN D 1 15 ? 8.637 147.363 36.683 1.00 69.04 12 GLN D O 1
ATOM 4432 N N . THR D 1 16 ? 8.377 146.521 34.620 1.00 68.33 13 THR D N 1
ATOM 4433 C CA . THR D 1 16 ? 7.767 145.282 35.149 1.00 67.58 13 THR D CA 1
ATOM 4434 C C . THR D 1 16 ? 8.716 144.608 36.144 1.00 67.17 13 THR D C 1
ATOM 4435 O O . THR D 1 16 ? 8.269 144.094 37.176 1.00 66.98 13 THR D O 1
ATOM 4439 N N . GLU D 1 17 ? 10.015 144.642 35.837 1.00 66.43 14 GLU D N 1
ATOM 4440 C CA . GLU D 1 17 ? 11.045 144.166 36.748 1.00 66.28 14 GLU D CA 1
ATOM 4441 C C . GLU D 1 17 ? 10.923 144.849 38.100 1.00 66.13 14 GLU D C 1
ATOM 4442 O O . GLU D 1 17 ? 10.876 144.184 39.135 1.00 66.05 14 GLU D O 1
ATOM 4448 N N . GLU D 1 18 ? 10.870 146.178 38.079 1.00 66.03 15 GLU D N 1
ATOM 4449 C CA . GLU D 1 18 ? 10.902 146.975 39.297 1.00 66.18 15 GLU D CA 1
ATOM 4450 C C . GLU D 1 18 ? 9.671 146.719 40.159 1.00 66.25 15 GLU D C 1
ATOM 4451 O O . GLU D 1 18 ? 9.749 146.697 41.390 1.00 66.19 15 GLU D O 1
ATOM 4457 N N . ILE D 1 19 ? 8.544 146.506 39.487 1.00 66.45 16 ILE D N 1
ATOM 4458 C CA . ILE D 1 19 ? 7.295 146.146 40.122 1.00 66.32 16 ILE D CA 1
ATOM 4459 C C . ILE D 1 19 ? 7.385 144.788 40.814 1.00 66.63 16 ILE D C 1
ATOM 4460 O O . ILE D 1 19 ? 7.030 144.693 41.973 1.00 67.09 16 ILE D O 1
ATOM 4473 N N . GLN D 1 21 ? 9.984 143.113 42.036 1.00 65.82 18 GLN D N 1
ATOM 4474 C CA . GLN D 1 21 ? 10.800 143.237 43.231 1.00 65.48 18 GLN D CA 1
ATOM 4475 C C . GLN D 1 21 ? 10.039 144.042 44.265 1.00 65.50 18 GLN D C 1
ATOM 4476 O O . GLN D 1 21 ? 10.063 143.724 45.448 1.00 65.45 18 GLN D O 1
ATOM 4482 N N . ALA D 1 22 ? 9.344 145.075 43.807 1.00 65.53 19 ALA D N 1
ATOM 4483 C CA . ALA D 1 22 ? 8.488 145.843 44.692 1.00 65.78 19 ALA D CA 1
ATOM 4484 C C . ALA D 1 22 ? 7.434 144.966 45.354 1.00 65.90 19 ALA D C 1
ATOM 4485 O O . ALA D 1 22 ? 7.159 145.124 46.546 1.00 65.78 19 ALA D O 1
ATOM 4487 N N . THR D 1 23 ? 6.851 144.036 44.598 1.00 66.11 20 THR D N 1
ATOM 4488 C CA . THR D 1 23 ? 5.829 143.175 45.189 1.00 66.67 20 THR D CA 1
ATOM 4489 C C . THR D 1 23 ? 6.507 142.170 46.098 1.00 67.40 20 THR D C 1
ATOM 4490 O O . THR D 1 23 ? 5.936 141.774 47.117 1.00 67.73 20 THR D O 1
ATOM 4494 N N . TYR D 1 24 ? 7.722 141.766 45.717 1.00 68.10 21 TYR D N 1
ATOM 4495 C CA . TYR D 1 24 ? 8.589 140.940 46.553 1.00 68.40 21 TYR D CA 1
ATOM 4496 C C . TYR D 1 24 ? 8.660 141.525 47.966 1.00 68.78 21 TYR D C 1
ATOM 4497 O O . TYR D 1 24 ? 8.211 140.889 48.924 1.00 69.13 21 TYR D O 1
ATOM 4506 N N . ARG D 1 25 ? 9.171 142.751 48.083 1.00 68.91 22 ARG D N 1
ATOM 4507 C CA . ARG D 1 25 ? 9.359 143.400 49.382 1.00 68.99 22 ARG D CA 1
ATOM 4508 C C . ARG D 1 25 ? 8.041 143.586 50.128 1.00 69.48 22 ARG D C 1
ATOM 4509 O O . ARG D 1 25 ? 8.007 143.558 51.364 1.00 69.77 22 ARG D O 1
ATOM 4517 N N . ALA D 1 26 ? 6.963 143.768 49.368 1.00 69.96 23 ALA D N 1
ATOM 4518 C CA . ALA D 1 26 ? 5.637 143.999 49.928 1.00 70.44 23 ALA D CA 1
ATOM 4519 C C . ALA D 1 26 ? 4.993 142.730 50.490 1.00 70.86 23 ALA D C 1
ATOM 4520 O O . ALA D 1 26 ? 4.455 142.746 51.596 1.00 71.06 23 ALA D O 1
ATOM 4522 N N . LEU D 1 27 ? 5.043 141.640 49.726 1.00 71.33 24 LEU D N 1
ATOM 4523 C CA . LEU D 1 27 ? 4.501 140.355 50.163 1.00 71.64 24 LEU D CA 1
ATOM 4524 C C . LEU D 1 27 ? 5.358 139.854 51.300 1.00 72.33 24 LEU D C 1
ATOM 4525 O O . LEU D 1 27 ? 4.893 139.127 52.182 1.00 72.53 24 LEU D O 1
ATOM 4530 N N . ARG D 1 28 ? 6.570 140.379 51.301 1.00 73.10 25 ARG D N 1
ATOM 4531 C CA . ARG D 1 28 ? 7.567 140.034 52.273 1.00 73.89 25 ARG D CA 1
ATOM 4532 C C . ARG D 1 28 ? 7.296 140.666 53.607 1.00 73.88 25 ARG D C 1
ATOM 4533 O O . ARG D 1 28 ? 7.987 140.400 54.571 1.00 73.92 25 ARG D O 1
ATOM 4541 N N . GLU D 1 29 ? 6.245 141.466 53.661 1.00 74.26 26 GLU D N 1
ATOM 4542 C CA . GLU D 1 29 ? 5.894 142.129 54.898 1.00 74.98 26 GLU D CA 1
ATOM 4543 C C . GLU D 1 29 ? 4.406 142.313 55.115 1.00 74.69 26 GLU D C 1
ATOM 4544 O O . GLU D 1 29 ? 4.011 143.188 55.839 1.00 74.63 26 GLU D O 1
ATOM 4550 N N . HIS D 1 30 ? 3.587 141.487 54.490 1.00 74.43 27 HIS D N 1
ATOM 4551 C CA . HIS D 1 30 ? 2.152 141.444 54.779 1.00 74.18 27 HIS D CA 1
ATOM 4552 C C . HIS D 1 30 ? 1.511 140.091 54.500 1.00 73.78 27 HIS D C 1
ATOM 4553 O O . HIS D 1 30 ? 0.472 139.755 55.070 1.00 73.93 27 HIS D O 1
ATOM 4560 N N . GLY D 1 31 ? 2.138 139.315 53.628 1.00 73.33 28 GLY D N 1
ATOM 4561 C CA . GLY D 1 31 ? 1.578 138.039 53.215 1.00 72.91 28 GLY D CA 1
ATOM 4562 C C . GLY D 1 31 ? 0.425 138.212 52.251 1.00 72.61 28 GLY D C 1
ATOM 4563 O O . GLY D 1 31 ? -0.237 139.260 52.239 1.00 72.58 28 GLY D O 1
ATOM 4564 N N . TYR D 1 32 ? 0.191 137.173 51.446 1.00 72.22 29 TYR D N 1
ATOM 4565 C CA . TYR D 1 32 ? -0.912 137.134 50.483 1.00 71.80 29 TYR D CA 1
ATOM 4566 C C . TYR D 1 32 ? -2.161 137.734 51.104 1.00 71.48 29 TYR D C 1
ATOM 4567 O O . TYR D 1 32 ? -2.969 138.362 50.418 1.00 71.56 29 TYR D O 1
ATOM 4576 N N . ALA D 1 33 ? -2.287 137.538 52.415 1.00 71.08 30 ALA D N 1
ATOM 4577 C CA . ALA D 1 33 ? -3.387 138.055 53.205 1.00 70.53 30 ALA D CA 1
ATOM 4578 C C . ALA D 1 33 ? -3.537 139.559 53.023 1.00 70.17 30 ALA D C 1
ATOM 4579 O O . ALA D 1 33 ? -4.429 139.998 52.305 1.00 70.28 30 ALA D O 1
ATOM 4581 N N . ASP D 1 34 ? -2.655 140.341 53.642 1.00 69.77 31 ASP D N 1
ATOM 4582 C CA . ASP D 1 34 ? -2.827 141.802 53.690 1.00 69.33 31 ASP D CA 1
ATOM 4583 C C . ASP D 1 34 ? -2.131 142.554 52.550 1.00 68.90 31 ASP D C 1
ATOM 4584 O O . ASP D 1 34 ? -1.767 143.726 52.687 1.00 68.73 31 ASP D O 1
ATOM 4589 N N . LEU D 1 35 ? -1.961 141.871 51.423 1.00 68.52 32 LEU D N 1
ATOM 4590 C CA . LEU D 1 35 ? -1.324 142.460 50.255 1.00 67.98 32 LEU D CA 1
ATOM 4591 C C . LEU D 1 35 ? -2.329 143.270 49.446 1.00 67.62 32 LEU D C 1
ATOM 4592 O O . LEU D 1 35 ? -3.460 142.834 49.208 1.00 67.67 32 LEU D O 1
ATOM 4597 N N . THR D 1 36 ? -1.914 144.467 49.056 1.00 67.07 33 THR D N 1
ATOM 4598 C CA . THR D 1 36 ? -2.724 145.326 48.199 1.00 66.71 33 THR D CA 1
ATOM 4599 C C . THR D 1 36 ? -1.868 145.898 47.083 1.00 66.26 33 THR D C 1
ATOM 4600 O O . THR D 1 36 ? -0.637 145.860 47.155 1.00 66.15 33 THR D O 1
ATOM 4604 N N . ILE D 1 37 ? -2.523 146.432 46.055 1.00 65.62 34 ILE D N 1
ATOM 4605 C CA . ILE D 1 37 ? -1.814 147.172 45.037 1.00 65.00 34 ILE D CA 1
ATOM 4606 C C . ILE D 1 37 ? -1.161 148.380 45.717 1.00 64.96 34 ILE D C 1
ATOM 4607 O O . ILE D 1 37 ? 0.006 148.681 45.485 1.00 65.03 34 ILE D O 1
ATOM 4612 N N . GLN D 1 38 ? -1.895 149.026 46.613 1.00 64.91 35 GLN D N 1
ATOM 4613 C CA . GLN D 1 38 ? -1.357 150.172 47.349 1.00 64.71 35 GLN D CA 1
ATOM 4614 C C . GLN D 1 38 ? 0.059 149.922 47.888 1.00 64.17 35 GLN D C 1
ATOM 461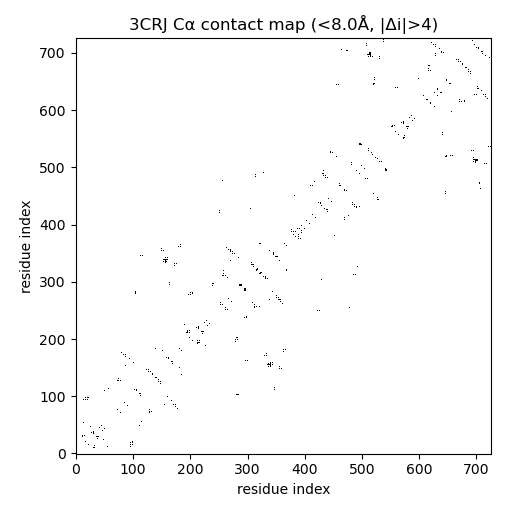5 O O . GLN D 1 38 ? 0.979 150.716 47.666 1.00 63.88 35 GLN D O 1
ATOM 4621 N N . ARG D 1 39 ? 0.218 148.811 48.590 1.00 63.60 36 ARG D N 1
ATOM 4622 C CA . ARG D 1 39 ? 1.493 148.485 49.196 1.00 63.57 36 ARG D CA 1
ATOM 4623 C C . ARG D 1 39 ? 2.566 148.140 48.154 1.00 63.54 36 ARG D C 1
ATOM 4624 O O . ARG D 1 39 ? 3.761 148.335 48.390 1.00 63.66 36 ARG D O 1
ATOM 4632 N N . ILE D 1 40 ? 2.127 147.652 46.997 1.00 63.20 37 ILE D N 1
ATOM 4633 C CA . ILE D 1 40 ? 3.032 147.350 45.903 1.00 62.67 37 ILE D CA 1
ATOM 4634 C C . ILE D 1 40 ? 3.469 148.658 45.240 1.00 62.43 37 ILE D C 1
ATOM 4635 O O . ILE D 1 40 ? 4.644 148.856 44.948 1.00 62.34 37 ILE D O 1
ATOM 4640 N N . ALA D 1 41 ? 2.518 149.561 45.040 1.00 62.29 38 ALA D N 1
ATOM 4641 C CA . ALA D 1 41 ? 2.818 150.912 44.576 1.00 62.20 38 ALA D CA 1
ATOM 4642 C C . ALA D 1 41 ? 3.748 151.616 45.557 1.00 62.10 38 ALA D C 1
ATOM 4643 O O . ALA D 1 41 ? 4.682 152.314 45.147 1.00 61.97 38 ALA D O 1
ATOM 4645 N N . ASP D 1 42 ? 3.486 151.421 46.848 1.00 62.01 39 ASP D N 1
ATOM 4646 C CA . ASP D 1 42 ? 4.333 151.969 47.902 1.00 62.38 39 ASP D CA 1
ATOM 4647 C C . ASP D 1 42 ? 5.795 151.545 47.795 1.00 62.04 39 ASP D C 1
ATOM 4648 O O . ASP D 1 42 ? 6.688 152.387 47.905 1.00 61.87 39 ASP D O 1
ATOM 4653 N N . GLU D 1 43 ? 6.036 150.253 47.570 1.00 61.53 40 GLU D N 1
ATOM 4654 C CA . GLU D 1 43 ? 7.404 149.755 47.468 1.00 61.05 40 GLU D CA 1
ATOM 4655 C C . GLU D 1 43 ? 8.022 150.187 46.143 1.00 60.69 40 GLU D C 1
ATOM 4656 O O . GLU D 1 43 ? 9.232 150.390 46.050 1.00 60.47 40 GLU D O 1
ATOM 4662 N N . TYR D 1 44 ? 7.172 150.351 45.132 1.00 60.37 41 TYR D N 1
ATOM 4663 C CA . TYR D 1 44 ? 7.613 150.677 43.781 1.00 60.12 41 TYR D CA 1
ATOM 4664 C C . TYR D 1 44 ? 8.003 152.158 43.658 1.00 60.13 41 TYR D C 1
ATOM 4665 O O . TYR D 1 44 ? 8.876 152.507 42.862 1.00 60.32 41 TYR D O 1
ATOM 4674 N N . GLY D 1 45 ? 7.379 153.017 44.467 1.00 59.87 42 GLY D N 1
ATOM 4675 C CA . GLY D 1 45 ? 7.737 154.431 44.517 1.00 59.21 42 GLY D CA 1
ATOM 4676 C C . GLY D 1 45 ? 6.918 155.326 43.605 1.00 59.10 42 GLY D C 1
ATOM 4677 O O . GLY D 1 45 ? 7.226 156.512 43.454 1.00 58.98 42 GLY D O 1
ATOM 4678 N N . LYS D 1 46 ? 5.881 154.762 42.989 1.00 58.66 43 LYS D N 1
ATOM 4679 C CA . LYS D 1 46 ? 4.979 155.532 42.142 1.00 58.33 43 LYS D CA 1
ATOM 4680 C C . LYS D 1 46 ? 3.551 155.283 42.594 1.00 58.14 43 LYS D C 1
ATOM 4681 O O . LYS D 1 46 ? 3.321 154.504 43.519 1.00 58.01 43 LYS D O 1
ATOM 4687 N N . SER D 1 47 ? 2.597 155.933 41.929 1.00 57.84 44 SER D N 1
ATOM 4688 C CA . SER D 1 47 ? 1.192 155.821 42.281 1.00 57.84 44 SER D CA 1
ATOM 4689 C C . SER D 1 47 ? 0.665 154.438 41.950 1.00 57.87 44 SER D C 1
ATOM 4690 O O . SER D 1 47 ? 1.297 153.690 41.204 1.00 58.11 44 SER D O 1
ATOM 4693 N N . THR D 1 48 ? -0.486 154.095 42.525 1.00 57.66 45 THR D N 1
ATOM 4694 C CA . THR D 1 48 ? -1.170 152.846 42.204 1.00 57.61 45 THR D CA 1
ATOM 4695 C C . THR D 1 48 ? -1.589 152.856 40.721 1.00 57.37 45 THR D C 1
ATOM 4696 O O . THR D 1 48 ? -1.801 151.793 40.122 1.00 57.01 45 THR D O 1
ATOM 4700 N N . ALA D 1 49 ? -1.685 154.054 40.131 1.00 56.96 46 ALA D N 1
ATOM 4701 C CA . ALA D 1 49 ? -1.970 154.172 38.705 1.00 57.11 46 ALA D CA 1
ATOM 4702 C C . ALA D 1 49 ? -0.822 153.644 37.827 1.00 57.31 46 ALA D C 1
ATOM 4703 O O . ALA D 1 49 ? -1.067 152.980 36.815 1.00 57.84 46 ALA D O 1
ATOM 4705 N N . ALA D 1 50 ? 0.417 153.911 38.222 1.00 57.37 47 ALA D N 1
ATOM 4706 C CA . ALA D 1 50 ? 1.565 153.366 37.504 1.00 57.71 47 ALA D CA 1
ATOM 4707 C C . ALA D 1 50 ? 1.637 151.856 37.570 1.00 58.06 47 ALA D C 1
ATOM 4708 O O . ALA D 1 50 ? 2.141 151.234 36.651 1.00 58.06 47 ALA D O 1
ATOM 4710 N N . VAL D 1 51 ? 1.144 151.261 38.649 1.00 58.72 48 VAL D N 1
ATOM 4711 C CA . VAL D 1 51 ? 1.119 149.788 38.736 1.00 59.14 48 VAL D CA 1
ATOM 4712 C C . VAL D 1 51 ? 0.008 149.284 37.831 1.00 59.53 48 VAL D C 1
ATOM 4713 O O . VAL D 1 51 ? 0.189 148.323 37.073 1.00 60.32 48 VAL D O 1
ATOM 4717 N N . HIS D 1 52 ? -1.141 149.943 37.887 1.00 59.65 49 HIS D N 1
ATOM 4718 C CA . HIS D 1 52 ? -2.252 149.501 37.066 1.00 59.93 49 HIS D CA 1
ATOM 4719 C C . HIS D 1 52 ? -1.991 149.653 35.566 1.00 59.28 49 HIS D C 1
ATOM 4720 O O . HIS D 1 52 ? -2.661 149.017 34.745 1.00 59.34 49 HIS D O 1
ATOM 4727 N N . TYR D 1 53 ? -1.004 150.475 35.216 1.00 58.19 50 TYR D N 1
ATOM 4728 C CA . TYR D 1 53 ? -0.600 150.603 33.830 1.00 57.37 50 TYR D CA 1
ATOM 4729 C C . TYR D 1 53 ? -0.145 149.263 33.259 1.00 57.15 50 TYR D C 1
ATOM 4730 O O . TYR D 1 53 ? -0.406 148.990 32.096 1.00 56.92 50 TYR D O 1
ATOM 4739 N N . TYR D 1 54 ? 0.518 148.435 34.078 1.00 56.86 51 TYR D N 1
ATOM 4740 C CA . TYR D 1 54 ? 0.987 147.113 33.643 1.00 56.77 51 TYR D CA 1
ATOM 4741 C C . TYR D 1 54 ? 0.095 145.947 34.055 1.00 56.62 51 TYR D C 1
ATOM 4742 O O . TYR D 1 54 ? 0.077 144.904 33.398 1.00 55.83 51 TYR D O 1
ATOM 4751 N N . TYR D 1 55 ? -0.617 146.111 35.165 1.00 57.14 52 TYR D N 1
ATOM 4752 C CA . TYR D 1 55 ? -1.480 145.051 35.679 1.00 57.30 52 TYR D CA 1
ATOM 4753 C C . TYR D 1 55 ? -2.820 145.626 36.079 1.00 57.44 52 TYR D C 1
ATOM 4754 O O . TYR D 1 55 ? -2.880 146.608 36.837 1.00 57.53 52 TYR D O 1
ATOM 4763 N N . ASP D 1 56 ? -3.884 145.025 35.541 1.00 57.54 53 ASP D N 1
ATOM 4764 C CA . ASP D 1 56 ? -5.274 145.449 35.777 1.00 57.52 53 ASP D CA 1
ATOM 4765 C C . ASP D 1 56 ? -5.663 145.269 37.237 1.00 57.58 53 ASP D C 1
ATOM 4766 O O . ASP D 1 56 ? -6.345 146.123 37.820 1.00 57.37 53 ASP D O 1
ATOM 4771 N N . THR D 1 57 ? -5.230 144.136 37.805 1.00 57.49 54 THR D N 1
ATOM 4772 C CA . THR D 1 57 ? -5.678 143.661 39.115 1.00 57.34 54 THR D CA 1
ATOM 4773 C C . THR D 1 57 ? -4.566 142.932 39.838 1.00 57.15 54 THR D C 1
ATOM 4774 O O . THR D 1 57 ? -3.750 142.254 39.209 1.00 57.07 54 THR D O 1
ATOM 4778 N N . LYS D 1 58 ? -4.566 143.078 41.164 1.00 56.68 55 LYS D N 1
ATOM 4779 C CA . LYS D 1 58 ? -3.768 142.271 42.087 1.00 56.39 55 LYS D CA 1
ATOM 4780 C C . LYS D 1 58 ? -3.596 140.817 41.604 1.00 55.92 55 LYS D C 1
ATOM 4781 O O . LYS D 1 58 ? -2.546 140.210 41.793 1.00 56.11 55 LYS D O 1
ATOM 4787 N N . ASP D 1 59 ? -4.636 140.276 40.973 1.00 55.40 56 ASP D N 1
ATOM 4788 C CA . ASP D 1 59 ? -4.608 138.929 40.414 1.00 54.65 56 ASP D CA 1
ATOM 4789 C C . ASP D 1 59 ? -3.628 138.800 39.264 1.00 54.13 56 ASP D C 1
ATOM 4790 O O . ASP D 1 59 ? -2.767 137.899 39.263 1.00 54.46 56 ASP D O 1
ATOM 4795 N N . ASP D 1 60 ? -3.782 139.679 38.274 1.00 52.80 57 ASP D N 1
ATOM 4796 C CA . ASP D 1 60 ? -2.907 139.677 37.114 1.00 51.73 57 ASP D CA 1
ATOM 4797 C C . ASP D 1 60 ? -1.478 139.831 37.577 1.00 51.10 57 ASP D C 1
ATOM 4798 O O . ASP D 1 60 ? -0.606 139.072 37.164 1.00 51.57 57 ASP D O 1
ATOM 4803 N N . LEU D 1 61 ? -1.257 140.780 38.479 1.00 49.99 58 LEU D N 1
ATOM 4804 C CA . LEU D 1 61 ? 0.064 141.019 39.011 1.00 48.91 58 LEU D CA 1
ATOM 4805 C C . LEU D 1 61 ? 0.598 139.745 39.629 1.00 48.85 58 LEU D C 1
ATOM 4806 O O . LEU D 1 61 ? 1.655 139.262 39.234 1.00 48.60 58 LEU D O 1
ATOM 4811 N N . LEU D 1 62 ? -0.146 139.186 40.576 1.00 48.70 59 LEU D N 1
ATOM 4812 C CA . LEU D 1 62 ? 0.323 138.021 41.303 1.00 48.86 59 LEU D CA 1
ATOM 4813 C C . LEU D 1 62 ? 0.686 136.845 40.405 1.00 48.91 59 LEU D C 1
ATOM 4814 O O . LEU D 1 62 ? 1.595 136.081 40.722 1.00 48.93 59 LEU D O 1
ATOM 4819 N N . ALA D 1 63 ? -0.007 136.710 39.278 1.00 49.11 60 ALA D N 1
ATOM 4820 C CA . ALA D 1 63 ? 0.359 135.713 38.274 1.00 49.08 60 ALA D CA 1
ATOM 4821 C C . ALA D 1 63 ? 1.725 136.011 37.648 1.00 49.35 60 ALA D C 1
ATOM 4822 O O . ALA D 1 63 ? 2.571 135.120 37.569 1.00 49.07 60 ALA D O 1
ATOM 4824 N N . ALA D 1 64 ? 1.947 137.258 37.218 1.00 49.94 61 ALA D N 1
ATOM 4825 C CA . ALA D 1 64 ? 3.264 137.668 36.705 1.00 50.73 61 ALA D CA 1
ATOM 4826 C C . ALA D 1 64 ? 4.344 137.325 37.720 1.00 51.71 61 ALA D C 1
ATOM 4827 O O . ALA D 1 64 ? 5.368 136.735 37.370 1.00 52.14 61 ALA D O 1
ATOM 4829 N N . PHE D 1 65 ? 4.075 137.663 38.982 1.00 52.65 62 PHE D N 1
ATOM 4830 C CA . PHE D 1 65 ? 4.940 137.341 40.106 1.00 53.23 62 PHE D CA 1
ATOM 4831 C C . PHE D 1 65 ? 5.221 135.848 40.269 1.00 53.78 62 PHE D C 1
ATOM 4832 O O . PHE D 1 65 ? 6.384 135.467 40.400 1.00 54.05 62 PHE D O 1
ATOM 4840 N N . LEU D 1 66 ? 4.197 134.992 40.254 1.00 54.29 63 LEU D N 1
ATOM 4841 C CA . LEU D 1 66 ? 4.464 133.549 40.379 1.00 55.09 63 LEU D CA 1
ATOM 4842 C C . LEU D 1 66 ? 5.484 133.135 39.330 1.00 56.01 63 LEU D C 1
ATOM 4843 O O . LEU D 1 66 ? 6.458 132.437 39.639 1.00 56.46 63 LEU D O 1
ATOM 4848 N N . ASP D 1 67 ? 5.253 133.587 38.094 1.00 56.79 64 ASP D N 1
ATOM 4849 C CA . ASP D 1 67 ? 6.096 133.247 36.952 1.00 57.30 64 ASP D CA 1
ATOM 4850 C C . ASP D 1 67 ? 7.516 133.716 37.193 1.00 57.99 64 ASP D C 1
ATOM 4851 O O . ASP D 1 67 ? 8.460 132.969 36.938 1.00 58.16 64 ASP D O 1
ATOM 4856 N N . TYR D 1 68 ? 7.642 134.946 37.699 1.00 58.53 65 TYR D N 1
ATOM 4857 C CA . TYR D 1 68 ? 8.915 135.534 38.123 1.00 59.25 65 TYR D CA 1
ATOM 4858 C C . TYR D 1 68 ? 9.663 134.661 39.136 1.00 60.37 65 TYR D C 1
ATOM 4859 O O . TYR D 1 68 ? 10.879 134.520 39.035 1.00 60.87 65 TYR D O 1
ATOM 4868 N N . LEU D 1 69 ? 8.954 134.102 40.114 1.00 61.19 66 LEU D N 1
ATOM 4869 C CA . LEU D 1 69 ? 9.596 133.219 41.077 1.00 62.70 66 LEU D CA 1
ATOM 4870 C C . LEU D 1 69 ? 10.076 131.947 40.388 1.00 63.79 66 LEU D C 1
ATOM 4871 O O . LEU D 1 69 ? 11.276 131.795 40.131 1.00 64.45 66 LEU D O 1
ATOM 4876 N N . LEU D 1 70 ? 9.139 131.041 40.099 1.00 64.37 67 LEU D N 1
ATOM 4877 C CA . LEU D 1 70 ? 9.384 129.910 39.214 1.00 64.66 67 LEU D CA 1
ATOM 4878 C C . LEU D 1 70 ? 10.536 130.159 38.232 1.00 65.28 67 LEU D C 1
ATOM 4879 O O . LEU D 1 70 ? 11.577 129.571 38.379 1.00 65.34 67 LEU D O 1
ATOM 4884 N N . GLU D 1 71 ? 10.378 131.039 37.254 1.00 66.55 68 GLU D N 1
ATOM 4885 C CA . GLU D 1 71 ? 11.492 131.315 36.337 1.00 68.27 68 GLU D CA 1
ATOM 4886 C C . GLU D 1 71 ? 12.850 131.283 37.065 1.00 68.90 68 GLU D C 1
ATOM 4887 O O . GLU D 1 71 ? 13.674 130.433 36.770 1.00 69.38 68 GLU D O 1
ATOM 4893 N N . ARG D 1 72 ? 13.056 132.175 38.035 1.00 70.05 69 ARG D N 1
ATOM 4894 C CA . ARG D 1 72 ? 14.312 132.253 38.816 1.00 71.01 69 ARG D CA 1
ATOM 4895 C C . ARG D 1 72 ? 14.767 130.933 39.447 1.00 71.74 69 ARG D C 1
ATOM 4896 O O . ARG D 1 72 ? 15.972 130.687 39.578 1.00 72.14 69 ARG D O 1
ATOM 4904 N N . PHE D 1 73 ? 13.812 130.094 39.839 1.00 72.32 70 PHE D N 1
ATOM 4905 C CA . PHE D 1 73 ? 14.130 128.753 40.290 1.00 73.25 70 PHE D CA 1
ATOM 4906 C C . PHE D 1 73 ? 14.834 128.025 39.168 1.00 73.70 70 PHE D C 1
ATOM 4907 O O . PHE D 1 73 ? 15.922 127.492 39.367 1.00 74.32 70 PHE D O 1
ATOM 4915 N N . VAL D 1 74 ? 14.218 128.007 37.982 1.00 73.78 71 VAL D N 1
ATOM 4916 C CA . VAL D 1 74 ? 14.727 127.180 36.889 1.00 73.47 71 VAL D CA 1
ATOM 4917 C C . VAL D 1 74 ? 16.020 127.741 36.323 1.00 73.48 71 VAL D C 1
ATOM 4918 O O . VAL D 1 74 ? 16.780 127.025 35.691 1.00 73.56 71 VAL D O 1
ATOM 4922 N N . ASP D 1 75 ? 16.288 129.010 36.597 1.00 73.50 72 ASP D N 1
ATOM 4923 C CA . ASP D 1 75 ? 17.600 129.555 36.320 1.00 74.08 72 ASP D CA 1
ATOM 4924 C C . ASP D 1 75 ? 18.640 128.916 37.216 1.00 74.54 72 ASP D C 1
ATOM 4925 O O . ASP D 1 75 ? 19.797 128.780 36.828 1.00 74.60 72 ASP D O 1
ATOM 4930 N N . SER D 1 76 ? 18.222 128.513 38.414 1.00 75.22 73 SER D N 1
ATOM 4931 C CA . SER D 1 76 ? 19.158 127.972 39.395 1.00 75.46 73 SER D CA 1
ATOM 4932 C C . SER D 1 76 ? 19.420 126.470 39.240 1.00 75.36 73 SER D C 1
ATOM 4933 O O . SER D 1 76 ? 20.547 126.040 39.439 1.00 75.64 73 SER D O 1
ATOM 4936 N N . ILE D 1 77 ? 18.419 125.667 38.884 1.00 75.36 74 ILE D N 1
ATOM 4937 C CA . ILE D 1 77 ? 18.713 124.268 38.538 1.00 75.44 74 ILE D CA 1
ATOM 4938 C C . ILE D 1 77 ? 19.579 124.242 37.266 1.00 75.80 74 ILE D C 1
ATOM 4939 O O . ILE D 1 77 ? 20.521 123.448 37.157 1.00 76.04 74 ILE D O 1
ATOM 4944 N N . HIS D 1 78 ? 19.288 125.139 36.327 1.00 75.87 75 HIS D N 1
ATOM 4945 C CA . HIS D 1 78 ? 20.082 125.225 35.107 1.00 75.92 75 HIS D CA 1
ATOM 4946 C C . HIS D 1 78 ? 21.552 125.581 35.333 1.00 76.73 75 HIS D C 1
ATOM 4947 O O . HIS D 1 78 ? 22.398 125.230 34.506 1.00 76.58 75 HIS D O 1
ATOM 4954 N N . ASP D 1 79 ? 21.856 126.261 36.445 1.00 77.91 76 ASP D N 1
ATOM 4955 C CA . ASP D 1 79 ? 23.262 126.594 36.789 1.00 79.22 76 ASP D CA 1
ATOM 4956 C C . ASP D 1 79 ? 23.997 125.459 37.542 1.00 79.61 76 ASP D C 1
ATOM 4957 O O . ASP D 1 79 ? 25.077 125.657 38.100 1.00 80.04 76 ASP D O 1
ATOM 4962 N N . VAL D 1 80 ? 23.403 124.270 37.535 1.00 80.01 77 VAL D N 1
ATOM 4963 C CA . VAL D 1 80 ? 24.129 123.053 37.876 1.00 80.56 77 VAL D CA 1
ATOM 4964 C C . VAL D 1 80 ? 24.524 122.368 36.557 1.00 80.81 77 VAL D C 1
ATOM 4965 O O . VAL D 1 80 ? 23.658 122.077 35.727 1.00 81.01 77 VAL D O 1
ATOM 4969 N N . GLU D 1 81 ? 25.819 122.099 36.378 1.00 80.88 78 GLU D N 1
ATOM 4970 C CA . GLU D 1 81 ? 26.383 121.878 35.030 1.00 81.07 78 GLU D CA 1
ATOM 4971 C C . GLU D 1 81 ? 26.826 120.454 34.639 1.00 80.97 78 GLU D C 1
ATOM 4972 O O . GLU D 1 81 ? 26.661 120.057 33.474 1.00 80.91 78 GLU D O 1
ATOM 4978 N N . THR D 1 82 ? 27.412 119.717 35.585 1.00 80.56 79 THR D N 1
ATOM 4979 C CA . THR D 1 82 ? 28.054 118.429 35.285 1.00 80.20 79 THR D CA 1
ATOM 4980 C C . THR D 1 82 ? 27.085 117.418 34.660 1.00 80.34 79 THR D C 1
ATOM 4981 O O . THR D 1 82 ? 25.860 117.520 34.841 1.00 80.22 79 THR D O 1
ATOM 4985 N N . THR D 1 83 ? 27.637 116.463 33.906 1.00 80.19 80 THR D N 1
ATOM 4986 C CA . THR D 1 83 ? 26.864 115.281 33.461 1.00 79.73 80 THR D CA 1
ATOM 4987 C C . THR D 1 83 ? 27.118 114.028 34.348 1.00 79.58 80 THR D C 1
ATOM 4988 O O . THR D 1 83 ? 26.289 113.116 34.355 1.00 79.53 80 THR D O 1
ATOM 4992 N N . ASP D 1 84 ? 28.240 114.019 35.098 1.00 79.05 81 ASP D N 1
ATOM 4993 C CA . ASP D 1 84 ? 28.593 112.982 36.115 1.00 78.57 81 ASP D CA 1
ATOM 4994 C C . ASP D 1 84 ? 27.454 112.785 37.130 1.00 77.67 81 ASP D C 1
ATOM 4995 O O . ASP D 1 84 ? 27.204 113.661 37.958 1.00 78.39 81 ASP D O 1
ATOM 5000 N N . PRO D 1 85 ? 26.770 111.624 37.077 1.00 76.47 82 PRO D N 1
ATOM 5001 C CA . PRO D 1 85 ? 25.451 111.483 37.713 1.00 75.49 82 PRO D CA 1
ATOM 5002 C C . PRO D 1 85 ? 25.368 111.540 39.254 1.00 74.56 82 PRO D C 1
ATOM 5003 O O . PRO D 1 85 ? 24.405 112.119 39.779 1.00 74.69 82 PRO D O 1
ATOM 5007 N N . GLU D 1 86 ? 26.325 110.966 39.982 1.00 73.24 83 GLU D N 1
ATOM 5008 C CA . GLU D 1 86 ? 26.270 111.077 41.448 1.00 72.03 83 GLU D CA 1
ATOM 5009 C C . GLU D 1 86 ? 26.444 112.539 41.887 1.00 71.06 83 GLU D C 1
ATOM 5010 O O . GLU D 1 86 ? 25.654 113.057 42.678 1.00 70.66 83 GLU D O 1
ATOM 5016 N N . ALA D 1 87 ? 27.466 113.201 41.346 1.00 69.86 84 ALA D N 1
ATOM 5017 C CA . ALA D 1 87 ? 27.695 114.613 41.621 1.00 68.52 84 ALA D CA 1
ATOM 5018 C C . ALA D 1 87 ? 26.530 115.475 41.130 1.00 67.57 84 ALA D C 1
ATOM 5019 O O . ALA D 1 87 ? 26.127 116.410 41.818 1.00 67.30 84 ALA D O 1
ATOM 5021 N N . ARG D 1 88 ? 25.992 115.153 39.953 1.00 66.40 85 ARG D N 1
ATOM 5022 C CA . ARG D 1 88 ? 24.852 115.887 39.408 1.00 65.85 85 ARG D CA 1
ATOM 5023 C C . ARG D 1 88 ? 23.631 115.782 40.327 1.00 65.11 85 ARG D C 1
ATOM 5024 O O . ARG D 1 88 ? 22.928 116.768 40.558 1.00 65.27 85 ARG D O 1
ATOM 5032 N N . LEU D 1 89 ? 23.387 114.598 40.876 1.00 63.81 86 LEU D N 1
ATOM 5033 C CA . LEU D 1 89 ? 22.271 114.450 41.782 1.00 62.62 86 LEU D CA 1
ATOM 5034 C C . LEU D 1 89 ? 22.480 115.280 43.056 1.00 62.23 86 LEU D C 1
ATOM 5035 O O . LEU D 1 89 ? 21.584 116.020 43.476 1.00 62.23 86 LEU D O 1
ATOM 5040 N N . ASN D 1 90 ? 23.669 115.191 43.637 1.00 61.46 87 ASN D N 1
ATOM 5041 C CA . ASN D 1 90 ? 23.956 115.932 44.854 1.00 61.29 87 ASN D CA 1
ATOM 5042 C C . ASN D 1 90 ? 23.848 117.434 44.666 1.00 61.18 87 ASN D C 1
ATOM 5043 O O . ASN D 1 90 ? 23.308 118.138 45.522 1.00 60.98 87 ASN D O 1
ATOM 5048 N N . LEU D 1 91 ? 24.315 117.917 43.519 1.00 61.41 88 LEU D N 1
ATOM 5049 C CA . LEU D 1 91 ? 24.284 119.345 43.230 1.00 61.15 88 LEU D CA 1
ATOM 5050 C C . LEU D 1 91 ? 22.862 119.891 43.118 1.00 61.06 88 LEU D C 1
ATOM 5051 O O . LEU D 1 91 ? 22.563 120.918 43.719 1.00 61.24 88 LEU D O 1
ATOM 5056 N N . LEU D 1 92 ? 21.994 119.185 42.384 1.00 60.56 89 LEU D N 1
ATOM 5057 C CA . LEU D 1 92 ? 20.588 119.560 42.250 1.00 60.09 89 LEU D CA 1
ATOM 5058 C C . LEU D 1 92 ? 19.934 119.577 43.612 1.00 59.97 89 LEU D C 1
ATOM 5059 O O . LEU D 1 92 ? 19.175 120.495 43.954 1.00 59.71 89 LEU D O 1
ATOM 5064 N N . LEU D 1 93 ? 20.242 118.559 44.398 1.00 59.67 90 LEU D N 1
ATOM 5065 C CA . LEU D 1 93 ? 19.758 118.520 45.755 1.00 59.77 90 LEU D CA 1
ATOM 5066 C C . LEU D 1 93 ? 20.234 119.737 46.529 1.00 59.71 90 LEU D C 1
ATOM 5067 O O . LEU D 1 93 ? 19.434 120.409 47.173 1.00 59.95 90 LEU D O 1
ATOM 5072 N N . ASP D 1 94 ? 21.518 120.067 46.426 1.00 59.98 91 ASP D N 1
ATOM 5073 C CA . ASP D 1 94 ? 22.020 121.274 47.087 1.00 59.82 91 ASP D CA 1
ATOM 5074 C C . ASP D 1 94 ? 21.223 122.475 46.619 1.00 59.66 91 ASP D C 1
ATOM 5075 O O . ASP D 1 94 ? 20.812 123.292 47.420 1.00 59.87 91 ASP D O 1
ATOM 5080 N N . GLU D 1 95 ? 20.947 122.555 45.328 1.00 60.06 92 GLU D N 1
ATOM 5081 C CA . GLU D 1 95 ? 20.220 123.700 44.805 1.00 60.94 92 GLU D CA 1
ATOM 5082 C C . GLU D 1 95 ? 18.809 123.806 45.356 1.00 61.32 92 GLU D C 1
ATOM 5083 O O . GLU D 1 95 ? 18.322 124.905 45.658 1.00 61.00 92 GLU D O 1
ATOM 5089 N N . LEU D 1 96 ? 18.155 122.651 45.475 1.00 62.09 93 LEU D N 1
ATOM 5090 C CA . LEU D 1 96 ? 16.755 122.615 45.828 1.00 62.70 93 LEU D CA 1
ATOM 5091 C C . LEU D 1 96 ? 16.561 122.840 47.310 1.00 63.86 93 LEU D C 1
ATOM 5092 O O . LEU D 1 96 ? 15.500 123.295 47.727 1.00 64.17 93 LEU D O 1
ATOM 5097 N N . LEU D 1 97 ? 17.587 122.541 48.103 1.00 65.25 94 LEU D N 1
ATOM 5098 C CA . LEU D 1 97 ? 17.433 122.548 49.553 1.00 66.78 94 LEU D CA 1
ATOM 5099 C C . LEU D 1 97 ? 18.479 123.298 50.369 1.00 68.58 94 LEU D C 1
ATOM 5100 O O . LEU D 1 97 ? 18.191 123.716 51.480 1.00 69.13 94 LEU D O 1
ATOM 5105 N N . VAL D 1 98 ? 19.698 123.431 49.863 1.00 70.75 95 VAL D N 1
ATOM 5106 C CA . VAL D 1 98 ? 20.737 124.110 50.634 1.00 72.79 95 VAL D CA 1
ATOM 5107 C C . VAL D 1 98 ? 20.783 125.595 50.286 1.00 74.30 95 VAL D C 1
ATOM 5108 O O . VAL D 1 98 ? 20.787 126.432 51.188 1.00 74.41 95 VAL D O 1
ATOM 5112 N N . LYS D 1 99 ? 20.811 125.918 48.990 1.00 76.07 96 LYS D N 1
ATOM 5113 C CA . LYS D 1 99 ? 20.782 127.317 48.552 1.00 78.21 96 LYS D CA 1
ATOM 5114 C C . LYS D 1 99 ? 19.657 128.145 49.220 1.00 79.73 96 LYS D C 1
ATOM 5115 O O . LYS D 1 99 ? 19.937 129.231 49.740 1.00 79.78 96 LYS D O 1
ATOM 5121 N N . PRO D 1 100 ? 18.394 127.635 49.230 1.00 81.23 97 PRO D N 1
ATOM 5122 C CA . PRO D 1 100 ? 17.294 128.362 49.904 1.00 82.11 97 PRO D CA 1
ATOM 5123 C C . PRO D 1 100 ? 17.501 128.673 51.405 1.00 82.99 97 PRO D C 1
ATOM 5124 O O . PRO D 1 100 ? 16.639 129.307 52.033 1.00 83.09 97 PRO D O 1
ATOM 5128 N N . GLN D 1 101 ? 18.632 128.249 51.966 1.00 83.89 98 GLN D N 1
ATOM 5129 C CA . GLN D 1 101 ? 19.014 128.660 53.325 1.00 84.70 98 GLN D CA 1
ATOM 5130 C C . GLN D 1 101 ? 19.564 130.099 53.369 1.00 85.26 98 GLN D C 1
ATOM 5131 O O . GLN D 1 101 ? 19.608 130.718 54.440 1.00 85.21 98 GLN D O 1
ATOM 5137 N N . GLU D 1 102 ? 19.986 130.615 52.210 1.00 85.94 99 GLU D N 1
ATOM 5138 C CA . GLU D 1 102 ? 20.449 132.007 52.082 1.00 86.57 99 GLU D CA 1
ATOM 5139 C C . GLU D 1 102 ? 19.268 132.984 52.125 1.00 86.89 99 GLU D C 1
ATOM 5140 O O . GLU D 1 102 ? 19.273 133.928 52.920 1.00 87.00 99 GLU D O 1
ATOM 5146 N N . ASN D 1 103 ? 18.274 132.756 51.258 1.00 87.31 100 ASN D N 1
ATOM 5147 C CA . ASN D 1 103 ? 17.076 133.613 51.163 1.00 87.47 100 ASN D CA 1
ATOM 5148 C C . ASN D 1 103 ? 15.796 132.940 51.698 1.00 87.40 100 ASN D C 1
ATOM 5149 O O . ASN D 1 103 ? 15.096 132.243 50.955 1.00 87.23 100 ASN D O 1
ATOM 5154 N N . PRO D 1 104 ? 15.479 133.170 52.992 1.00 87.54 101 PRO D N 1
ATOM 5155 C CA . PRO D 1 104 ? 14.314 132.542 53.626 1.00 87.36 101 PRO D CA 1
ATOM 5156 C C . PRO D 1 104 ? 13.041 133.386 53.460 1.00 86.89 101 PRO D C 1
ATOM 5157 O O . PRO D 1 104 ? 12.033 133.146 54.139 1.00 86.81 101 PRO D O 1
ATOM 5161 N N . ASP D 1 105 ? 13.108 134.369 52.564 1.00 86.26 102 ASP D N 1
ATOM 5162 C CA . ASP D 1 105 ? 11.937 135.118 52.146 1.00 85.63 102 ASP D CA 1
ATOM 5163 C C . ASP D 1 105 ? 11.192 134.376 51.028 1.00 85.21 102 ASP D C 1
ATOM 5164 O O . ASP D 1 105 ? 9.969 134.489 50.913 1.00 85.04 102 ASP D O 1
ATOM 5169 N N . LEU D 1 106 ? 11.925 133.583 50.244 1.00 84.60 103 LEU D N 1
ATOM 5170 C CA . LEU D 1 106 ? 11.366 132.924 49.060 1.00 84.09 103 LEU D CA 1
ATOM 5171 C C . LEU D 1 106 ? 10.441 131.732 49.351 1.00 83.49 103 LEU D C 1
ATOM 5172 O O . LEU D 1 106 ? 9.543 131.431 48.557 1.00 83.72 103 LEU D O 1
ATOM 5177 N N . SER D 1 107 ? 10.665 131.026 50.453 1.00 82.50 104 SER D N 1
ATOM 5178 C CA . SER D 1 107 ? 9.821 129.870 50.736 1.00 81.48 104 SER D CA 1
ATOM 5179 C C . SER D 1 107 ? 8.505 130.280 51.388 1.00 80.82 104 SER D C 1
ATOM 5180 O O . SER D 1 107 ? 7.491 129.604 51.205 1.00 80.93 104 SER D O 1
ATOM 5183 N N . VAL D 1 108 ? 8.517 131.392 52.124 1.00 79.86 105 VAL D N 1
ATOM 5184 C CA . VAL D 1 108 ? 7.282 131.973 52.666 1.00 78.94 105 VAL D CA 1
ATOM 5185 C C . VAL D 1 108 ? 6.396 132.450 51.518 1.00 78.34 105 VAL D C 1
ATOM 5186 O O . VAL D 1 108 ? 5.171 132.339 51.579 1.00 78.17 105 VAL D O 1
ATOM 5190 N N . ALA D 1 109 ? 7.030 132.970 50.473 1.00 77.52 106 ALA D N 1
ATOM 5191 C CA . ALA D 1 109 ? 6.319 133.431 49.297 1.00 77.09 106 ALA D CA 1
ATOM 5192 C C . ALA D 1 109 ? 5.619 132.279 48.594 1.00 76.80 106 ALA D C 1
ATOM 5193 O O . ALA D 1 109 ? 4.399 132.272 48.471 1.00 76.67 106 ALA D O 1
ATOM 5195 N N . LEU D 1 110 ? 6.389 131.288 48.162 1.00 76.83 107 LEU D N 1
ATOM 5196 C CA . LEU D 1 110 ? 5.839 130.209 47.344 1.00 76.64 107 LEU D CA 1
ATOM 5197 C C . LEU D 1 110 ? 4.806 129.355 48.087 1.00 76.18 107 LEU D C 1
ATOM 5198 O O . LEU D 1 110 ? 3.871 128.846 47.468 1.00 76.31 107 LEU D O 1
ATOM 5203 N N . LEU D 1 111 ? 4.962 129.235 49.406 1.00 75.36 108 LEU D N 1
ATOM 5204 C CA . LEU D 1 111 ? 3.984 128.554 50.262 1.00 74.63 108 LEU D CA 1
ATOM 5205 C C . LEU D 1 111 ? 2.614 129.236 50.198 1.00 74.06 108 LEU D C 1
ATOM 5206 O O . LEU D 1 111 ? 1.570 128.584 50.235 1.00 73.82 108 LEU D O 1
ATOM 5211 N N . GLU D 1 112 ? 2.621 130.555 50.090 1.00 73.60 109 GLU D N 1
ATOM 5212 C CA . GLU D 1 112 ? 1.374 131.295 50.085 1.00 73.08 109 GLU D CA 1
ATOM 5213 C C . GLU D 1 112 ? 0.686 131.276 48.730 1.00 72.62 109 GLU D C 1
ATOM 5214 O O . GLU D 1 112 ? -0.545 131.299 48.660 1.00 72.47 109 GLU D O 1
ATOM 5228 N N . ARG D 1 114 ? 1.214 128.639 46.775 1.00 69.60 111 ARG D N 1
ATOM 5229 C CA . ARG D 1 114 ? 0.848 127.229 46.791 1.00 68.97 111 ARG D CA 1
ATOM 5230 C C . ARG D 1 114 ? -0.485 126.979 47.462 1.00 68.45 111 ARG D C 1
ATOM 5231 O O . ARG D 1 114 ? -1.208 126.061 47.079 1.00 68.03 111 ARG D O 1
ATOM 5239 N N . SER D 1 115 ? -0.798 127.801 48.458 1.00 68.16 112 SER D N 1
ATOM 5240 C CA . SER D 1 115 ? -2.023 127.640 49.227 1.00 68.16 112 SER D CA 1
ATOM 5241 C C . SER D 1 115 ? -3.250 128.148 48.464 1.00 67.70 112 SER D C 1
ATOM 5242 O O . SER D 1 115 ? -4.387 127.836 48.828 1.00 67.76 112 SER D O 1
ATOM 5245 N N . GLN D 1 116 ? -3.014 128.923 47.410 1.00 67.16 113 GLN D N 1
ATOM 5246 C CA . GLN D 1 116 ? -4.096 129.505 46.632 1.00 66.63 113 GLN D CA 1
ATOM 5247 C C . GLN D 1 116 ? -4.283 128.756 45.314 1.00 66.21 113 GLN D C 1
ATOM 5248 O O . GLN D 1 116 ? -5.176 129.062 44.522 1.00 66.06 113 GLN D O 1
ATOM 5254 N N . ALA D 1 117 ? -3.432 127.755 45.108 1.00 65.83 114 ALA D N 1
ATOM 5255 C CA . ALA D 1 117 ? -3.558 126.820 43.994 1.00 65.54 114 ALA D CA 1
ATOM 5256 C C . ALA D 1 117 ? -4.984 126.258 43.848 1.00 65.22 114 ALA D C 1
ATOM 5257 O O . ALA D 1 117 ? -5.520 126.216 42.739 1.00 65.13 114 ALA D O 1
ATOM 5259 N N . PRO D 1 118 ? -5.591 125.815 44.965 1.00 65.07 115 PRO D N 1
ATOM 5260 C CA . PRO D 1 118 ? -6.971 125.320 45.000 1.00 65.06 115 PRO D CA 1
ATOM 5261 C C . PRO D 1 118 ? -8.033 126.262 44.460 1.00 64.82 115 PRO D C 1
ATOM 5262 O O . PRO D 1 118 ? -9.035 125.790 43.931 1.00 64.76 115 PRO D O 1
ATOM 5266 N N . TYR D 1 119 ? -7.820 127.570 44.602 1.00 64.99 116 TYR D N 1
ATOM 5267 C CA . TYR D 1 119 ? -8.837 128.586 44.244 1.00 65.07 116 TYR D CA 1
ATOM 5268 C C . TYR D 1 119 ? -8.531 129.286 42.939 1.00 65.22 116 TYR D C 1
ATOM 5269 O O . TYR D 1 119 ? -9.386 129.965 42.382 1.00 65.04 116 TYR D O 1
ATOM 5278 N N . LYS D 1 120 ? -7.301 129.122 42.463 1.00 65.71 117 LYS D N 1
ATOM 5279 C CA . LYS D 1 120 ? -6.863 129.769 41.243 1.00 66.21 117 LYS D CA 1
ATOM 5280 C C . LYS D 1 120 ? -6.342 128.743 40.264 1.00 66.44 117 LYS D C 1
ATOM 5281 O O . LYS D 1 120 ? -5.234 128.223 40.424 1.00 66.76 117 LYS D O 1
ATOM 5287 N N . GLU D 1 121 ? -7.169 128.447 39.261 1.00 66.56 118 GLU D N 1
ATOM 5288 C CA . GLU D 1 121 ? -6.855 127.467 38.220 1.00 66.80 118 GLU D CA 1
ATOM 5289 C C . GLU D 1 121 ? -5.563 127.861 37.506 1.00 66.85 118 GLU D C 1
ATOM 5290 O O . GLU D 1 121 ? -4.752 126.995 37.118 1.00 66.81 118 GLU D O 1
ATOM 5296 N N . ALA D 1 122 ? -5.377 129.176 37.376 1.00 66.74 119 ALA D N 1
ATOM 5297 C CA . ALA D 1 122 ? -4.117 129.773 36.929 1.00 66.62 119 ALA D CA 1
ATOM 5298 C C . ALA D 1 122 ? -2.884 129.253 37.712 1.00 66.42 119 ALA D C 1
ATOM 5299 O O . ALA D 1 122 ? -1.969 128.670 37.109 1.00 66.42 119 ALA D O 1
ATOM 5301 N N . PHE D 1 123 ? -2.876 129.451 39.038 1.00 65.58 120 PHE D N 1
ATOM 5302 C CA . PHE D 1 123 ? -1.728 129.084 39.870 1.00 65.06 120 PHE D CA 1
ATOM 5303 C C . PHE D 1 123 ? -1.533 127.590 39.825 1.00 64.89 120 PHE D C 1
ATOM 5304 O O . PHE D 1 123 ? -0.415 127.101 39.667 1.00 64.88 120 PHE D O 1
ATOM 5312 N N . SER D 1 124 ? -2.642 126.871 39.965 1.00 64.93 121 SER D N 1
ATOM 5313 C CA . SER D 1 124 ? -2.660 125.425 39.799 1.00 64.78 121 SER D CA 1
ATOM 5314 C C . SER D 1 124 ? -1.889 125.076 38.536 1.00 64.66 121 SER D C 1
ATOM 5315 O O . SER D 1 124 ? -0.960 124.268 38.573 1.00 64.57 121 SER D O 1
ATOM 5318 N N . ASP D 1 125 ? -2.250 125.728 37.433 1.00 64.43 122 ASP D N 1
ATOM 5319 C CA . ASP D 1 125 ? -1.597 125.469 36.148 1.00 64.56 122 ASP D CA 1
ATOM 5320 C C . ASP D 1 125 ? -0.058 125.590 36.155 1.00 64.41 122 ASP D C 1
ATOM 5321 O O . ASP D 1 125 ? 0.619 124.679 35.690 1.00 64.04 122 ASP D O 1
ATOM 5326 N N . ARG D 1 126 ? 0.469 126.695 36.699 1.00 64.38 123 ARG D N 1
ATOM 5327 C CA . ARG D 1 126 ? 1.913 126.991 36.690 1.00 64.43 123 ARG D CA 1
ATOM 5328 C C . ARG D 1 126 ? 2.729 126.039 37.549 1.00 64.47 123 ARG D C 1
ATOM 5329 O O . ARG D 1 126 ? 3.751 125.523 37.094 1.00 64.76 123 ARG D O 1
ATOM 5337 N N . PHE D 1 127 ? 2.285 125.805 38.781 1.00 64.54 124 PHE D N 1
ATOM 5338 C CA . PHE D 1 127 ? 2.972 124.865 39.671 1.00 64.37 124 PHE D CA 1
ATOM 5339 C C . PHE D 1 127 ? 3.054 123.483 39.061 1.00 64.26 124 PHE D C 1
ATOM 5340 O O . PHE D 1 127 ? 4.096 122.838 39.126 1.00 64.26 124 PHE D O 1
ATOM 5348 N N . ARG D 1 128 ? 1.952 123.049 38.459 1.00 64.48 125 ARG D N 1
ATOM 5349 C CA . ARG D 1 128 ? 1.850 121.703 37.899 1.00 65.31 125 ARG D CA 1
ATOM 5350 C C . ARG D 1 128 ? 2.841 121.544 36.782 1.00 64.47 125 ARG D C 1
ATOM 5351 O O . ARG D 1 128 ? 3.621 120.587 36.768 1.00 65.03 125 ARG D O 1
ATOM 5359 N N . GLN D 1 129 ? 2.817 122.492 35.851 1.00 63.75 126 GLN D N 1
ATOM 5360 C CA . GLN D 1 129 ? 3.741 122.460 34.732 1.00 63.05 126 GLN D CA 1
ATOM 5361 C C . GLN D 1 129 ? 5.194 122.598 35.206 1.00 61.55 126 GLN D C 1
ATOM 5362 O O . GLN D 1 129 ? 6.046 121.843 34.770 1.00 60.66 126 GLN D O 1
ATOM 5368 N N . ASN D 1 130 ? 5.451 123.494 36.152 1.00 60.53 127 ASN D N 1
ATOM 5369 C CA . ASN D 1 130 ? 6.778 123.605 36.751 1.00 60.09 127 ASN D CA 1
ATOM 5370 C C . ASN D 1 130 ? 7.298 122.312 37.376 1.00 60.32 127 ASN D C 1
ATOM 5371 O O . ASN D 1 130 ? 8.473 121.952 37.190 1.00 60.18 127 ASN D O 1
ATOM 5376 N N . ASP D 1 131 ? 6.422 121.636 38.120 1.00 60.19 128 ASP D N 1
ATOM 5377 C CA . ASP D 1 131 ? 6.745 120.379 38.789 1.00 60.64 128 ASP D CA 1
ATOM 5378 C C . ASP D 1 131 ? 7.147 119.304 37.797 1.00 61.12 128 ASP D C 1
ATOM 5379 O O . ASP D 1 131 ? 8.096 118.540 38.048 1.00 61.45 128 ASP D O 1
ATOM 5384 N N . GLU D 1 132 ? 6.412 119.236 36.688 1.00 61.26 129 GLU D N 1
ATOM 5385 C CA . GLU D 1 132 ? 6.699 118.276 35.641 1.00 62.34 129 GLU D CA 1
ATOM 5386 C C . GLU D 1 132 ? 8.096 118.449 35.107 1.00 62.16 129 GLU D C 1
ATOM 5387 O O . GLU D 1 132 ? 8.806 117.472 34.826 1.00 62.08 129 GLU D O 1
ATOM 5393 N N . TYR D 1 133 ? 8.480 119.706 34.955 1.00 62.26 130 TYR D N 1
ATOM 5394 C CA . TYR D 1 133 ? 9.799 120.028 34.454 1.00 62.58 130 TYR D CA 1
ATOM 5395 C C . TYR D 1 133 ? 10.891 119.660 35.469 1.00 62.14 130 TYR D C 1
ATOM 5396 O O . TYR D 1 133 ? 11.881 119.026 35.088 1.00 62.12 130 TYR D O 1
ATOM 5405 N N . VAL D 1 134 ? 10.715 120.037 36.740 1.00 61.33 131 VAL D N 1
ATOM 5406 C CA . VAL D 1 134 ? 11.698 119.668 37.767 1.00 61.16 131 VAL D CA 1
ATOM 5407 C C . VAL D 1 134 ? 11.782 118.151 37.894 1.00 61.19 131 VAL D C 1
ATOM 5408 O O . VAL D 1 134 ? 12.875 117.571 37.886 1.00 60.80 131 VAL D O 1
ATOM 5412 N N . ARG D 1 135 ? 10.630 117.498 37.952 1.00 61.34 132 ARG D N 1
ATOM 5413 C CA . ARG D 1 135 ? 10.623 116.038 37.904 1.00 62.02 132 ARG D CA 1
ATOM 5414 C C . ARG D 1 135 ? 11.401 115.466 36.704 1.00 61.69 132 ARG D C 1
ATOM 5415 O O . ARG D 1 135 ? 12.172 114.520 36.860 1.00 61.52 132 ARG D O 1
ATOM 5423 N N . TYR D 1 136 ? 11.216 116.068 35.526 1.00 61.41 133 TYR D N 1
ATOM 5424 C CA . TYR D 1 136 ? 11.905 115.635 34.317 1.00 61.05 133 TYR D CA 1
ATOM 5425 C C . TYR D 1 136 ? 13.431 115.705 34.452 1.00 61.55 133 TYR D C 1
ATOM 5426 O O . TYR D 1 136 ? 14.141 114.756 34.058 1.00 61.56 133 TYR D O 1
ATOM 5443 N N . LEU D 1 138 ? 15.312 116.009 37.205 1.00 61.10 135 LEU D N 1
ATOM 5444 C CA . LEU D 1 138 ? 15.802 115.157 38.268 1.00 59.99 135 LEU D CA 1
ATOM 5445 C C . LEU D 1 138 ? 15.771 113.660 37.880 1.00 59.12 135 LEU D C 1
ATOM 5446 O O . LEU D 1 138 ? 16.732 112.929 38.119 1.00 58.72 135 LEU D O 1
ATOM 5451 N N . LYS D 1 139 ? 14.681 113.221 37.256 1.00 58.13 136 LYS D N 1
ATOM 5452 C CA . LYS D 1 139 ? 14.571 111.854 36.755 1.00 56.98 136 LYS D CA 1
ATOM 5453 C C . LYS D 1 139 ? 15.531 111.585 35.609 1.00 56.50 136 LYS D C 1
ATOM 5454 O O . LYS D 1 139 ? 16.039 110.489 35.468 1.00 56.77 136 LYS D O 1
ATOM 5460 N N . ALA D 1 140 ? 15.789 112.591 34.793 1.00 56.52 137 ALA D N 1
ATOM 5461 C CA . ALA D 1 140 ? 16.798 112.470 33.752 1.00 56.45 137 ALA D CA 1
ATOM 5462 C C . ALA D 1 140 ? 18.138 112.034 34.355 1.00 56.63 137 ALA D C 1
ATOM 5463 O O . ALA D 1 140 ? 18.845 111.198 33.787 1.00 56.58 137 ALA D O 1
ATOM 5465 N N . VAL D 1 141 ? 18.479 112.586 35.518 1.00 57.00 138 VAL D N 1
ATOM 5466 C CA . VAL D 1 141 ? 19.788 112.306 36.092 1.00 57.35 138 VAL D CA 1
ATOM 5467 C C . VAL D 1 141 ? 19.818 110.966 36.775 1.00 57.35 138 VAL D C 1
ATOM 5468 O O . VAL D 1 141 ? 20.807 110.231 36.623 1.00 58.11 138 VAL D O 1
ATOM 5472 N N . ILE D 1 142 ? 18.733 110.614 37.463 1.00 56.96 139 ILE D N 1
ATOM 5473 C CA . ILE D 1 142 ? 18.608 109.263 38.017 1.00 56.63 139 ILE D CA 1
ATOM 5474 C C . ILE D 1 142 ? 18.796 108.221 36.920 1.00 56.72 139 ILE D C 1
ATOM 5475 O O . ILE D 1 142 ? 19.634 107.309 37.052 1.00 57.51 139 ILE D O 1
ATOM 5480 N N . ASN D 1 143 ? 18.072 108.383 35.812 1.00 56.09 140 ASN D N 1
ATOM 5481 C CA . ASN D 1 143 ? 18.241 107.490 34.655 1.00 54.52 140 ASN D CA 1
ATOM 5482 C C . ASN D 1 143 ? 19.660 107.394 34.124 1.00 54.47 140 ASN D C 1
ATOM 5483 O O . ASN D 1 143 ? 20.169 106.281 33.884 1.00 54.91 140 ASN D O 1
ATOM 5488 N N . HIS D 1 144 ? 20.295 108.550 33.919 1.00 54.31 141 HIS D N 1
ATOM 5489 C CA . HIS D 1 144 ? 21.666 108.580 33.383 1.00 53.63 141 HIS D CA 1
ATOM 5490 C C . HIS D 1 144 ? 22.586 107.686 34.241 1.00 54.16 141 HIS D C 1
ATOM 5491 O O . HIS D 1 144 ? 23.370 106.878 33.704 1.00 53.91 141 HIS D O 1
ATOM 5498 N N . GLY D 1 145 ? 22.450 107.824 35.567 1.00 53.68 142 GLY D N 1
ATOM 5499 C CA . GLY D 1 145 ? 23.218 107.050 36.519 1.00 53.74 142 GLY D CA 1
ATOM 5500 C C . GLY D 1 145 ? 22.858 105.580 36.591 1.00 54.11 142 GLY D C 1
ATOM 5501 O O . GLY D 1 145 ? 23.721 104.753 36.921 1.00 54.56 142 GLY D O 1
ATOM 5502 N N . ILE D 1 146 ? 21.612 105.211 36.296 1.00 53.90 143 ILE D N 1
ATOM 5503 C CA . ILE D 1 146 ? 21.361 103.770 36.070 1.00 53.85 143 ILE D CA 1
ATOM 5504 C C . ILE D 1 146 ? 22.122 103.310 34.799 1.00 54.32 143 ILE D C 1
ATOM 5505 O O . ILE D 1 146 ? 22.767 102.258 34.798 1.00 54.76 143 ILE D O 1
ATOM 5510 N N . ASP D 1 147 ? 22.078 104.113 33.740 1.00 54.47 144 ASP D N 1
ATOM 5511 C CA . ASP D 1 147 ? 22.747 103.743 32.496 1.00 55.14 144 ASP D CA 1
ATOM 5512 C C . ASP D 1 147 ? 24.256 103.657 32.651 1.00 55.27 144 ASP D C 1
ATOM 5513 O O . ASP D 1 147 ? 24.881 102.755 32.091 1.00 55.03 144 ASP D O 1
ATOM 5518 N N . GLU D 1 148 ? 24.825 104.589 33.417 1.00 55.54 145 GLU D N 1
ATOM 5519 C CA . GLU D 1 148 ? 26.255 104.587 33.711 1.00 55.76 145 GLU D CA 1
ATOM 5520 C C . GLU D 1 148 ? 26.627 103.504 34.749 1.00 56.26 145 GLU D C 1
ATOM 5521 O O . GLU D 1 148 ? 27.812 103.231 34.988 1.00 56.51 145 GLU D O 1
ATOM 5527 N N . GLY D 1 149 ? 25.614 102.882 35.351 1.00 56.51 146 GLY D N 1
ATOM 5528 C CA . GLY D 1 149 ? 25.821 101.773 36.288 1.00 56.62 146 GLY D CA 1
ATOM 5529 C C . GLY D 1 149 ? 26.131 102.175 37.723 1.00 56.92 146 GLY D C 1
ATOM 5530 O O . GLY D 1 149 ? 26.392 101.322 38.549 1.00 56.89 146 GLY D O 1
ATOM 5531 N N . VAL D 1 150 ? 26.099 103.470 38.035 1.00 57.38 147 VAL D N 1
ATOM 5532 C CA . VAL D 1 150 ? 26.387 103.934 39.399 1.00 57.59 147 VAL D CA 1
ATOM 5533 C C . VAL D 1 150 ? 25.165 103.893 40.315 1.00 57.58 147 VAL D C 1
ATOM 5534 O O . VAL D 1 150 ? 25.306 103.832 41.536 1.00 58.37 147 VAL D O 1
ATOM 5538 N N . PHE D 1 151 ? 23.975 103.910 39.732 1.00 57.63 148 PHE D N 1
ATOM 5539 C CA . PHE D 1 151 ? 22.739 103.750 40.505 1.00 57.93 148 PHE D CA 1
ATOM 5540 C C . PHE D 1 151 ? 22.039 102.437 40.163 1.00 58.61 148 PHE D C 1
ATOM 5541 O O . PHE D 1 151 ? 22.006 102.008 38.999 1.00 58.64 148 PHE D O 1
ATOM 5549 N N . THR D 1 152 ? 21.443 101.824 41.177 1.00 59.17 149 THR D N 1
ATOM 5550 C CA . THR D 1 152 ? 20.630 100.629 41.007 1.00 60.00 149 THR D CA 1
ATOM 5551 C C . THR D 1 152 ? 19.412 100.860 40.100 1.00 60.67 149 THR D C 1
ATOM 5552 O O . THR D 1 152 ? 18.889 101.967 40.036 1.00 60.73 149 THR D O 1
ATOM 5556 N N . ASP D 1 153 ? 18.990 99.819 39.381 1.00 61.74 150 ASP D N 1
ATOM 5557 C CA . ASP D 1 153 ? 17.862 99.913 38.437 1.00 62.76 150 ASP D CA 1
ATOM 5558 C C . ASP D 1 153 ? 16.558 100.054 39.207 1.00 62.54 150 ASP D C 1
ATOM 5559 O O . ASP D 1 153 ? 15.857 99.094 39.504 1.00 63.46 150 ASP D O 1
ATOM 5564 N N . VAL D 1 154 ? 16.245 101.293 39.507 1.00 62.25 151 VAL D N 1
ATOM 5565 C CA . VAL D 1 154 ? 15.228 101.660 40.445 1.00 61.50 151 VAL D CA 1
ATOM 5566 C C . VAL D 1 154 ? 14.023 102.107 39.625 1.00 61.40 151 VAL D C 1
ATOM 5567 O O . VAL D 1 154 ? 14.167 102.327 38.427 1.00 62.22 151 VAL D O 1
ATOM 5571 N N . ASP D 1 155 ? 12.843 102.220 40.232 1.00 60.63 152 ASP D N 1
ATOM 5572 C CA . ASP D 1 155 ? 11.738 102.919 39.585 1.00 59.90 152 ASP D CA 1
ATOM 5573 C C . ASP D 1 155 ? 12.042 104.415 39.618 1.00 59.53 152 ASP D C 1
ATOM 5574 O O . ASP D 1 155 ? 11.722 105.114 40.569 1.00 60.11 152 ASP D O 1
ATOM 5579 N N . ALA D 1 156 ? 12.667 104.919 38.568 1.00 59.62 153 ALA D N 1
ATOM 5580 C CA . ALA D 1 156 ? 13.165 106.292 38.572 1.00 58.52 153 ALA D CA 1
ATOM 5581 C C . ALA D 1 156 ? 12.090 107.337 38.845 1.00 58.24 153 ALA D C 1
ATOM 5582 O O . ALA D 1 156 ? 12.345 108.321 39.528 1.00 57.96 153 ALA D O 1
ATOM 5584 N N . GLU D 1 157 ? 10.883 107.156 38.333 1.00 58.11 154 GLU D N 1
ATOM 5585 C CA . GLU D 1 157 ? 9.942 108.242 38.544 1.00 58.31 154 GLU D CA 1
ATOM 5586 C C . GLU D 1 157 ? 9.392 108.272 39.959 1.00 57.93 154 GLU D C 1
ATOM 5587 O O . GLU D 1 157 ? 9.147 109.362 40.502 1.00 58.19 154 GLU D O 1
ATOM 5593 N N . HIS D 1 158 ? 9.291 107.093 40.582 1.00 57.26 155 HIS D N 1
ATOM 5594 C CA . HIS D 1 158 ? 8.983 107.033 42.003 1.00 56.49 155 HIS D CA 1
ATOM 5595 C C . HIS D 1 158 ? 10.077 107.674 42.860 1.00 56.64 155 HIS D C 1
ATOM 5596 O O . HIS D 1 158 ? 9.780 108.447 43.762 1.00 55.97 155 HIS D O 1
ATOM 5603 N N . VAL D 1 159 ? 11.333 107.337 42.592 1.00 56.62 156 VAL D N 1
ATOM 5604 C CA . VAL D 1 159 ? 12.409 107.877 43.404 1.00 56.96 156 VAL D CA 1
ATOM 5605 C C . VAL D 1 159 ? 12.473 109.407 43.293 1.00 57.28 156 VAL D C 1
ATOM 5606 O O . VAL D 1 159 ? 12.458 110.099 44.306 1.00 57.11 156 VAL D O 1
ATOM 5610 N N . THR D 1 160 ? 12.511 109.921 42.065 1.00 57.87 157 THR D N 1
ATOM 5611 C CA . THR D 1 160 ? 12.378 111.357 41.794 1.00 58.49 157 THR D CA 1
ATOM 5612 C C . THR D 1 160 ? 11.287 112.048 42.640 1.00 58.52 157 THR D C 1
ATOM 5613 O O . THR D 1 160 ? 11.527 113.038 43.331 1.00 58.66 157 THR D O 1
ATOM 5617 N N . ARG D 1 161 ? 10.093 111.498 42.585 1.00 58.15 158 ARG D N 1
ATOM 5618 C CA . ARG D 1 161 ? 8.968 112.095 43.229 1.00 57.97 158 ARG D CA 1
ATOM 5619 C C . ARG D 1 161 ? 9.161 112.057 44.744 1.00 57.75 158 ARG D C 1
ATOM 5620 O O . ARG D 1 161 ? 8.824 113.013 45.449 1.00 57.93 158 ARG D O 1
ATOM 5628 N N . SER D 1 162 ? 9.723 110.962 45.245 1.00 57.60 159 SER D N 1
ATOM 5629 C CA . SER D 1 162 ? 10.011 110.837 46.663 1.00 57.07 159 SER D CA 1
ATOM 5630 C C . SER D 1 162 ? 10.944 111.963 47.043 1.00 57.48 159 SER D C 1
ATOM 5631 O O . SER D 1 162 ? 10.728 112.624 48.065 1.00 57.89 159 SER D O 1
ATOM 5634 N N . LEU D 1 163 ? 11.970 112.198 46.218 1.00 57.09 160 LEU D N 1
ATOM 5635 C CA . LEU D 1 163 ? 12.899 113.288 46.492 1.00 56.91 160 LEU D CA 1
ATOM 5636 C C . LEU D 1 163 ? 12.162 114.646 46.553 1.00 56.76 160 LEU D C 1
ATOM 5637 O O . LEU D 1 163 ? 12.381 115.465 47.455 1.00 56.68 160 LEU D O 1
ATOM 5642 N N . LEU D 1 164 ? 11.261 114.858 45.607 1.00 56.56 161 LEU D N 1
ATOM 5643 C CA . LEU D 1 164 ? 10.456 116.079 45.572 1.00 56.00 161 LEU D CA 1
ATOM 5644 C C . LEU D 1 164 ? 9.477 116.168 46.730 1.00 55.05 161 LEU D C 1
ATOM 5645 O O . LEU D 1 164 ? 9.093 117.241 47.142 1.00 55.30 161 LEU D O 1
ATOM 5650 N N . THR D 1 165 ? 9.105 115.039 47.292 1.00 54.46 162 THR D N 1
ATOM 5651 C CA . THR D 1 165 ? 8.193 115.075 48.426 1.00 53.80 162 THR D CA 1
ATOM 5652 C C . THR D 1 165 ? 8.941 115.490 49.677 1.00 53.33 162 THR D C 1
ATOM 5653 O O . THR D 1 165 ? 8.380 116.154 50.529 1.00 53.78 162 THR D O 1
ATOM 5657 N N . ILE D 1 166 ? 10.213 115.139 49.761 1.00 52.84 163 ILE D N 1
ATOM 5658 C CA . ILE D 1 166 ? 11.052 115.536 50.892 1.00 52.55 163 ILE D CA 1
ATOM 5659 C C . ILE D 1 166 ? 11.298 117.035 50.865 1.00 53.26 163 ILE D C 1
ATOM 5660 O O . ILE D 1 166 ? 11.186 117.729 51.891 1.00 53.61 163 ILE D O 1
ATOM 5665 N N . ILE D 1 167 ? 11.572 117.524 49.664 1.00 53.66 164 ILE D N 1
ATOM 5666 C CA . ILE D 1 167 ? 11.860 118.922 49.400 1.00 54.31 164 ILE D CA 1
ATOM 5667 C C . ILE D 1 167 ? 10.652 119.843 49.653 1.00 54.80 164 ILE D C 1
ATOM 5668 O O . ILE D 1 167 ? 10.778 120.869 50.312 1.00 55.12 164 ILE D O 1
ATOM 5673 N N . ASP D 1 168 ? 9.473 119.480 49.168 1.00 54.88 165 ASP D N 1
ATOM 5674 C CA . ASP D 1 168 ? 8.328 120.325 49.427 1.00 55.45 165 ASP D CA 1
ATOM 5675 C C . ASP D 1 168 ? 7.925 120.273 50.892 1.00 55.31 165 ASP D C 1
ATOM 5676 O O . ASP D 1 168 ? 7.474 121.276 51.475 1.00 55.62 165 ASP D O 1
ATOM 5681 N N . GLY D 1 169 ? 8.129 119.106 51.493 1.00 55.13 166 GLY D N 1
ATOM 5682 C CA . GLY D 1 169 ? 7.965 118.935 52.919 1.00 54.50 166 GLY D CA 1
ATOM 5683 C C . GLY D 1 169 ? 8.839 119.909 53.664 1.00 54.58 166 GLY D C 1
ATOM 5684 O O . GLY D 1 169 ? 8.341 120.635 54.517 1.00 54.19 166 GLY D O 1
ATOM 5685 N N . ALA D 1 170 ? 10.137 119.947 53.344 1.00 54.56 167 ALA D N 1
ATOM 5686 C CA . ALA D 1 170 ? 11.028 120.929 53.994 1.00 54.92 167 ALA D CA 1
ATOM 5687 C C . ALA D 1 170 ? 10.518 122.350 53.840 1.00 55.15 167 ALA D C 1
ATOM 5688 O O . ALA D 1 170 ? 10.439 123.089 54.819 1.00 55.19 167 ALA D O 1
ATOM 5690 N N . ARG D 1 171 ? 10.154 122.729 52.620 1.00 55.67 168 ARG D N 1
ATOM 5691 C CA . ARG D 1 171 ? 9.673 124.083 52.381 1.00 56.49 168 ARG D CA 1
ATOM 5692 C C . ARG D 1 171 ? 8.490 124.442 53.293 1.00 56.24 168 ARG D C 1
ATOM 5693 O O . ARG D 1 171 ? 8.445 125.519 53.888 1.00 56.18 168 ARG D O 1
ATOM 5701 N N . THR D 1 172 ? 7.534 123.525 53.397 1.00 55.93 169 THR D N 1
ATOM 5702 C CA . THR D 1 172 ? 6.334 123.745 54.198 1.00 55.38 169 THR D CA 1
ATOM 5703 C C . THR D 1 172 ? 6.682 123.824 55.651 1.00 54.38 169 THR D C 1
ATOM 5704 O O . THR D 1 172 ? 6.108 124.614 56.375 1.00 54.99 169 THR D O 1
ATOM 5708 N N . ARG D 1 173 ? 7.609 122.992 56.096 1.00 53.65 170 ARG D N 1
ATOM 5709 C CA . ARG D 1 173 ? 7.945 122.964 57.506 1.00 53.07 170 ARG D CA 1
ATOM 5710 C C . ARG D 1 173 ? 8.779 124.172 57.872 1.00 53.62 170 ARG D C 1
ATOM 5711 O O . ARG D 1 173 ? 8.596 124.753 58.944 1.00 52.88 170 ARG D O 1
ATOM 5719 N N . ALA D 1 174 ? 9.666 124.567 56.961 1.00 54.35 171 ALA D N 1
ATOM 5720 C CA . ALA D 1 174 ? 10.562 125.675 57.225 1.00 55.42 171 ALA D CA 1
ATOM 5721 C C . ALA D 1 174 ? 9.788 126.922 57.585 1.00 56.32 171 ALA D C 1
ATOM 5722 O O . ALA D 1 174 ? 10.158 127.616 58.520 1.00 57.12 171 ALA D O 1
ATOM 5724 N N . VAL D 1 175 ? 8.704 127.211 56.878 1.00 57.66 172 VAL D N 1
ATOM 5725 C CA . VAL D 1 175 ? 7.923 128.397 57.232 1.00 59.20 172 VAL D CA 1
ATOM 5726 C C . VAL D 1 175 ? 7.126 128.111 58.492 1.00 60.58 172 VAL D C 1
ATOM 5727 O O . VAL D 1 175 ? 7.310 128.790 59.492 1.00 60.35 172 VAL D O 1
ATOM 5739 N N . LEU D 1 177 ? 7.306 126.430 61.012 1.00 64.36 174 LEU D N 1
ATOM 5740 C CA . LEU D 1 177 ? 8.027 126.418 62.284 1.00 63.90 174 LEU D CA 1
ATOM 5741 C C . LEU D 1 177 ? 9.049 127.535 62.409 1.00 63.78 174 LEU D C 1
ATOM 5742 O O . LEU D 1 177 ? 9.694 127.658 63.453 1.00 63.96 174 LEU D O 1
ATOM 5747 N N . ASP D 1 178 ? 9.201 128.331 61.348 1.00 63.40 175 ASP D N 1
ATOM 5748 C CA . ASP D 1 178 ? 10.087 129.506 61.344 1.00 63.08 175 ASP D CA 1
ATOM 5749 C C . ASP D 1 178 ? 11.534 129.090 61.613 1.00 62.78 175 ASP D C 1
ATOM 5750 O O . ASP D 1 178 ? 12.257 129.724 62.393 1.00 62.39 175 ASP D O 1
ATOM 5755 N N . ASP D 1 179 ? 11.942 128.016 60.947 1.00 62.38 176 ASP D N 1
ATOM 5756 C CA . ASP D 1 179 ? 13.248 127.443 61.156 1.00 62.63 176 ASP D CA 1
ATOM 5757 C C . ASP D 1 179 ? 13.830 126.956 59.834 1.00 62.79 176 ASP D C 1
ATOM 5758 O O . ASP D 1 179 ? 13.249 126.098 59.171 1.00 63.17 176 ASP D O 1
ATOM 5763 N N . THR D 1 180 ? 14.974 127.496 59.434 1.00 62.90 177 THR D N 1
ATOM 5764 C CA . THR D 1 180 ? 15.617 127.024 58.204 1.00 62.82 177 THR D CA 1
ATOM 5765 C C . THR D 1 180 ? 16.400 125.744 58.438 1.00 63.01 177 THR D C 1
ATOM 5766 O O . THR D 1 180 ? 16.688 125.024 57.483 1.00 63.44 177 THR D O 1
ATOM 5770 N N . GLU D 1 181 ? 16.755 125.467 59.696 1.00 62.84 178 GLU D N 1
ATOM 5771 C CA . GLU D 1 181 ? 17.323 124.170 60.094 1.00 62.61 178 GLU D CA 1
ATOM 5772 C C . GLU D 1 181 ? 16.504 123.021 59.488 1.00 62.13 178 GLU D C 1
ATOM 5773 O O . GLU D 1 181 ? 17.045 121.985 59.095 1.00 62.38 178 GLU D O 1
ATOM 5779 N N . GLU D 1 182 ? 15.199 123.245 59.371 1.00 61.48 179 GLU D N 1
ATOM 5780 C CA . GLU D 1 182 ? 14.264 122.303 58.777 1.00 60.92 179 GLU D CA 1
ATOM 5781 C C . GLU D 1 182 ? 14.589 121.930 57.326 1.00 60.38 179 GLU D C 1
ATOM 5782 O O . GLU D 1 182 ? 14.163 120.892 56.845 1.00 60.65 179 GLU D O 1
ATOM 5788 N N . LEU D 1 183 ? 15.342 122.781 56.636 1.00 60.10 180 LEU D N 1
ATOM 5789 C CA . LEU D 1 183 ? 15.869 122.501 55.290 1.00 59.46 180 LEU D CA 1
ATOM 5790 C C . LEU D 1 183 ? 17.201 121.737 55.334 1.00 59.68 180 LEU D C 1
ATOM 5791 O O . LEU D 1 183 ? 17.433 120.844 54.516 1.00 59.55 180 LEU D O 1
ATOM 5796 N N . GLU D 1 184 ? 18.077 122.080 56.278 1.00 59.72 181 GLU D N 1
ATOM 5797 C CA . GLU D 1 184 ? 19.320 121.327 56.467 1.00 60.47 181 GLU D CA 1
ATOM 5798 C C . GLU D 1 184 ? 19.048 119.852 56.806 1.00 59.49 181 GLU D C 1
ATOM 5799 O O . GLU D 1 184 ? 19.743 118.959 56.332 1.00 59.44 181 GLU D O 1
ATOM 5805 N N . THR D 1 185 ? 18.045 119.595 57.628 1.00 58.75 182 THR D N 1
ATOM 5806 C CA . THR D 1 185 ? 17.743 118.224 57.975 1.00 58.29 182 THR D CA 1
ATOM 5807 C C . THR D 1 185 ? 17.158 117.553 56.754 1.00 57.38 182 THR D C 1
ATOM 5808 O O . THR D 1 185 ? 17.516 116.421 56.437 1.00 57.81 182 THR D O 1
ATOM 5812 N N . ALA D 1 186 ? 16.282 118.244 56.037 1.00 56.23 183 ALA D N 1
ATOM 5813 C CA . ALA D 1 186 ? 15.736 117.630 54.827 1.00 55.30 183 ALA D CA 1
ATOM 5814 C C . ALA D 1 186 ? 16.821 117.283 53.804 1.00 54.98 183 ALA D C 1
ATOM 5815 O O . ALA D 1 186 ? 16.716 116.287 53.107 1.00 55.19 183 ALA D O 1
ATOM 5817 N N . ARG D 1 187 ? 17.877 118.082 53.727 1.00 55.18 184 ARG D N 1
ATOM 5818 C CA . ARG D 1 187 ? 18.968 117.767 52.820 1.00 55.25 184 ARG D CA 1
ATOM 5819 C C . ARG D 1 187 ? 19.571 116.428 53.217 1.00 55.14 184 ARG D C 1
ATOM 5820 O O . ARG D 1 187 ? 19.778 115.541 52.358 1.00 55.50 184 ARG D O 1
ATOM 5828 N N . GLN D 1 188 ? 19.794 116.246 54.517 1.00 53.99 185 GLN D N 1
ATOM 5829 C CA . GLN D 1 188 ? 20.298 114.982 55.013 1.00 53.35 185 GLN D CA 1
ATOM 5830 C C . GLN D 1 188 ? 19.324 113.855 54.671 1.00 53.85 185 GLN D C 1
ATOM 5831 O O . GLN D 1 188 ? 19.728 112.791 54.138 1.00 54.08 185 GLN D O 1
ATOM 5837 N N . THR D 1 189 ? 18.042 114.088 54.959 1.00 53.25 186 THR D N 1
ATOM 5838 C CA . THR D 1 189 ? 17.023 113.126 54.602 1.00 52.90 186 THR D CA 1
ATOM 5839 C C . THR D 1 189 ? 17.147 112.790 53.136 1.00 53.11 186 THR D C 1
ATOM 5840 O O . THR D 1 189 ? 17.163 111.613 52.779 1.00 53.63 186 THR D O 1
ATOM 5844 N N . ALA D 1 190 ? 17.288 113.797 52.282 1.00 53.33 187 ALA D N 1
ATOM 5845 C CA . ALA D 1 190 ? 17.326 113.532 50.835 1.00 53.52 187 ALA D CA 1
ATOM 5846 C C . ALA D 1 190 ? 18.503 112.625 50.476 1.00 54.20 187 ALA D C 1
ATOM 5847 O O . ALA D 1 190 ? 18.345 111.657 49.738 1.00 54.36 187 ALA D O 1
ATOM 5849 N N . SER D 1 191 ? 19.675 112.912 51.032 1.00 55.04 188 SER D N 1
ATOM 5850 C CA . SER D 1 191 ? 20.828 112.054 50.814 1.00 55.74 188 SER D CA 1
ATOM 5851 C C . SER D 1 191 ? 20.632 110.654 51.370 1.00 55.79 188 SER D C 1
ATOM 5852 O O . SER D 1 191 ? 21.067 109.685 50.750 1.00 56.00 188 SER D O 1
ATOM 5855 N N . GLU D 1 192 ? 19.979 110.542 52.526 1.00 55.42 189 GLU D N 1
ATOM 5856 C CA . GLU D 1 192 ? 19.731 109.229 53.106 1.00 55.28 189 GLU D CA 1
ATOM 5857 C C . GLU D 1 192 ? 18.830 108.409 52.201 1.00 54.95 189 GLU D C 1
ATOM 5858 O O . GLU D 1 192 ? 19.063 107.218 51.999 1.00 54.41 189 GLU D O 1
ATOM 5864 N N . TYR D 1 193 ? 17.790 109.042 51.667 1.00 55.22 190 TYR D N 1
ATOM 5865 C CA . TYR D 1 193 ? 16.840 108.333 50.813 1.00 55.63 190 TYR D CA 1
ATOM 5866 C C . TYR D 1 193 ? 17.482 107.981 49.458 1.00 56.28 190 TYR D C 1
ATOM 5867 O O . TYR D 1 193 ? 17.396 106.835 49.008 1.00 56.66 190 TYR D O 1
ATOM 5876 N N . ALA D 1 194 ? 18.160 108.953 48.842 1.00 56.95 191 ALA D N 1
ATOM 5877 C CA . ALA D 1 194 ? 18.838 108.736 47.550 1.00 57.45 191 ALA D CA 1
ATOM 5878 C C . ALA D 1 194 ? 19.841 107.611 47.668 1.00 58.16 191 ALA D C 1
ATOM 5879 O O . ALA D 1 194 ? 19.877 106.735 46.813 1.00 58.65 191 ALA D O 1
ATOM 5881 N N . ASP D 1 195 ? 20.636 107.620 48.735 1.00 58.53 192 ASP D N 1
ATOM 5882 C CA . ASP D 1 195 ? 21.648 106.609 48.896 1.00 59.29 192 ASP D CA 1
ATOM 5883 C C . ASP D 1 195 ? 21.026 105.267 49.121 1.00 59.45 192 ASP D C 1
ATOM 5884 O O . ASP D 1 195 ? 21.480 104.280 48.558 1.00 60.02 192 ASP D O 1
ATOM 5889 N N . ALA D 1 196 ? 19.965 105.218 49.904 1.00 59.72 193 ALA D N 1
ATOM 5890 C CA . ALA D 1 196 ? 19.317 103.936 50.166 1.00 60.35 193 ALA D CA 1
ATOM 5891 C C . ALA D 1 196 ? 18.609 103.344 48.934 1.00 60.87 193 ALA D C 1
ATOM 5892 O O . ALA D 1 196 ? 18.554 102.128 48.792 1.00 61.16 193 ALA D O 1
ATOM 5902 N N . LEU D 1 198 ? 19.194 104.189 45.464 1.00 62.37 195 LEU D N 1
ATOM 5903 C CA . LEU D 1 198 ? 20.076 104.175 44.324 1.00 62.02 195 LEU D CA 1
ATOM 5904 C C . LEU D 1 198 ? 21.379 103.440 44.559 1.00 63.13 195 LEU D C 1
ATOM 5905 O O . LEU D 1 198 ? 21.832 102.692 43.705 1.00 63.77 195 LEU D O 1
ATOM 5910 N N . GLN D 1 199 ? 22.020 103.674 45.686 1.00 64.35 196 GLN D N 1
ATOM 5911 C CA . GLN D 1 199 ? 23.318 103.052 45.898 1.00 65.75 196 GLN D CA 1
ATOM 5912 C C . GLN D 1 199 ? 23.250 102.004 46.996 1.00 66.28 196 GLN D C 1
ATOM 5913 O O . GLN D 1 199 ? 22.648 100.955 46.762 1.00 66.82 196 GLN D O 1
#